Protein AF-0000000074697822 (afdb_homodimer)

Secondary structure (DSSP, 8-state):
--------------THHHHTTTTSGGGSS--SS--SSTTSHHHHS----HHHHHHHHHHHHHTEEEEE---HHHHHHHHHHHHHHHHHHHTT-S-GGGEEEETTEEEEEES--EESSTT-SS-STT--EEPPTTSSBPPPHHHIIIIIHHHHHTTSS-TT---EEEEEEE-TT--EEEE---TTTB-S-EEEEEESS-EEEEES--EEETTEEEPPPSEEEEE-TTEEEEE-HHHHHTS-EEE-GGG--S-EEEEEEE-B-TT--BPPP----------------------------------------------------/--------------THHHHTTTTSSTT-S---S--SSTTSHHHHS----HHHHHHHHHHHHHTEEEEE---HHHHHHHHHHHHHHHHHHHTT-S-GGGEEEETTEEEEEES--EESSTT-SS-STT--EEPPTTSSBPPPHHHIIIIIHHHHHTTSS-TT---EEEEEEE-TT--EEEE---TTTB-S-EEEEEESS-EEEEES--EEETTEEEPPPSEEEEE-TTEEEEE-HHHHHTS-EEE-GGG--S-EEEEEEE-B-TT--BPPP----------------------------------------------------

Solvent-accessible surface area (backbone atoms only — not comparable to full-atom values): 37729 Å² total; per-residue (Å²): 138,85,77,79,79,78,78,76,76,80,78,79,77,61,68,70,67,60,68,71,62,66,77,67,71,82,70,73,78,96,75,84,79,96,65,74,77,86,44,57,74,74,39,67,65,54,71,68,30,74,58,53,51,50,52,50,40,50,46,35,54,73,13,51,47,75,44,77,74,43,52,72,66,56,40,50,54,52,49,52,52,50,51,49,51,53,52,41,49,65,68,61,71,56,46,75,61,14,55,48,82,40,63,37,31,38,36,39,28,13,45,47,36,69,49,58,38,89,90,41,94,58,69,48,93,86,52,54,29,28,50,38,87,73,49,24,40,66,61,55,66,63,50,48,62,69,45,50,46,50,37,34,77,70,64,74,42,63,84,83,51,65,58,25,36,34,37,43,42,30,34,38,24,17,59,43,67,61,42,56,73,55,71,77,38,37,49,79,53,42,35,37,36,28,31,88,31,54,35,39,45,29,28,54,40,50,79,43,69,94,63,53,36,69,50,79,49,70,42,77,41,78,38,46,57,23,24,35,40,35,30,28,64,44,41,34,73,73,36,34,34,27,32,50,38,72,39,22,76,43,53,27,35,33,43,34,41,28,24,61,45,93,81,34,58,57,45,75,68,76,77,72,86,73,82,82,74,72,80,78,75,78,80,73,78,80,80,83,77,87,77,72,87,75,77,80,82,77,76,71,74,74,72,73,71,73,76,72,76,70,75,75,77,78,72,82,76,72,82,76,124,137,83,78,78,76,77,78,76,77,80,76,77,80,61,69,71,68,58,69,72,63,61,77,67,72,82,69,77,77,95,76,82,78,96,64,72,76,84,43,61,74,70,36,70,74,42,69,71,29,76,60,52,52,49,52,50,39,50,47,35,54,72,14,50,47,77,42,78,74,44,52,71,68,55,39,51,55,52,51,51,51,50,52,50,52,53,53,40,50,72,69,62,71,56,45,74,60,14,55,48,82,41,63,38,28,37,35,39,28,13,44,47,36,69,50,57,37,91,91,41,94,58,70,47,93,86,50,54,28,28,50,39,87,73,51,24,39,67,62,55,64,63,51,49,62,68,46,50,46,51,37,34,76,69,64,74,42,62,84,82,50,66,58,25,38,33,38,41,41,29,34,39,24,16,58,43,66,60,40,58,74,54,69,76,40,36,49,78,55,41,35,37,37,28,33,88,30,54,35,39,44,30,28,54,40,48,79,44,69,93,64,52,34,71,50,78,48,69,41,77,40,79,38,46,58,23,24,35,40,37,32,29,62,44,40,34,73,72,37,34,35,26,30,49,37,74,39,22,76,44,53,28,36,34,44,35,40,28,24,62,46,91,81,32,58,56,44,75,68,74,76,70,83,69,80,75,70,67,78,74,72,76,76,74,79,80,80,86,77,85,87,78,84,75,77,84,82,80,78,80,78,79,79,76,78,77,80,77,80,76,78,80,78,82,78,82,79,80,77,80,126

pLDDT: mean 72.09, std 32.96, range [16.67, 98.93]

Radius of gyration: 32.2 Å; Cα contacts (8 Å, |Δi|>4): 993; chains: 2; bounding box: 103×103×114 Å

Structure (mmCIF, N/CA/C/O backbone):
data_AF-0000000074697822-model_v1
#
loop_
_entity.id
_entity.type
_entity.pdbx_description
1 polymer 'RNA demethylase ALKBH5'
#
loop_
_atom_site.group_PDB
_atom_site.id
_atom_site.type_symbol
_atom_site.label_atom_id
_atom_site.label_alt_id
_atom_site.label_comp_id
_atom_site.label_asym_id
_atom_site.label_entity_id
_atom_site.label_seq_id
_atom_site.pdbx_PDB_ins_code
_atom_site.Cartn_x
_atom_site.Cartn_y
_atom_site.Cartn_z
_atom_site.occupancy
_atom_site.B_iso_or_equiv
_atom_site.auth_seq_id
_atom_site.auth_comp_id
_atom_site.auth_asym_id
_atom_site.auth_atom_id
_atom_site.pdbx_PDB_model_num
ATOM 1 N N . MET A 1 1 ? 6.431 -22.628 49.762 1 21.51 1 MET A N 1
ATOM 2 C CA . MET A 1 1 ? 5.041 -22.569 49.321 1 21.51 1 MET A CA 1
ATOM 3 C C . MET A 1 1 ? 4.935 -21.931 47.939 1 21.51 1 MET A C 1
ATOM 5 O O . MET A 1 1 ? 4.938 -20.705 47.815 1 21.51 1 MET A O 1
ATOM 9 N N . ALA A 1 2 ? 5.524 -22.579 46.82 1 27.05 2 ALA A N 1
ATOM 10 C CA . ALA A 1 2 ? 6.018 -22.273 45.48 1 27.05 2 ALA A CA 1
ATOM 11 C C . ALA A 1 2 ? 4.865 -22.126 44.491 1 27.05 2 ALA A C 1
ATOM 13 O O . ALA A 1 2 ? 4.142 -23.089 44.222 1 27.05 2 ALA A O 1
ATOM 14 N N . GLY A 1 3 ? 4.159 -20.878 44.55 1 23 3 GLY A N 1
ATOM 15 C CA . GLY A 1 3 ? 2.876 -20.566 43.941 1 23 3 GLY A CA 1
ATOM 16 C C . GLY A 1 3 ? 2.857 -20.792 42.44 1 23 3 GLY A C 1
ATOM 17 O O . GLY A 1 3 ? 3.837 -20.501 41.752 1 23 3 GLY A O 1
ATOM 18 N N . HIS A 1 4 ? 2.05 -21.799 41.927 1 25.35 4 HIS A N 1
ATOM 19 C CA . HIS A 1 4 ? 1.805 -22.36 40.604 1 25.35 4 HIS A CA 1
ATOM 20 C C . HIS A 1 4 ? 1.204 -21.319 39.666 1 25.35 4 HIS A C 1
ATOM 22 O O . HIS A 1 4 ? 0.028 -20.969 39.791 1 25.35 4 HIS A O 1
ATOM 28 N N . VAL A 1 5 ? 1.953 -20.169 39.392 1 26.36 5 VAL A N 1
ATOM 29 C CA . VAL A 1 5 ? 1.322 -19.115 38.604 1 26.36 5 VAL A CA 1
ATOM 30 C C . VAL A 1 5 ? 0.932 -19.66 37.232 1 26.36 5 VAL A C 1
ATOM 32 O O . VAL A 1 5 ? 1.774 -20.193 36.506 1 26.36 5 VAL A O 1
ATOM 35 N N . GLY A 1 6 ? -0.356 -20.077 37.003 1 22.64 6 GLY A N 1
ATOM 36 C CA . GLY A 1 6 ? -1.083 -20.674 35.894 1 22.64 6 GLY A CA 1
ATOM 37 C C . GLY A 1 6 ? -1.01 -19.85 34.622 1 22.64 6 GLY A C 1
ATOM 38 O O . GLY A 1 6 ? -1.26 -18.643 34.642 1 22.64 6 GLY A O 1
ATOM 39 N N . ASN A 1 7 ? -0.088 -20.169 33.726 1 24.95 7 ASN A N 1
ATOM 40 C CA . ASN A 1 7 ? 0.254 -19.561 32.445 1 24.95 7 ASN A CA 1
ATOM 41 C C . ASN A 1 7 ? -0.927 -19.588 31.479 1 24.95 7 ASN A C 1
ATOM 43 O O . ASN A 1 7 ? -1.3 -20.65 30.978 1 24.95 7 ASN A O 1
ATOM 47 N N . GLU A 1 8 ? -2.023 -18.8 31.786 1 22.4 8 GLU A N 1
ATOM 48 C CA . GLU A 1 8 ? -3.221 -18.823 30.952 1 22.4 8 GLU A CA 1
ATOM 49 C C . GLU A 1 8 ? -2.889 -18.495 29.499 1 22.4 8 GLU A C 1
ATOM 51 O O . GLU A 1 8 ? -2.268 -17.469 29.215 1 22.4 8 GLU A O 1
ATOM 56 N N . LYS A 1 9 ? -2.807 -19.507 28.655 1 24.69 9 LYS A N 1
ATOM 57 C CA . LYS A 1 9 ? -2.553 -19.574 27.219 1 24.69 9 LYS A CA 1
ATOM 58 C C . LYS A 1 9 ? -3.575 -18.75 26.441 1 24.69 9 LYS A C 1
ATOM 60 O O . LYS A 1 9 ? -4.77 -19.054 26.459 1 24.69 9 LYS A O 1
ATOM 65 N N . LYS A 1 10 ? -3.405 -17.396 26.366 1 24.47 10 LYS A N 1
ATOM 66 C CA . LYS A 1 10 ? -4.289 -16.508 25.617 1 24.47 10 LYS A CA 1
ATOM 67 C C . LYS A 1 10 ? -4.379 -16.929 24.153 1 24.47 10 LYS A C 1
ATOM 69 O O . LYS A 1 10 ? -3.365 -16.987 23.455 1 24.47 10 LYS A O 1
ATOM 74 N N . SER A 1 11 ? -5.41 -17.764 23.697 1 23.9 11 SER A N 1
ATOM 75 C CA . SER A 1 11 ? -5.827 -18.387 22.445 1 23.9 11 SER A CA 1
ATOM 76 C C . SER A 1 11 ? -6.085 -17.341 21.366 1 23.9 11 SER A C 1
ATOM 78 O O . SER A 1 11 ? -6.895 -16.432 21.557 1 23.9 11 SER A O 1
ATOM 80 N N . TYR A 1 12 ? -5.064 -16.915 20.695 1 24.23 12 TYR A N 1
ATOM 81 C CA . TYR A 1 12 ? -5.108 -15.911 19.638 1 24.23 12 TYR A CA 1
ATOM 82 C C . TYR A 1 12 ? -5.993 -16.37 18.486 1 24.23 12 TYR A C 1
ATOM 84 O O . TYR A 1 12 ? -5.714 -17.387 17.848 1 24.23 12 TYR A O 1
ATOM 92 N N . SER A 1 13 ? -7.358 -16.223 18.535 1 25.88 13 SER A N 1
ATOM 93 C CA . SER A 1 13 ? -8.339 -16.65 17.542 1 25.88 13 SER A CA 1
ATOM 94 C C . SER A 1 13 ? -8.107 -15.957 16.203 1 25.88 13 SER A C 1
ATOM 96 O O . SER A 1 13 ? -7.888 -14.745 16.156 1 25.88 13 SER A O 1
ATOM 98 N N . ASP A 1 14 ? -7.508 -16.655 15.337 1 27.07 14 ASP A N 1
ATOM 99 C CA . ASP A 1 14 ? -7.09 -16.358 13.971 1 27.07 14 ASP A CA 1
ATOM 100 C C . ASP A 1 14 ? -8.225 -15.714 13.177 1 27.07 14 ASP A C 1
ATOM 102 O O . ASP A 1 14 ? -9.37 -16.167 13.242 1 27.07 14 ASP A O 1
ATOM 106 N N . LEU A 1 15 ? -8.05 -14.552 12.781 1 24.78 15 LEU A N 1
ATOM 107 C CA . LEU A 1 15 ? -9.023 -13.652 12.172 1 24.78 15 LEU A CA 1
ATOM 108 C C . LEU A 1 15 ? -9.618 -14.267 10.91 1 24.78 15 LEU A C 1
ATOM 110 O O . LEU A 1 15 ? -10.766 -13.987 10.56 1 24.78 15 LEU A O 1
ATOM 114 N N . ARG A 1 16 ? -8.974 -15.28 10.221 1 29.9 16 ARG A N 1
ATOM 115 C CA . ARG A 1 16 ? -9.502 -15.961 9.043 1 29.9 16 ARG A CA 1
ATOM 116 C C . ARG A 1 16 ? -10.825 -16.653 9.358 1 29.9 16 ARG A C 1
ATOM 118 O O . ARG A 1 16 ? -11.685 -16.784 8.485 1 29.9 16 ARG A O 1
ATOM 125 N N . GLU A 1 17 ? -11.039 -17.021 10.626 1 29.75 17 GLU A N 1
ATOM 126 C CA . GLU A 1 17 ? -12.271 -17.718 10.981 1 29.75 17 GLU A CA 1
ATOM 127 C C . GLU A 1 17 ? -13.491 -16.828 10.76 1 29.75 17 GLU A C 1
ATOM 129 O O . GLU A 1 17 ? -14.566 -17.316 10.403 1 29.75 17 GLU A O 1
ATOM 134 N N . LYS A 1 18 ? -13.184 -15.532 10.892 1 27.08 18 LYS A N 1
ATOM 135 C CA . LYS A 1 18 ? -14.36 -14.668 10.847 1 27.08 18 LYS A CA 1
ATOM 136 C C . LYS A 1 18 ? -14.778 -14.383 9.408 1 27.08 18 LYS A C 1
ATOM 138 O O . LYS A 1 18 ? -15.965 -14.212 9.123 1 27.08 18 LYS A O 1
ATOM 143 N N . LEU A 1 19 ? -13.903 -14.292 8.477 1 25.94 19 LEU A N 1
ATOM 144 C CA . LEU A 1 19 ? -14.236 -13.787 7.15 1 25.94 19 LEU A CA 1
ATOM 145 C C . LEU A 1 19 ? -15.061 -14.807 6.372 1 25.94 19 LEU A C 1
ATOM 147 O O . LEU A 1 19 ? -15.908 -14.434 5.557 1 25.94 19 LEU A O 1
ATOM 151 N N . ASN A 1 20 ? -14.953 -16.118 6.572 1 29.72 20 ASN A N 1
ATOM 152 C CA . ASN A 1 20 ? -15.693 -17.138 5.836 1 29.72 20 ASN A CA 1
ATOM 153 C C . ASN A 1 20 ? -17.177 -17.121 6.192 1 29.72 20 ASN A C 1
ATOM 155 O O . ASN A 1 20 ? -17.977 -17.822 5.569 1 29.72 20 ASN A O 1
ATOM 159 N N . LYS A 1 21 ? -17.538 -16.562 7.374 1 28.58 21 LYS A N 1
ATOM 160 C CA . LYS A 1 21 ? -18.921 -16.806 7.773 1 28.58 21 LYS A CA 1
ATOM 161 C C . LYS A 1 21 ? -19.881 -15.897 7.011 1 28.58 21 LYS A C 1
ATOM 163 O O . LYS A 1 21 ? -21.098 -16.09 7.061 1 28.58 21 LYS A O 1
ATOM 168 N N . ASN A 1 22 ? -19.445 -14.639 6.58 1 23.94 22 ASN A N 1
ATOM 169 C CA . ASN A 1 22 ? -20.512 -13.712 6.218 1 23.94 22 ASN A CA 1
ATOM 170 C C . ASN A 1 22 ? -21.041 -13.989 4.813 1 23.94 22 ASN A C 1
ATOM 172 O O . ASN A 1 22 ? -21.911 -13.268 4.32 1 23.94 22 ASN A O 1
ATOM 176 N N . SER A 1 23 ? -20.364 -14.705 3.864 1 26.94 23 SER A N 1
ATOM 177 C CA . SER A 1 23 ? -20.853 -14.785 2.492 1 26.94 23 SER A CA 1
ATOM 178 C C . SER A 1 23 ? -22.152 -15.579 2.413 1 26.94 23 SER A C 1
ATOM 180 O O . SER A 1 23 ? -22.778 -15.653 1.354 1 26.94 23 SER A O 1
ATOM 182 N N . ALA A 1 24 ? -22.505 -16.322 3.519 1 24.69 24 ALA A N 1
ATOM 183 C CA . ALA A 1 24 ? -23.525 -17.322 3.215 1 24.69 24 ALA A CA 1
ATOM 184 C C . ALA A 1 24 ? -24.894 -16.672 3.036 1 24.69 24 ALA A C 1
ATOM 186 O O . ALA A 1 24 ? -25.78 -17.242 2.394 1 24.69 24 ALA A O 1
ATOM 187 N N . SER A 1 25 ? -25.257 -15.551 3.747 1 24.31 25 SER A N 1
ATOM 188 C CA . SER A 1 25 ? -26.676 -15.577 4.088 1 24.31 25 SER A CA 1
ATOM 189 C C . SER A 1 25 ? -27.523 -14.963 2.979 1 24.31 25 SER A C 1
ATOM 191 O O . SER A 1 25 ? -28.749 -14.894 3.092 1 24.31 25 SER A O 1
ATOM 193 N N . GLN A 1 26 ? -26.993 -14.117 2.06 1 21.63 26 GLN A N 1
ATOM 194 C CA . GLN A 1 26 ? -28.03 -13.252 1.506 1 21.63 26 GLN A CA 1
ATOM 195 C C . GLN A 1 26 ? -28.817 -13.969 0.413 1 21.63 26 GLN A C 1
ATOM 197 O O . GLN A 1 26 ? -29.471 -13.326 -0.411 1 21.63 26 GLN A O 1
ATOM 202 N N . LYS A 1 27 ? -28.783 -15.247 0.224 1 23.32 27 LYS A N 1
ATOM 203 C CA . LYS A 1 27 ? -29.291 -15.782 -1.036 1 23.32 27 LYS A CA 1
ATOM 204 C C . LYS A 1 27 ? -30.81 -15.661 -1.112 1 23.32 27 LYS A C 1
ATOM 206 O O . LYS A 1 27 ? -31.42 -16.052 -2.109 1 23.32 27 LYS A O 1
ATOM 211 N N . ASP A 1 28 ? -31.555 -15.408 -0.067 1 20.2 28 ASP A N 1
ATOM 212 C CA . ASP A 1 28 ? -32.797 -16.134 -0.307 1 20.2 28 ASP A CA 1
ATOM 213 C C . ASP A 1 28 ? -33.679 -15.397 -1.313 1 20.2 28 ASP A C 1
ATOM 215 O O . ASP A 1 28 ? -34.184 -15.999 -2.263 1 20.2 28 ASP A O 1
ATOM 219 N N . ASN A 1 29 ? -34.547 -14.286 -1.006 1 20.51 29 ASN A N 1
ATOM 220 C CA . ASN A 1 29 ? -35.974 -14.415 -1.284 1 20.51 29 ASN A CA 1
ATOM 221 C C . ASN A 1 29 ? -36.349 -13.757 -2.608 1 20.51 29 ASN A C 1
ATOM 223 O O . ASN A 1 29 ? -37.341 -14.133 -3.234 1 20.51 29 ASN A O 1
ATOM 227 N N . SER A 1 30 ? -36.041 -12.357 -2.886 1 22.39 30 SER A N 1
ATOM 228 C CA . SER A 1 30 ? -37.082 -11.571 -3.54 1 22.39 30 SER A CA 1
ATOM 229 C C . SER A 1 30 ? -37.005 -11.706 -5.058 1 22.39 30 SER A C 1
ATOM 231 O O . SER A 1 30 ? -36.084 -11.182 -5.687 1 22.39 30 SER A O 1
ATOM 233 N N . TRP A 1 31 ? -37.377 -12.818 -5.799 1 22.48 31 TRP A N 1
ATOM 234 C CA . TRP A 1 31 ? -37.268 -13.415 -7.126 1 22.48 31 TRP A CA 1
ATOM 235 C C . TRP A 1 31 ? -38.114 -12.651 -8.138 1 22.48 31 TRP A C 1
ATOM 237 O O . TRP A 1 31 ? -37.828 -12.673 -9.338 1 22.48 31 TRP A O 1
ATOM 247 N N . GLU A 1 32 ? -39.408 -12.113 -7.93 1 22.41 32 GLU A N 1
ATOM 248 C CA . GLU A 1 32 ? -40.426 -12.406 -8.934 1 22.41 32 GLU A CA 1
ATOM 249 C C . GLU A 1 32 ? -40.342 -11.431 -10.106 1 22.41 32 GLU A C 1
ATOM 251 O O . GLU A 1 32 ? -40.342 -11.846 -11.267 1 22.41 32 GLU A O 1
ATOM 256 N N . SER A 1 33 ? -41.102 -10.137 -10.232 1 22.74 33 SER A N 1
ATOM 257 C CA . SER A 1 33 ? -41.928 -9.64 -11.328 1 22.74 33 SER A CA 1
ATOM 258 C C . SER A 1 33 ? -41.121 -8.757 -12.273 1 22.74 33 SER A C 1
ATOM 260 O O . SER A 1 33 ? -41.472 -8.609 -13.445 1 22.74 33 SER A O 1
ATOM 262 N N . ARG A 1 34 ? -40.411 -7.644 -11.848 1 24.22 34 ARG A N 1
ATOM 263 C CA . ARG A 1 34 ? -40.003 -6.538 -12.709 1 24.22 34 ARG A CA 1
ATOM 264 C C . ARG A 1 34 ? -38.907 -6.973 -13.676 1 24.22 34 ARG A C 1
ATOM 266 O O . ARG A 1 34 ? -37.722 -6.93 -13.339 1 24.22 34 ARG A O 1
ATOM 273 N N . LYS A 1 35 ? -39.076 -8.019 -14.433 1 26.7 35 LYS A N 1
ATOM 274 C CA . LYS A 1 35 ? -38.197 -8.748 -15.342 1 26.7 35 LYS A CA 1
ATOM 275 C C . LYS A 1 35 ? -38.076 -8.031 -16.684 1 26.7 35 LYS A C 1
ATOM 277 O O . LYS A 1 35 ? -37.073 -8.181 -17.385 1 26.7 35 LYS A O 1
ATOM 282 N N . ARG A 1 36 ? -39.03 -7.167 -17.292 1 26.78 36 ARG A N 1
ATOM 283 C CA . ARG A 1 36 ? -39.116 -7.273 -18.745 1 26.78 36 ARG A CA 1
ATOM 284 C C . ARG A 1 36 ? -38.045 -6.422 -19.421 1 26.78 36 ARG A C 1
ATOM 286 O O . ARG A 1 36 ? -37.341 -6.896 -20.315 1 26.78 36 ARG A O 1
ATOM 293 N N . LYS A 1 37 ? -38.394 -5.033 -19.814 1 29.37 37 LYS A N 1
ATOM 294 C CA . LYS A 1 37 ? -37.818 -4.271 -20.918 1 29.37 37 LYS A CA 1
ATOM 295 C C . LYS A 1 37 ? -36.406 -3.798 -20.583 1 29.37 37 LYS A C 1
ATOM 297 O O . LYS A 1 37 ? -35.638 -3.436 -21.477 1 29.37 37 LYS A O 1
ATOM 302 N N . ARG A 1 38 ? -36.134 -3.188 -19.468 1 27.89 38 ARG A N 1
ATOM 303 C CA . ARG A 1 38 ? -34.819 -2.753 -19.008 1 27.89 38 ARG A CA 1
ATOM 304 C C . ARG A 1 38 ? -33.793 -3.873 -19.144 1 27.89 38 ARG A C 1
ATOM 306 O O . ARG A 1 38 ? -32.662 -3.747 -18.669 1 27.89 38 ARG A O 1
ATOM 313 N N . ASP A 1 39 ? -34.144 -4.839 -19.889 1 28.48 39 ASP A N 1
ATOM 314 C CA . ASP A 1 39 ? -33.483 -6.11 -20.167 1 28.48 39 ASP A CA 1
ATOM 315 C C . ASP A 1 39 ? -32.388 -5.941 -21.218 1 28.48 39 ASP A C 1
ATOM 317 O O . ASP A 1 39 ? -31.427 -6.713 -21.251 1 28.48 39 ASP A O 1
ATOM 321 N N . GLN A 1 40 ? -32.592 -4.953 -22.349 1 29.74 40 GLN A N 1
ATOM 322 C CA . GLN A 1 40 ? -31.719 -5.141 -23.503 1 29.74 40 GLN A CA 1
ATOM 323 C C . GLN A 1 40 ? -30.359 -4.487 -23.276 1 29.74 40 GLN A C 1
ATOM 325 O O . GLN A 1 40 ? -29.324 -5.056 -23.628 1 29.74 40 GLN A O 1
ATOM 330 N N . ILE A 1 41 ? -30.172 -3.069 -23.261 1 30.16 41 ILE A N 1
ATOM 331 C CA . ILE A 1 41 ? -28.868 -2.414 -23.247 1 30.16 41 ILE A CA 1
ATOM 332 C C . ILE A 1 41 ? -28.133 -2.756 -21.953 1 30.16 41 ILE A C 1
ATOM 334 O O . ILE A 1 41 ? -26.911 -2.921 -21.951 1 30.16 41 ILE A O 1
ATOM 338 N N . SER A 1 42 ? -28.64 -2.635 -20.76 1 31.9 42 SER A N 1
ATOM 339 C CA . SER A 1 42 ? -28.165 -3.228 -19.514 1 31.9 42 SER A CA 1
ATOM 340 C C . SER A 1 42 ? -27.806 -4.698 -19.704 1 31.9 42 SER A C 1
ATOM 342 O O . SER A 1 42 ? -27.195 -5.312 -18.826 1 31.9 42 SER A O 1
ATOM 344 N N . SER A 1 43 ? -28.252 -5.313 -20.749 1 32.33 43 SER A N 1
ATOM 345 C CA . SER A 1 43 ? -28.148 -6.692 -21.214 1 32.33 43 SER A CA 1
ATOM 346 C C . SER A 1 43 ? -26.791 -6.957 -21.859 1 32.33 43 SER A C 1
ATOM 348 O O . SER A 1 43 ? -26.262 -8.067 -21.77 1 32.33 43 SER A O 1
ATOM 350 N N . SER A 1 44 ? -26.29 -5.998 -22.739 1 30.99 44 SER A N 1
ATOM 351 C CA . SER A 1 44 ? -25.038 -6.311 -23.42 1 30.99 44 SER A CA 1
ATOM 352 C C . SER A 1 44 ? -23.846 -6.166 -22.48 1 30.99 44 SER A C 1
ATOM 354 O O . SER A 1 44 ? -22.704 -6.414 -22.874 1 30.99 44 SER A O 1
ATOM 356 N N . LEU A 1 45 ? -23.75 -5.088 -21.621 1 34.97 45 LEU A N 1
ATOM 357 C CA . LEU A 1 45 ? -22.771 -5.242 -20.55 1 34.97 45 LEU A CA 1
ATOM 358 C C . LEU A 1 45 ? -22.925 -6.595 -19.863 1 34.97 45 LEU A C 1
ATOM 360 O O . LEU A 1 45 ? -23.908 -6.829 -19.158 1 34.97 45 LEU A O 1
ATOM 364 N N . HIS A 1 46 ? -22.747 -7.641 -20.454 1 33.33 46 HIS A N 1
ATOM 365 C CA . HIS A 1 46 ? -23.098 -9.044 -20.269 1 33.33 46 HIS A CA 1
ATOM 366 C C . HIS A 1 46 ? -23.195 -9.397 -18.788 1 33.33 46 HIS A C 1
ATOM 368 O O . HIS A 1 46 ? -22.519 -8.789 -17.955 1 33.33 46 HIS A O 1
ATOM 374 N N . HIS A 1 47 ? -23.995 -10.146 -18.287 1 39.42 47 HIS A N 1
ATOM 375 C CA . HIS A 1 47 ? -24.092 -11.482 -17.71 1 39.42 47 HIS A CA 1
ATOM 376 C C . HIS A 1 47 ? -22.833 -12.296 -17.987 1 39.42 47 HIS A C 1
ATOM 378 O O . HIS A 1 47 ? -22.781 -13.058 -18.955 1 39.42 47 HIS A O 1
ATOM 384 N N . TYR A 1 48 ? -21.691 -11.568 -18.178 1 48.36 48 TYR A N 1
ATOM 385 C CA . TYR A 1 48 ? -20.709 -12.631 -17.994 1 48.36 48 TYR A CA 1
ATOM 386 C C . TYR A 1 48 ? -21.285 -13.765 -17.155 1 48.36 48 TYR A C 1
ATOM 388 O O . TYR A 1 48 ? -21.484 -13.614 -15.947 1 48.36 48 TYR A O 1
ATOM 396 N N . SER A 1 49 ? -22.183 -14.326 -17.802 1 64.2 49 SER A N 1
ATOM 397 C CA . SER A 1 49 ? -22.971 -15.419 -17.242 1 64.2 49 SER A CA 1
ATOM 398 C C . SER A 1 49 ? -22.12 -16.312 -16.346 1 64.2 49 SER A C 1
ATOM 400 O O . SER A 1 49 ? -20.896 -16.354 -16.487 1 64.2 49 SER A O 1
ATOM 402 N N . THR A 1 50 ? -22.681 -16.515 -15.309 1 68.88 50 THR A N 1
ATOM 403 C CA . THR A 1 50 ? -22.082 -17.591 -14.528 1 68.88 50 THR A CA 1
ATOM 404 C C . THR A 1 50 ? -21.378 -18.594 -15.438 1 68.88 50 THR A C 1
ATOM 406 O O . THR A 1 50 ? -20.312 -19.109 -15.096 1 68.88 50 THR A O 1
ATOM 409 N N . TYR A 1 51 ? -21.941 -18.582 -16.731 1 69.79 51 TYR A N 1
ATOM 410 C CA . TYR A 1 51 ? -21.361 -19.517 -17.689 1 69.79 51 TYR A CA 1
ATOM 411 C C . TYR A 1 51 ? -20.035 -18.995 -18.227 1 69.79 51 TYR A C 1
ATOM 413 O O . TYR A 1 51 ? -19.051 -19.735 -18.297 1 69.79 51 TYR A O 1
ATOM 421 N N . ASP A 1 52 ? -20.049 -17.69 -18.612 1 82.04 52 ASP A N 1
ATOM 422 C CA . ASP A 1 52 ? -18.82 -17.103 -19.136 1 82.04 52 ASP A CA 1
ATOM 423 C C . ASP A 1 52 ? -17.709 -17.126 -18.089 1 82.04 52 ASP A C 1
ATOM 425 O O . ASP A 1 52 ? -16.549 -17.387 -18.412 1 82.04 52 ASP A O 1
ATOM 429 N N . ARG A 1 53 ? -18.077 -16.919 -16.928 1 84.48 53 ARG A N 1
ATOM 430 C CA . ARG A 1 53 ? -17.106 -16.972 -15.841 1 84.48 53 ARG A CA 1
ATOM 431 C C . ARG A 1 53 ? -16.575 -18.388 -15.648 1 84.48 53 ARG A C 1
ATOM 433 O O . ARG A 1 53 ? -15.384 -18.582 -15.395 1 84.48 53 ARG A O 1
ATOM 440 N N . ASP A 1 54 ? -17.438 -19.33 -15.785 1 88.66 54 ASP A N 1
ATOM 441 C CA . ASP A 1 54 ? -17.035 -20.724 -15.624 1 88.66 54 ASP A CA 1
ATOM 442 C C . ASP A 1 54 ? -16.096 -21.157 -16.747 1 88.66 54 ASP A C 1
ATOM 444 O O . ASP A 1 54 ? -15.132 -21.887 -16.51 1 88.66 54 ASP A O 1
ATOM 448 N N . VAL A 1 55 ? -16.371 -20.709 -17.94 1 91.98 55 VAL A N 1
ATOM 449 C CA . VAL A 1 55 ? -15.524 -21.034 -19.084 1 91.98 55 VAL A CA 1
ATOM 450 C C . VAL A 1 55 ? -14.146 -20.402 -18.902 1 91.98 55 VAL A C 1
ATOM 452 O O . VAL A 1 55 ? -13.124 -21.047 -19.147 1 91.98 55 VAL A O 1
ATOM 455 N N . GLU A 1 56 ? -14.191 -19.211 -18.509 1 93.78 56 GLU A N 1
ATOM 456 C CA . GLU A 1 56 ? -12.925 -18.523 -18.278 1 93.78 56 GLU A CA 1
ATOM 457 C C . GLU A 1 56 ? -12.113 -19.213 -17.186 1 93.78 56 GLU A C 1
ATOM 459 O O . GLU A 1 56 ? -10.9 -19.384 -17.32 1 93.78 56 GLU A O 1
ATOM 464 N N . LEU A 1 57 ? -12.747 -19.607 -16.151 1 95.68 57 LEU A N 1
ATOM 465 C CA . LEU A 1 57 ? -12.1 -20.324 -15.058 1 95.68 57 LEU A CA 1
ATOM 466 C C . LEU A 1 57 ?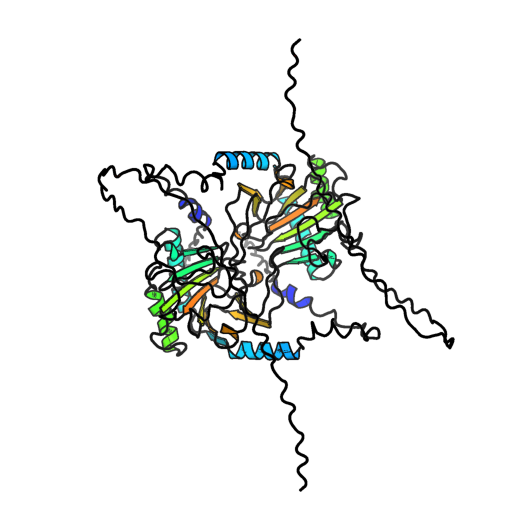 -11.436 -21.601 -15.563 1 95.68 57 LEU A C 1
ATOM 468 O O . LEU A 1 57 ? -10.303 -21.908 -15.185 1 95.68 57 LEU A O 1
ATOM 472 N N . GLN A 1 58 ? -12.085 -22.281 -16.4 1 96.37 58 GLN A N 1
ATOM 473 C CA . GLN A 1 58 ? -11.542 -23.52 -16.946 1 96.37 58 GLN A CA 1
ATOM 474 C C . GLN A 1 58 ? -10.307 -23.251 -17.8 1 96.37 58 GLN A C 1
ATOM 476 O O . GLN A 1 58 ? -9.317 -23.981 -17.717 1 96.37 58 GLN A O 1
ATOM 481 N N . LYS A 1 59 ? -10.445 -22.264 -18.619 1 97.03 59 LYS A N 1
ATOM 482 C CA . LYS A 1 59 ? -9.305 -21.901 -19.455 1 97.03 59 LYS A CA 1
ATOM 483 C C . LYS A 1 59 ? -8.086 -21.555 -18.604 1 97.03 59 LYS A C 1
ATOM 485 O O . LYS A 1 59 ? -6.964 -21.946 -18.931 1 97.03 59 LYS A O 1
ATOM 490 N N . VAL A 1 60 ? -8.292 -20.85 -17.497 1 97.71 60 VAL A N 1
ATOM 491 C CA . VAL A 1 60 ? -7.209 -20.468 -16.597 1 97.71 60 VAL A CA 1
ATOM 492 C C . VAL A 1 60 ? -6.589 -21.717 -15.974 1 97.71 60 VAL A C 1
ATOM 494 O O . VAL A 1 60 ? -5.367 -21.883 -15.984 1 97.71 60 VAL A O 1
ATOM 497 N N . GLN A 1 61 ? -7.383 -22.574 -15.507 1 97.66 61 GLN A N 1
ATOM 498 C CA . GLN A 1 61 ? -6.934 -23.77 -14.803 1 97.66 61 GLN A CA 1
ATOM 499 C C . GLN A 1 61 ? -6.133 -24.683 -15.726 1 97.66 61 GLN A C 1
ATOM 501 O O . GLN A 1 61 ? -5.184 -25.339 -15.29 1 97.66 61 GLN A O 1
ATOM 506 N N . GLN A 1 62 ? -6.501 -24.668 -17.021 1 97.59 62 GLN A N 1
ATOM 507 C CA . GLN A 1 62 ? -5.818 -25.526 -17.983 1 97.59 62 GLN A CA 1
ATOM 508 C C . GLN A 1 62 ? -4.376 -25.074 -18.197 1 97.59 62 GLN A C 1
ATOM 510 O O . GLN A 1 62 ? -3.524 -25.869 -18.598 1 97.59 62 GLN A O 1
ATOM 515 N N . GLY A 1 63 ? -4.137 -23.832 -17.904 1 98.12 63 GLY A N 1
ATOM 516 C CA . GLY A 1 63 ? -2.812 -23.282 -18.144 1 98.12 63 GLY A CA 1
ATOM 517 C C . GLY A 1 63 ? -1.931 -23.288 -16.909 1 98.12 63 GLY A C 1
ATOM 518 O O . GLY A 1 63 ? -0.843 -22.708 -16.914 1 98.12 63 GLY A O 1
ATOM 519 N N . ILE A 1 64 ? -2.396 -23.969 -15.8 1 98.57 64 ILE A N 1
ATOM 520 C CA . ILE A 1 64 ? -1.678 -23.938 -14.531 1 98.57 64 ILE A CA 1
ATOM 521 C C . ILE A 1 64 ? -1.307 -25.359 -14.113 1 98.57 64 ILE A C 1
ATOM 523 O O . ILE A 1 64 ? -2.132 -26.272 -14.194 1 98.57 64 ILE A O 1
ATOM 527 N N . ARG A 1 65 ? -0.066 -25.554 -13.748 1 98.22 65 ARG A N 1
ATOM 528 C CA . ARG A 1 65 ? 0.395 -26.772 -13.089 1 98.22 65 ARG A CA 1
ATOM 529 C C . ARG A 1 65 ? 1.128 -26.448 -11.792 1 98.22 65 ARG A C 1
ATOM 531 O O . ARG A 1 65 ? 1.929 -25.512 -11.742 1 98.22 65 ARG A O 1
ATOM 538 N N . GLN A 1 66 ? 0.773 -27.148 -10.712 1 97.91 66 GLN A N 1
ATOM 539 C CA . GLN A 1 66 ? 1.413 -26.942 -9.417 1 97.91 66 GLN A CA 1
ATOM 540 C C . GLN A 1 66 ? 1.925 -28.259 -8.841 1 97.91 66 GLN A C 1
ATOM 542 O O . GLN A 1 66 ? 1.291 -29.303 -9.006 1 97.91 66 GLN A O 1
ATOM 547 N N . ARG A 1 67 ? 3.062 -28.157 -8.183 1 97.45 67 ARG A N 1
ATOM 548 C CA . ARG A 1 67 ? 3.663 -29.301 -7.503 1 97.45 67 ARG A CA 1
ATOM 549 C C . ARG A 1 67 ? 4.521 -28.849 -6.326 1 97.45 67 ARG A C 1
ATOM 551 O O . ARG A 1 67 ? 5.323 -27.922 -6.456 1 97.45 67 ARG A O 1
ATOM 558 N N . VAL A 1 68 ? 4.283 -29.48 -5.191 1 97.69 68 VAL A N 1
ATOM 559 C CA . VAL A 1 68 ? 5.24 -29.269 -4.109 1 97.69 68 VAL A CA 1
ATOM 560 C C . VAL A 1 68 ? 6.533 -30.022 -4.409 1 97.69 68 VAL A C 1
ATOM 562 O O . VAL A 1 68 ? 6.585 -31.249 -4.296 1 97.69 68 VAL A O 1
ATOM 565 N N . LEU A 1 69 ? 7.445 -29.35 -4.791 1 98.29 69 LEU A N 1
ATOM 566 C CA . LEU A 1 69 ? 8.67 -29.96 -5.296 1 98.29 69 LEU A CA 1
ATOM 567 C C . LEU A 1 69 ? 9.762 -29.95 -4.232 1 98.29 69 LEU A C 1
ATOM 569 O O . LEU A 1 69 ? 10.621 -30.834 -4.209 1 98.29 69 LEU A O 1
ATOM 573 N N . PHE A 1 70 ? 9.806 -28.951 -3.33 1 98.7 70 PHE A N 1
ATOM 574 C CA . PHE A 1 70 ? 10.861 -28.78 -2.338 1 98.7 70 PHE A CA 1
ATOM 575 C C . PHE A 1 70 ? 10.373 -29.188 -0.953 1 98.7 70 PHE A C 1
ATOM 577 O O . PHE A 1 70 ? 9.303 -28.76 -0.515 1 98.7 70 PHE A O 1
ATOM 584 N N . ASP A 1 71 ? 11.101 -30.003 -0.297 1 97.87 71 ASP A N 1
ATOM 585 C CA . ASP A 1 71 ? 10.73 -30.388 1.06 1 97.87 71 ASP A CA 1
ATOM 586 C C . ASP A 1 71 ? 11.212 -29.355 2.076 1 97.87 71 ASP A C 1
ATOM 588 O O . ASP A 1 71 ? 11.793 -28.334 1.703 1 97.87 71 ASP A O 1
ATOM 592 N N . LYS A 1 72 ? 10.977 -29.604 3.283 1 97.93 72 LYS A N 1
ATOM 593 C CA . LYS A 1 72 ? 11.228 -28.635 4.346 1 97.93 72 LYS A CA 1
ATOM 594 C C . LYS A 1 72 ? 12.707 -28.264 4.414 1 97.93 72 LYS A C 1
ATOM 596 O O . LYS A 1 72 ? 13.052 -27.089 4.558 1 97.93 72 LYS A O 1
ATOM 601 N N . GLU A 1 73 ? 13.581 -29.204 4.337 1 98.45 73 GLU A N 1
ATOM 602 C CA . GLU A 1 73 ? 15.018 -28.964 4.425 1 98.45 73 GLU A CA 1
ATOM 603 C C . GLU A 1 73 ? 15.518 -28.162 3.226 1 98.45 73 GLU A C 1
ATOM 605 O O . GLU A 1 73 ? 16.333 -27.25 3.379 1 98.45 73 GLU A O 1
ATOM 610 N N . GLU A 1 74 ? 15.036 -28.564 2.044 1 98.51 74 GLU A N 1
ATOM 611 C CA . GLU A 1 74 ? 15.397 -27.837 0.83 1 98.51 74 GLU A CA 1
ATOM 612 C C . GLU A 1 74 ? 14.923 -26.388 0.892 1 98.51 74 GLU A C 1
ATOM 614 O O . GLU A 1 74 ? 15.657 -25.473 0.513 1 98.51 74 GLU A O 1
ATOM 619 N N . CYS A 1 75 ? 13.737 -26.198 1.421 1 98.75 75 CYS A N 1
ATOM 620 C CA . CYS A 1 75 ? 13.211 -24.847 1.575 1 98.75 75 CYS A CA 1
ATOM 621 C C . CYS A 1 75 ? 14.086 -24.025 2.514 1 98.75 75 CYS A C 1
ATOM 623 O O . CYS A 1 75 ? 14.4 -22.869 2.224 1 98.75 75 CYS A O 1
ATOM 625 N N . GLN A 1 76 ? 14.472 -24.596 3.588 1 98.79 76 GLN A N 1
ATOM 626 C CA . GLN A 1 76 ? 15.303 -23.888 4.556 1 98.79 76 GLN A CA 1
ATOM 627 C C . GLN A 1 76 ? 16.627 -23.456 3.932 1 98.79 76 GLN A C 1
ATOM 629 O O . GLN A 1 76 ? 17.084 -22.331 4.149 1 98.79 76 GLN A O 1
ATOM 634 N N . GLU A 1 77 ? 17.208 -24.363 3.216 1 98.82 77 GLU A N 1
ATOM 635 C CA . GLU A 1 77 ? 18.476 -24.056 2.561 1 98.82 77 GLU A CA 1
ATOM 636 C C . GLU A 1 77 ? 18.317 -22.919 1.555 1 98.82 77 GLU A C 1
ATOM 638 O O . GLU A 1 77 ? 19.108 -21.973 1.549 1 98.82 77 GLU A O 1
ATOM 643 N N . ILE A 1 78 ? 17.32 -22.988 0.705 1 98.89 78 ILE A N 1
ATOM 644 C CA . ILE A 1 78 ? 17.071 -21.983 -0.322 1 98.89 78 ILE A CA 1
ATOM 645 C C . ILE A 1 78 ? 16.739 -20.645 0.335 1 98.89 78 ILE A C 1
ATOM 647 O O . ILE A 1 78 ? 17.212 -19.595 -0.106 1 98.89 78 ILE A O 1
ATOM 651 N N . GLU A 1 79 ? 15.946 -20.661 1.397 1 98.93 79 GLU A N 1
ATOM 652 C CA . GLU A 1 79 ? 15.575 -19.454 2.13 1 98.93 79 GLU A CA 1
ATOM 653 C C . GLU A 1 79 ? 16.798 -18.788 2.752 1 98.93 79 GLU A C 1
ATOM 655 O O . GLU A 1 79 ? 16.902 -17.56 2.769 1 98.93 79 GLU A O 1
ATOM 660 N N . HIS A 1 80 ? 17.71 -19.605 3.242 1 98.88 80 HIS A N 1
ATOM 661 C CA . HIS A 1 80 ? 18.964 -19.06 3.749 1 98.88 80 HIS A CA 1
ATOM 662 C C . HIS A 1 80 ? 19.743 -18.353 2.645 1 98.88 80 HIS A C 1
ATOM 664 O O . HIS A 1 80 ? 20.301 -17.275 2.865 1 98.88 80 HIS A O 1
ATOM 670 N N . LYS A 1 81 ? 19.769 -18.944 1.489 1 98.91 81 LYS A N 1
ATOM 671 C CA . LYS A 1 81 ? 20.46 -18.35 0.348 1 98.91 81 LYS A CA 1
ATOM 672 C C . LYS A 1 81 ? 19.794 -17.046 -0.08 1 98.91 81 LYS A C 1
ATOM 674 O O . LYS A 1 81 ? 20.475 -16.09 -0.459 1 98.91 81 LYS A O 1
ATOM 679 N N . ILE A 1 82 ? 18.465 -16.989 -0.027 1 98.89 82 ILE A N 1
ATOM 680 C CA . ILE A 1 82 ? 17.734 -15.765 -0.34 1 98.89 82 ILE A CA 1
ATOM 681 C C . ILE A 1 82 ? 18.11 -14.671 0.657 1 98.89 82 ILE A C 1
ATOM 683 O O . ILE A 1 82 ? 18.342 -13.523 0.27 1 98.89 82 ILE A O 1
ATOM 687 N N . ASP A 1 83 ? 18.172 -15.032 1.932 1 98.86 83 ASP A N 1
ATOM 688 C CA . ASP A 1 83 ? 18.584 -14.078 2.957 1 98.86 83 ASP A CA 1
ATOM 689 C C . ASP A 1 83 ? 19.972 -13.515 2.658 1 98.86 83 ASP A C 1
ATOM 691 O O . ASP A 1 83 ? 20.23 -12.331 2.885 1 98.86 83 ASP A O 1
ATOM 695 N N . GLU A 1 84 ? 20.833 -14.327 2.182 1 98.75 84 GLU A N 1
ATOM 696 C CA . GLU A 1 84 ? 22.171 -13.877 1.809 1 98.75 84 GLU A CA 1
ATOM 697 C C . GLU A 1 84 ? 22.114 -12.863 0.67 1 98.75 84 GLU A C 1
ATOM 699 O O . GLU A 1 84 ? 22.854 -11.877 0.673 1 98.75 84 GLU A O 1
ATOM 704 N N . ILE A 1 85 ? 21.271 -13.129 -0.338 1 98.77 85 ILE A N 1
ATOM 705 C CA . ILE A 1 85 ? 21.089 -12.195 -1.445 1 98.77 85 ILE A CA 1
ATOM 706 C C . ILE A 1 85 ? 20.646 -10.837 -0.906 1 98.77 85 ILE A C 1
ATOM 708 O O . ILE A 1 85 ? 21.162 -9.798 -1.325 1 98.77 85 ILE A O 1
ATOM 712 N N . VAL A 1 86 ? 19.663 -10.837 -0.002 1 98.5 86 VAL A N 1
ATOM 713 C CA . VAL A 1 86 ? 19.133 -9.61 0.584 1 98.5 86 VAL A CA 1
ATOM 714 C C . VAL A 1 86 ? 20.248 -8.859 1.308 1 98.5 86 VAL A C 1
ATOM 716 O O . VAL A 1 86 ? 20.383 -7.642 1.161 1 98.5 86 VAL A O 1
ATOM 719 N N . GLN A 1 87 ? 21.043 -9.565 2.052 1 98.47 87 GLN A N 1
ATOM 720 C CA . GLN A 1 87 ? 22.139 -8.951 2.795 1 98.47 87 GLN A CA 1
ATOM 721 C C . GLN A 1 87 ? 23.166 -8.334 1.851 1 98.47 87 GLN A C 1
ATOM 723 O O . GLN A 1 87 ? 23.62 -7.208 2.069 1 98.47 87 GLN A O 1
ATOM 728 N N . LEU A 1 88 ? 23.552 -9.044 0.853 1 98.24 88 LEU A N 1
ATOM 729 C CA . LEU A 1 88 ? 24.532 -8.563 -0.115 1 98.24 88 LEU A CA 1
ATOM 730 C C . LEU A 1 88 ? 24.011 -7.334 -0.852 1 98.24 88 LEU A C 1
ATOM 732 O O . LEU A 1 88 ? 24.767 -6.397 -1.117 1 98.24 88 LEU A O 1
ATOM 736 N N . ALA A 1 89 ? 22.742 -7.398 -1.212 1 98.06 89 ALA A N 1
ATOM 737 C CA . ALA A 1 89 ? 22.123 -6.254 -1.877 1 98.06 89 ALA A CA 1
ATOM 738 C C . ALA A 1 89 ? 22.161 -5.015 -0.987 1 98.06 89 ALA A C 1
ATOM 740 O O . ALA A 1 89 ? 22.454 -3.914 -1.458 1 98.06 89 ALA A O 1
ATOM 741 N N . ASN A 1 90 ? 21.842 -5.179 0.301 1 96.63 90 ASN A N 1
ATOM 742 C CA . ASN A 1 90 ? 21.828 -4.076 1.256 1 96.63 90 ASN A CA 1
ATOM 743 C C . ASN A 1 90 ? 23.225 -3.5 1.467 1 96.63 90 ASN A C 1
ATOM 745 O O . ASN A 1 90 ? 23.371 -2.338 1.85 1 96.63 90 ASN A O 1
ATOM 749 N N . ARG A 1 91 ? 24.228 -4.276 1.153 1 97.3 91 ARG A N 1
ATOM 750 C CA . ARG A 1 91 ? 25.609 -3.82 1.279 1 97.3 91 ARG A CA 1
ATOM 751 C C . ARG A 1 91 ? 26.102 -3.201 -0.024 1 97.3 91 ARG A C 1
ATOM 753 O O . ARG A 1 91 ? 27.266 -2.808 -0.129 1 97.3 91 ARG A O 1
ATOM 760 N N . GLY A 1 92 ? 25.285 -3.192 -0.998 1 95.97 92 GLY A N 1
ATOM 761 C CA . GLY A 1 92 ? 25.646 -2.575 -2.264 1 95.97 92 GLY A CA 1
ATOM 762 C C . GLY A 1 92 ? 26.577 -3.431 -3.102 1 95.97 92 GLY A C 1
ATOM 763 O O . GLY A 1 92 ? 27.359 -2.909 -3.899 1 95.97 92 GLY A O 1
ATOM 764 N N . THR A 1 93 ? 26.512 -4.755 -2.972 1 97.2 93 THR A N 1
ATOM 765 C CA . THR A 1 93 ? 27.426 -5.676 -3.638 1 97.2 93 THR A CA 1
ATOM 766 C C . THR A 1 93 ? 26.987 -5.927 -5.078 1 97.2 93 THR A C 1
ATOM 768 O O . THR A 1 93 ? 27.791 -6.348 -5.913 1 97.2 93 THR A O 1
ATOM 771 N N . TYR A 1 94 ? 25.786 -5.712 -5.413 1 97.99 94 TYR A N 1
ATOM 772 C CA . TYR A 1 94 ? 25.246 -6.045 -6.726 1 97.99 94 TYR A CA 1
ATOM 773 C C . TYR A 1 94 ? 25.265 -4.831 -7.648 1 97.99 94 TYR A C 1
ATOM 775 O O . TYR A 1 94 ? 25.334 -3.691 -7.182 1 97.99 94 TYR A O 1
ATOM 783 N N . LYS A 1 95 ? 25.238 -5.157 -8.939 1 96.68 95 LYS A N 1
ATOM 784 C CA . LYS A 1 95 ? 25.08 -4.11 -9.944 1 96.68 95 LYS A CA 1
ATOM 785 C C . LYS A 1 95 ? 23.786 -3.331 -9.727 1 96.68 95 LYS A C 1
ATOM 787 O O . LYS A 1 95 ? 22.813 -3.869 -9.194 1 96.68 95 LYS A O 1
ATOM 792 N N . LYS A 1 96 ? 23.75 -2.129 -10.206 1 93.61 96 LYS A N 1
ATOM 793 C CA . LYS A 1 96 ? 22.637 -1.208 -9.99 1 93.61 96 LYS A CA 1
ATOM 794 C C . LYS A 1 96 ? 21.336 -1.781 -10.544 1 93.61 96 LYS A C 1
ATOM 796 O O . LYS A 1 96 ? 20.282 -1.663 -9.914 1 93.61 96 LYS A O 1
ATOM 801 N N . ARG A 1 97 ? 21.387 -2.479 -11.684 1 95.3 97 ARG A N 1
ATOM 802 C CA . ARG A 1 97 ? 20.165 -2.921 -12.348 1 95.3 97 ARG A CA 1
ATOM 803 C C . ARG A 1 97 ? 19.755 -4.311 -11.872 1 95.3 97 ARG A C 1
ATOM 805 O O . ARG A 1 97 ? 18.718 -4.834 -12.286 1 95.3 97 ARG A O 1
ATOM 812 N N . THR A 1 98 ? 20.528 -4.853 -10.97 1 97.84 98 THR A N 1
ATOM 813 C CA . THR A 1 98 ? 20.173 -6.14 -10.381 1 97.84 98 THR A CA 1
ATOM 814 C C . THR A 1 98 ? 19.079 -5.97 -9.331 1 97.84 98 THR A C 1
ATOM 816 O O . THR A 1 98 ? 18.247 -6.861 -9.144 1 97.84 98 THR A O 1
ATOM 819 N N . VAL A 1 99 ? 19.111 -4.827 -8.717 1 97.52 99 VAL A N 1
ATOM 820 C CA . VAL A 1 99 ? 18.206 -4.608 -7.593 1 97.52 99 VAL A CA 1
ATOM 821 C C . VAL A 1 99 ? 17.173 -3.545 -7.96 1 97.52 99 VAL A C 1
ATOM 823 O O . VAL A 1 99 ? 17.53 -2.441 -8.377 1 97.52 99 VAL A O 1
ATOM 826 N N . ASP A 1 100 ? 15.915 -3.911 -7.904 1 94.57 100 ASP A N 1
ATOM 827 C CA . ASP A 1 100 ? 14.797 -2.994 -8.102 1 94.57 100 ASP A CA 1
ATOM 828 C C . ASP A 1 100 ? 13.93 -2.906 -6.848 1 94.57 100 ASP A C 1
ATOM 830 O O . ASP A 1 100 ? 13.167 -3.826 -6.548 1 94.57 100 ASP A O 1
ATOM 834 N N . ARG A 1 101 ? 13.97 -1.813 -6.189 1 92.96 101 ARG A N 1
ATOM 835 C CA . ARG A 1 101 ? 13.304 -1.666 -4.9 1 92.96 101 ARG A CA 1
ATOM 836 C C . ARG A 1 101 ? 11.993 -0.9 -5.045 1 92.96 101 ARG A C 1
ATOM 838 O O . ARG A 1 101 ? 11.971 0.206 -5.589 1 92.96 101 ARG A O 1
ATOM 845 N N . ALA A 1 102 ? 10.938 -1.478 -4.673 1 90.65 102 ALA A N 1
ATOM 846 C CA . ALA A 1 102 ? 9.627 -0.869 -4.466 1 90.65 102 ALA A CA 1
ATOM 847 C C . ALA A 1 102 ? 9.197 -0.978 -3.006 1 90.65 102 ALA A C 1
ATOM 849 O O . ALA A 1 102 ? 9.796 -1.726 -2.229 1 90.65 102 ALA A O 1
ATOM 850 N N . PRO A 1 103 ? 8.143 -0.113 -2.665 1 89.33 103 PRO A N 1
ATOM 851 C CA . PRO A 1 103 ? 7.649 -0.28 -1.296 1 89.33 103 PRO A CA 1
ATOM 852 C C . PRO A 1 103 ? 7.158 -1.698 -1.015 1 89.33 103 PRO A C 1
ATOM 854 O O . PRO A 1 103 ? 6.261 -2.193 -1.703 1 89.33 103 PRO A O 1
ATOM 857 N N . LEU A 1 104 ? 7.718 -2.419 -0.083 1 95.41 104 LEU A N 1
ATOM 858 C CA . LEU A 1 104 ? 7.309 -3.699 0.483 1 95.41 104 LEU A CA 1
ATOM 859 C C . LEU A 1 104 ? 7.603 -4.841 -0.484 1 95.41 104 LEU A C 1
ATOM 861 O O . LEU A 1 104 ? 7.125 -5.961 -0.293 1 95.41 104 LEU A O 1
ATOM 865 N N . ARG A 1 105 ? 8.257 -4.513 -1.624 1 96.75 105 ARG A N 1
ATOM 866 C CA . ARG A 1 105 ? 8.671 -5.556 -2.557 1 96.75 105 ARG A CA 1
ATOM 867 C C . ARG A 1 105 ? 10.003 -5.208 -3.212 1 96.75 105 ARG A C 1
ATOM 869 O O . ARG A 1 105 ? 10.14 -4.148 -3.827 1 96.75 105 ARG A O 1
ATOM 876 N N . VAL A 1 106 ? 10.955 -6.12 -3.114 1 97.12 106 VAL A N 1
ATOM 877 C CA . VAL A 1 106 ? 12.233 -5.946 -3.797 1 97.12 106 VAL A CA 1
ATOM 878 C C . VAL A 1 106 ? 12.438 -7.075 -4.805 1 97.12 106 VAL A C 1
ATOM 880 O O . VAL A 1 106 ? 12.193 -8.244 -4.495 1 97.12 106 VAL A O 1
ATOM 883 N N . LYS A 1 107 ? 12.903 -6.692 -5.973 1 96.99 107 LYS A N 1
ATOM 884 C CA . LYS A 1 107 ? 13.217 -7.653 -7.026 1 96.99 107 LYS A CA 1
ATOM 885 C C . LYS A 1 107 ? 14.724 -7.758 -7.243 1 96.99 107 LYS A C 1
ATOM 887 O O . LYS A 1 107 ? 15.427 -6.746 -7.248 1 96.99 107 LYS A O 1
ATOM 892 N N . TYR A 1 108 ? 15.23 -8.919 -7.368 1 98.52 108 TYR A N 1
ATOM 893 C CA . TYR A 1 108 ? 16.623 -9.196 -7.7 1 98.52 108 TYR A CA 1
ATOM 894 C C . TYR A 1 108 ? 16.73 -9.937 -9.028 1 98.52 108 TYR A C 1
ATOM 896 O O . TYR A 1 108 ? 16.413 -11.126 -9.11 1 98.52 108 TYR A O 1
ATOM 904 N N . PHE A 1 109 ? 17.262 -9.236 -10.058 1 98.14 109 PHE A N 1
ATOM 905 C CA . PHE A 1 109 ? 17.413 -9.794 -11.396 1 98.14 109 PHE A CA 1
ATOM 906 C C . PHE A 1 109 ? 18.764 -10.482 -11.547 1 98.14 109 PHE A C 1
ATOM 908 O O . PHE A 1 109 ? 19.798 -9.916 -11.186 1 98.14 109 PHE A O 1
ATOM 915 N N . PHE A 1 110 ? 18.778 -11.645 -12.118 1 98.61 110 PHE A N 1
ATOM 916 C CA . PHE A 1 110 ? 20.012 -12.35 -12.447 1 98.61 110 PHE A CA 1
ATOM 917 C C . PHE A 1 110 ? 19.959 -12.902 -13.866 1 98.61 110 PHE A C 1
ATOM 919 O O . PHE A 1 110 ? 18.947 -13.472 -14.279 1 98.61 110 PHE A O 1
ATOM 926 N N . GLY A 1 111 ? 21.041 -12.815 -14.603 1 97.74 111 GLY A N 1
ATOM 927 C CA . GLY A 1 111 ? 21.086 -13.243 -15.992 1 97.74 111 GLY A CA 1
ATOM 928 C C . GLY A 1 111 ? 20.548 -12.202 -16.955 1 97.74 111 GLY A C 1
ATOM 929 O O . GLY A 1 111 ? 21.303 -11.629 -17.743 1 97.74 111 GLY A O 1
ATOM 930 N N . GLU A 1 112 ? 19.291 -11.926 -16.798 1 96.42 112 GLU A N 1
ATOM 931 C CA . GLU A 1 112 ? 18.588 -10.91 -17.576 1 96.42 112 GLU A CA 1
ATOM 932 C C . GLU A 1 112 ? 17.702 -10.046 -16.682 1 96.42 112 GLU A C 1
ATOM 934 O O . GLU A 1 112 ? 17.141 -10.533 -15.698 1 96.42 112 GLU A O 1
ATOM 939 N N . GLY A 1 113 ? 17.677 -8.79 -16.993 1 94.38 113 GLY A N 1
ATOM 940 C CA . GLY A 1 113 ? 16.77 -7.854 -16.347 1 94.38 113 GLY A CA 1
ATOM 941 C C . GLY A 1 113 ? 15.992 -7.002 -17.332 1 94.38 113 GLY A C 1
ATOM 942 O O . GLY A 1 113 ? 16.35 -6.92 -18.508 1 94.38 113 GLY A O 1
ATOM 943 N N . TYR A 1 114 ? 14.859 -6.52 -16.883 1 90.52 114 TYR A N 1
ATOM 944 C CA . TYR A 1 114 ? 14.031 -5.733 -17.79 1 90.52 114 TYR A CA 1
ATOM 945 C C . TYR A 1 114 ? 13.347 -4.589 -17.051 1 90.52 114 TYR A C 1
ATOM 947 O O . TYR A 1 114 ? 13.344 -4.552 -15.818 1 90.52 114 TYR A O 1
ATOM 955 N N . THR A 1 115 ? 12.773 -3.669 -17.804 1 84.37 115 THR A N 1
ATOM 956 C CA . THR A 1 115 ? 12.069 -2.509 -17.269 1 84.37 115 THR A CA 1
ATOM 957 C C . THR A 1 115 ? 10.774 -2.261 -18.036 1 84.37 115 THR A C 1
ATOM 959 O O . THR A 1 115 ? 10.64 -2.677 -19.189 1 84.37 115 THR A O 1
ATOM 962 N N . TYR A 1 116 ? 9.622 -1.774 -17.405 1 71.42 116 TYR A N 1
ATOM 963 C CA . TYR A 1 116 ? 8.364 -1.395 -18.038 1 71.42 116 TYR A CA 1
ATOM 964 C C . TYR A 1 116 ? 8.335 0.097 -18.344 1 71.42 116 TYR A C 1
ATOM 966 O O . TYR A 1 116 ? 7.502 0.56 -19.127 1 71.42 116 TYR A O 1
ATOM 974 N N . GLY A 1 117 ? 8.996 1.089 -17.813 1 56.38 117 GLY A N 1
ATOM 975 C CA . GLY A 1 117 ? 8.563 2.477 -17.847 1 56.38 117 GLY A CA 1
ATOM 976 C C . GLY A 1 117 ? 9.698 3.45 -18.106 1 56.38 117 GLY A C 1
ATOM 977 O O . GLY A 1 117 ? 9.651 4.226 -19.063 1 56.38 117 GLY A O 1
ATOM 978 N N . LYS A 1 118 ? 10.321 3.738 -16.936 1 51.79 118 LYS A N 1
ATOM 979 C CA . LYS A 1 118 ? 10.875 5.08 -16.789 1 51.79 118 LYS A CA 1
ATOM 980 C C . LYS A 1 118 ? 11.832 5.409 -17.93 1 51.79 118 LYS A C 1
ATOM 982 O O . LYS A 1 118 ? 11.942 6.565 -18.342 1 51.79 118 LYS A O 1
ATOM 987 N N . GLN A 1 119 ? 12.389 4.42 -18.357 1 44.73 119 GLN A N 1
ATOM 988 C CA . GLN A 1 119 ? 13.42 4.728 -19.342 1 44.73 119 GLN A CA 1
ATOM 989 C C . GLN A 1 119 ? 12.843 4.749 -20.754 1 44.73 119 GLN A C 1
ATOM 991 O O . GLN A 1 119 ? 13.563 5.006 -21.722 1 44.73 119 GLN A O 1
ATOM 996 N N . LEU A 1 120 ? 11.448 4.428 -20.679 1 45.34 120 LEU A N 1
ATOM 997 C CA . LEU A 1 120 ? 10.867 4.377 -22.016 1 45.34 120 LEU A CA 1
ATOM 998 C C . LEU A 1 120 ? 10.054 5.636 -22.303 1 45.34 120 LEU A C 1
ATOM 1000 O O . LEU A 1 120 ? 9.434 6.199 -21.398 1 45.34 120 LEU A O 1
ATOM 1004 N N . ALA A 1 121 ? 10.265 6.247 -23.378 1 48.52 121 ALA A N 1
ATOM 1005 C CA . ALA A 1 121 ? 9.482 7.366 -23.896 1 48.52 121 ALA A CA 1
ATOM 1006 C C . ALA A 1 121 ? 7.989 7.055 -23.856 1 48.52 121 ALA A C 1
ATOM 1008 O O . ALA A 1 121 ? 7.172 7.935 -23.573 1 48.52 121 ALA A O 1
ATOM 1009 N N . GLU A 1 122 ? 7.618 5.811 -24.264 1 47.89 122 GLU A N 1
ATOM 1010 C CA . GLU A 1 122 ? 6.238 5.336 -24.274 1 47.89 122 GLU A CA 1
ATOM 1011 C C . GLU A 1 122 ? 6.017 4.258 -23.217 1 47.89 122 GLU A C 1
ATOM 1013 O O . GLU A 1 122 ? 6.837 3.349 -23.07 1 47.89 122 GLU A O 1
ATOM 1018 N N . ARG A 1 123 ? 5.085 4.552 -22.334 1 56.03 123 ARG A N 1
ATOM 1019 C CA . ARG A 1 123 ? 4.784 3.623 -21.249 1 56.03 123 ARG A CA 1
ATOM 1020 C C . ARG A 1 123 ? 3.567 2.767 -21.582 1 56.03 123 ARG A C 1
ATOM 1022 O O . ARG A 1 123 ? 2.74 3.152 -22.412 1 56.03 123 ARG A O 1
ATOM 1029 N N . GLY A 1 124 ? 3.647 1.395 -21.3 1 59.93 124 GLY A N 1
ATOM 1030 C CA . GLY A 1 124 ? 2.506 0.508 -21.465 1 59.93 124 GLY A CA 1
ATOM 1031 C C . GLY A 1 124 ? 2.9 -0.903 -21.859 1 59.93 124 GLY A C 1
ATOM 1032 O O . GLY A 1 124 ? 4.081 -1.188 -22.07 1 59.93 124 GLY A O 1
ATOM 1033 N N . PRO A 1 125 ? 1.933 -1.713 -21.863 1 61.49 125 PRO A N 1
ATOM 1034 C CA . PRO A 1 125 ? 2.167 -3.103 -22.259 1 61.49 125 PRO A CA 1
ATOM 1035 C C . PRO A 1 125 ? 2.773 -3.226 -23.656 1 61.49 125 PRO A C 1
ATOM 1037 O O . PRO A 1 125 ? 2.348 -2.528 -24.58 1 61.49 125 PRO A O 1
ATOM 1040 N N . GLY A 1 126 ? 3.873 -3.955 -23.77 1 69.22 126 GLY A N 1
ATOM 1041 C CA . GLY A 1 126 ? 4.553 -4.161 -25.039 1 69.22 126 GLY A CA 1
ATOM 1042 C C . GLY A 1 126 ? 5.804 -3.317 -25.19 1 69.22 126 GLY A C 1
ATOM 1043 O O . GLY A 1 126 ? 6.592 -3.526 -26.115 1 69.22 126 GLY A O 1
ATOM 1044 N N . GLN A 1 127 ? 5.941 -2.447 -24.226 1 78.21 127 GLN A N 1
ATOM 1045 C CA . GLN A 1 127 ? 7.073 -1.533 -24.328 1 78.21 127 GLN A CA 1
ATOM 1046 C C . GLN A 1 127 ? 8.229 -1.987 -23.441 1 78.21 127 GLN A C 1
ATOM 1048 O O . GLN A 1 127 ? 9.28 -1.345 -23.405 1 78.21 127 GLN A O 1
ATOM 1053 N N . GLU A 1 128 ? 8.054 -3.117 -22.82 1 86.11 128 GLU A N 1
ATOM 1054 C CA . GLU A 1 128 ? 9.096 -3.645 -21.944 1 86.11 128 GLU A CA 1
ATOM 1055 C C . GLU A 1 128 ? 10.351 -4.006 -22.734 1 86.11 128 GLU A C 1
ATOM 1057 O O . GLU A 1 128 ? 10.261 -4.527 -23.848 1 86.11 128 GLU A O 1
ATOM 1062 N N . ARG A 1 129 ? 11.523 -3.721 -22.219 1 91.47 129 ARG A N 1
ATOM 1063 C CA . ARG A 1 129 ? 12.81 -4.024 -22.837 1 91.47 129 ARG A CA 1
ATOM 1064 C C . ARG A 1 129 ? 13.772 -4.637 -21.825 1 91.47 129 ARG A C 1
ATOM 1066 O O . ARG A 1 129 ? 13.727 -4.306 -20.638 1 91.47 129 ARG A O 1
ATOM 1073 N N . LEU A 1 130 ? 14.56 -5.439 -22.363 1 94.58 130 LEU A N 1
ATOM 1074 C CA . LEU A 1 130 ? 15.649 -5.966 -21.547 1 94.58 130 LEU A CA 1
ATOM 1075 C C . LEU A 1 130 ? 16.74 -4.918 -21.354 1 94.58 130 LEU A C 1
ATOM 1077 O O . LEU A 1 130 ? 16.989 -4.103 -22.246 1 94.58 130 LEU A O 1
ATOM 1081 N N . PHE A 1 131 ? 17.337 -4.99 -20.197 1 93.88 131 PHE A N 1
ATOM 1082 C CA . PHE A 1 131 ? 18.58 -4.243 -20.043 1 93.88 131 PHE A CA 1
ATOM 1083 C C . PHE A 1 131 ? 19.661 -4.793 -20.965 1 93.88 131 PHE A C 1
ATOM 1085 O O . PHE A 1 131 ? 19.591 -5.948 -21.392 1 93.88 131 PHE A O 1
ATOM 1092 N N . PRO A 1 132 ? 20.637 -3.891 -21.315 1 92.57 132 PRO A N 1
ATOM 1093 C CA . PRO A 1 132 ? 21.76 -4.439 -22.079 1 92.57 132 PRO A CA 1
ATOM 1094 C C . PRO A 1 132 ? 22.403 -5.645 -21.399 1 92.57 132 PRO A C 1
ATOM 1096 O O . PRO A 1 132 ? 22.384 -5.749 -20.17 1 92.57 132 PRO A O 1
ATOM 1099 N N . GLN A 1 133 ? 22.933 -6.484 -22.244 1 91.27 133 GLN A N 1
ATOM 1100 C CA . GLN A 1 133 ? 23.555 -7.696 -21.721 1 91.27 133 GLN A CA 1
ATOM 1101 C C . GLN A 1 133 ? 24.65 -7.361 -20.713 1 91.27 133 GLN A C 1
ATOM 1103 O O . GLN A 1 133 ? 25.448 -6.449 -20.935 1 91.27 133 GLN A O 1
ATOM 1108 N N . GLY A 1 134 ? 24.605 -7.99 -19.632 1 92.21 134 GLY A N 1
ATOM 1109 C CA . GLY A 1 134 ? 25.669 -7.821 -18.655 1 92.21 134 GLY A CA 1
ATOM 1110 C C . GLY A 1 134 ? 25.372 -6.741 -17.632 1 92.21 134 GLY A C 1
ATOM 1111 O O . GLY A 1 134 ? 26.15 -6.532 -16.699 1 92.21 134 GLY A O 1
ATOM 1112 N N . GLU A 1 135 ? 24.28 -6.096 -17.732 1 94.59 135 GLU A N 1
ATOM 1113 C CA . GLU A 1 135 ? 23.974 -4.982 -16.839 1 94.59 135 GLU A CA 1
ATOM 1114 C C . GLU A 1 135 ? 23.354 -5.474 -15.534 1 94.59 135 GLU A C 1
ATOM 1116 O O . GLU A 1 135 ? 23.202 -4.704 -14.584 1 94.59 135 GLU A O 1
ATOM 1121 N N . VAL A 1 136 ? 23.039 -6.723 -15.482 1 97.11 136 VAL 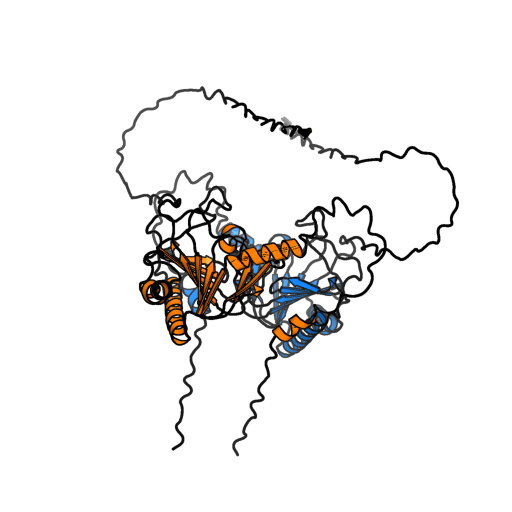A N 1
ATOM 1122 C CA . VAL A 1 136 ? 22.634 -7.345 -14.226 1 97.11 136 VAL A CA 1
ATOM 1123 C C . VAL A 1 136 ? 23.573 -8.503 -13.896 1 97.11 136 VAL A C 1
ATOM 1125 O O . VAL A 1 136 ? 24.302 -8.987 -14.766 1 97.11 136 VAL A O 1
ATOM 1128 N N . ASP A 1 137 ? 23.636 -8.875 -12.631 1 98.44 137 ASP A N 1
ATOM 1129 C CA . ASP A 1 137 ? 24.529 -9.938 -12.179 1 98.44 137 ASP A CA 1
ATOM 1130 C C . ASP A 1 137 ? 24.131 -11.283 -12.782 1 98.44 137 ASP A C 1
ATOM 1132 O O . ASP A 1 137 ? 22.98 -11.474 -13.181 1 98.44 137 ASP A O 1
ATOM 1136 N N . GLU A 1 138 ? 25.11 -12.17 -12.92 1 98.21 138 GLU A N 1
ATOM 1137 C CA . GLU A 1 138 ? 24.87 -13.527 -13.404 1 98.21 138 GLU A CA 1
ATOM 1138 C C . GLU A 1 138 ? 24.009 -14.319 -12.424 1 98.21 138 GLU A C 1
ATOM 1140 O O . GLU A 1 138 ? 23.955 -13.996 -11.236 1 98.21 138 GLU A O 1
ATOM 1145 N N . ILE A 1 139 ? 23.357 -15.292 -12.909 1 98.48 139 ILE A N 1
ATOM 1146 C CA . ILE A 1 139 ? 22.585 -16.183 -12.05 1 98.48 139 ILE A CA 1
ATOM 1147 C C . ILE A 1 139 ? 23.513 -16.864 -11.046 1 98.48 139 ILE A C 1
ATOM 1149 O O . ILE A 1 139 ? 24.465 -17.545 -11.434 1 98.48 139 ILE A O 1
ATOM 1153 N N . PRO A 1 140 ? 23.222 -16.681 -9.791 1 98.49 140 PRO A N 1
ATOM 1154 C CA . PRO A 1 140 ? 24.048 -17.365 -8.793 1 98.49 140 PRO A CA 1
ATOM 1155 C C . PRO A 1 140 ? 24.055 -18.882 -8.973 1 98.49 140 PRO A C 1
ATOM 1157 O O . PRO A 1 140 ? 23.026 -19.473 -9.308 1 98.49 140 PRO A O 1
ATOM 1160 N N . GLU A 1 141 ? 25.164 -19.463 -8.661 1 98.54 141 GLU A N 1
ATOM 1161 C CA . GLU A 1 141 ? 25.349 -20.899 -8.852 1 98.54 141 GLU A CA 1
ATOM 1162 C C . GLU A 1 141 ? 24.329 -21.699 -8.047 1 98.54 141 GLU A C 1
ATOM 1164 O O . GLU A 1 141 ? 23.836 -22.729 -8.51 1 98.54 141 GLU A O 1
ATOM 1169 N N . TRP A 1 142 ? 24.04 -21.205 -6.881 1 98.79 142 TRP A N 1
ATOM 1170 C CA . TRP A 1 142 ? 23.148 -21.972 -6.019 1 98.79 142 TRP A CA 1
ATOM 1171 C C . TRP A 1 142 ? 21.746 -22.048 -6.616 1 98.79 142 TRP A C 1
ATOM 1173 O O . TRP A 1 142 ? 21.013 -23.01 -6.373 1 98.79 142 TRP A O 1
ATOM 1183 N N . ILE A 1 143 ? 21.293 -21.049 -7.381 1 98.81 143 ILE A N 1
ATOM 1184 C CA . ILE A 1 143 ? 19.993 -21.108 -8.04 1 98.81 143 ILE A CA 1
ATOM 1185 C C . ILE A 1 143 ? 19.99 -22.229 -9.076 1 98.81 143 ILE A C 1
ATOM 1187 O O . ILE A 1 143 ? 19.022 -22.988 -9.176 1 98.81 143 ILE A O 1
ATOM 1191 N N . SER A 1 144 ? 21.05 -22.351 -9.87 1 98.29 144 SER A N 1
ATOM 1192 C CA . SER A 1 144 ? 21.18 -23.421 -10.854 1 98.29 144 SER A CA 1
ATOM 1193 C C . SER A 1 144 ? 21.185 -24.79 -10.183 1 98.29 144 SER A C 1
ATOM 1195 O O . SER A 1 144 ? 20.518 -25.717 -10.648 1 98.29 144 SER A O 1
ATOM 1197 N N . GLU A 1 145 ? 21.843 -24.896 -9.08 1 98.48 145 GLU A N 1
ATOM 1198 C CA . GLU A 1 145 ? 22.051 -26.178 -8.413 1 98.48 145 GLU A CA 1
ATOM 1199 C C . GLU A 1 145 ? 20.803 -26.612 -7.649 1 98.48 145 GLU A C 1
ATOM 1201 O O . GLU A 1 145 ? 20.384 -27.768 -7.74 1 98.48 145 GLU A O 1
ATOM 1206 N N . LEU A 1 146 ? 20.22 -25.672 -6.931 1 98.78 146 LEU A N 1
ATOM 1207 C CA . LEU A 1 146 ? 19.181 -26.054 -5.981 1 98.78 146 LEU A CA 1
ATOM 1208 C C . LEU A 1 146 ? 17.795 -25.891 -6.596 1 98.78 146 LEU A C 1
ATOM 1210 O O . LEU A 1 146 ? 16.837 -26.53 -6.156 1 98.78 146 LEU A O 1
ATOM 1214 N N . VAL A 1 147 ? 17.67 -25.004 -7.625 1 98.82 147 VAL A N 1
ATOM 1215 C CA . VAL A 1 147 ? 16.341 -24.688 -8.138 1 98.82 147 VAL A CA 1
ATOM 1216 C C . VAL A 1 147 ? 16.207 -25.195 -9.573 1 98.82 147 VAL A C 1
ATOM 1218 O O . VAL A 1 147 ? 15.421 -26.105 -9.846 1 98.82 147 VAL A O 1
ATOM 1221 N N . VAL A 1 148 ? 17.069 -24.755 -10.457 1 98.74 148 VAL A N 1
ATOM 1222 C CA . VAL A 1 148 ? 16.939 -25.065 -11.877 1 98.74 148 VAL A CA 1
ATOM 1223 C C . VAL A 1 148 ? 17.125 -26.564 -12.099 1 98.74 148 VAL A C 1
ATOM 1225 O O . VAL A 1 148 ? 16.347 -27.192 -12.822 1 98.74 148 VAL A O 1
ATOM 1228 N N . SER A 1 149 ? 18.16 -27.124 -11.476 1 98.41 149 SER A N 1
ATOM 1229 C CA . SER A 1 149 ? 18.427 -28.55 -11.625 1 98.41 149 SER A CA 1
ATOM 1230 C C . SER A 1 149 ? 17.245 -29.387 -11.148 1 98.41 149 SER A C 1
ATOM 1232 O O . SER A 1 149 ? 16.903 -30.397 -11.766 1 98.41 149 SER A O 1
ATOM 1234 N N . ARG A 1 150 ? 16.618 -28.975 -10.063 1 98.2 150 ARG A N 1
ATOM 1235 C CA . ARG A 1 150 ? 15.463 -29.682 -9.518 1 98.2 150 ARG A CA 1
ATOM 1236 C C . ARG A 1 150 ? 14.283 -29.628 -10.482 1 98.2 150 ARG A C 1
ATOM 1238 O O . ARG A 1 150 ? 13.564 -30.616 -10.647 1 98.2 150 ARG A O 1
ATOM 1245 N N . LEU A 1 151 ? 14.096 -28.506 -11.09 1 98.66 151 LEU A N 1
ATOM 1246 C CA . LEU A 1 151 ? 13.023 -28.33 -12.062 1 98.66 151 LEU A CA 1
ATOM 1247 C C . LEU A 1 151 ? 13.255 -29.204 -13.291 1 98.66 151 LEU A C 1
ATOM 1249 O O . LEU A 1 151 ? 12.323 -29.836 -13.793 1 98.66 151 LEU A O 1
ATOM 1253 N N . GLU A 1 152 ? 14.501 -29.262 -13.768 1 98.54 152 GLU A N 1
ATOM 1254 C CA . GLU A 1 152 ? 14.853 -30.079 -14.925 1 98.54 152 GLU A CA 1
ATOM 1255 C C . GLU A 1 152 ? 14.674 -31.565 -14.627 1 98.54 152 GLU A C 1
ATOM 1257 O O . GLU A 1 152 ? 14.093 -32.299 -15.429 1 98.54 152 GLU A O 1
ATOM 1262 N N . LYS A 1 153 ? 15.127 -32.006 -13.453 1 98.17 153 LYS A N 1
ATOM 1263 C CA . LYS A 1 153 ? 15.017 -33.406 -13.054 1 98.17 153 LYS A CA 1
ATOM 1264 C C . LYS A 1 153 ? 13.557 -33.829 -12.927 1 98.17 153 LYS A C 1
ATOM 1266 O O . LYS A 1 153 ? 13.209 -34.975 -13.219 1 98.17 153 LYS A O 1
ATOM 1271 N N . ALA A 1 154 ? 12.726 -32.872 -12.554 1 97.98 154 ALA A N 1
ATOM 1272 C CA . ALA A 1 154 ? 11.308 -33.163 -12.362 1 97.98 154 ALA A CA 1
ATOM 1273 C C . ALA A 1 154 ? 10.545 -33.068 -13.68 1 97.98 154 ALA A C 1
ATOM 1275 O O . ALA A 1 154 ? 9.336 -33.308 -13.723 1 97.98 154 ALA A O 1
ATOM 1276 N N . GLY A 1 155 ? 11.196 -32.682 -14.748 1 97.65 155 GLY A N 1
ATOM 1277 C CA . GLY A 1 155 ? 10.574 -32.597 -16.06 1 97.65 155 GLY A CA 1
ATOM 1278 C C . GLY A 1 155 ? 9.683 -31.38 -16.221 1 97.65 155 GLY A C 1
ATOM 1279 O O . GLY A 1 155 ? 8.778 -31.374 -17.058 1 97.65 155 GLY A O 1
ATOM 1280 N N . ILE A 1 156 ? 9.901 -30.417 -15.392 1 97.89 156 ILE A N 1
ATOM 1281 C CA . ILE A 1 156 ? 9.073 -29.217 -15.44 1 97.89 156 ILE A CA 1
ATOM 1282 C C . ILE A 1 156 ? 9.548 -28.308 -16.571 1 97.89 156 ILE A C 1
ATOM 1284 O O . ILE A 1 156 ? 8.735 -27.679 -17.254 1 97.89 156 ILE A O 1
ATOM 1288 N N . VAL A 1 157 ? 10.84 -28.228 -16.751 1 97.78 157 VAL A N 1
ATOM 1289 C CA . VAL A 1 157 ? 11.43 -27.536 -17.892 1 97.78 157 VAL A CA 1
ATOM 1290 C C . VAL A 1 157 ? 12.525 -28.401 -18.511 1 97.78 157 VAL A C 1
ATOM 1292 O O . VAL A 1 157 ? 13.119 -29.242 -17.832 1 97.78 157 VAL A O 1
ATOM 1295 N N . PRO A 1 158 ? 12.786 -28.175 -19.768 1 97.59 158 PRO A N 1
ATOM 1296 C CA . PRO A 1 158 ? 13.89 -28.918 -20.381 1 97.59 158 PRO A CA 1
ATOM 1297 C C . PRO A 1 158 ? 15.26 -28.406 -19.942 1 97.59 158 PRO A C 1
ATOM 1299 O O . PRO A 1 158 ? 15.376 -27.277 -19.459 1 97.59 158 PRO A O 1
ATOM 1302 N N . LYS A 1 159 ? 16.208 -29.252 -20.09 1 97.6 159 LYS A N 1
ATOM 1303 C CA . LYS A 1 159 ? 17.581 -28.862 -19.784 1 97.6 159 LYS A CA 1
ATOM 1304 C C . LYS A 1 159 ? 18.002 -27.645 -20.603 1 97.6 159 LYS A C 1
ATOM 1306 O O . LYS A 1 159 ? 17.767 -27.592 -21.812 1 97.6 159 LYS A O 1
ATOM 1311 N N . GLY A 1 160 ? 18.554 -26.636 -19.94 1 96.61 160 GLY A N 1
ATOM 1312 C CA . GLY A 1 160 ? 19.08 -25.467 -20.626 1 96.61 160 GLY A CA 1
ATOM 1313 C C . GLY A 1 160 ? 18.018 -24.431 -20.94 1 96.61 160 GLY A C 1
ATOM 1314 O O . GLY A 1 160 ? 18.3 -23.422 -21.59 1 96.61 160 GLY A O 1
ATOM 1315 N N . PHE A 1 161 ? 16.828 -24.636 -20.534 1 97.81 161 PHE A N 1
ATOM 1316 C CA . PHE A 1 161 ? 15.706 -23.749 -20.816 1 97.81 161 PHE A CA 1
ATOM 1317 C C . PHE A 1 161 ? 15.904 -22.396 -20.143 1 97.81 161 PHE A C 1
ATOM 1319 O O . PHE A 1 161 ? 15.68 -21.351 -20.758 1 97.81 161 PHE A O 1
ATOM 1326 N N . VAL A 1 162 ? 16.376 -22.372 -18.859 1 98.4 162 VAL A N 1
ATOM 1327 C CA . VAL A 1 162 ? 16.367 -21.196 -17.995 1 98.4 162 VAL A CA 1
ATOM 1328 C C . VAL A 1 162 ? 17.592 -20.332 -18.286 1 98.4 162 VAL A C 1
ATOM 1330 O O . VAL A 1 162 ? 18.726 -20.816 -18.241 1 98.4 162 VAL A O 1
ATOM 1333 N N . ASN A 1 163 ? 17.39 -19.083 -18.635 1 97.83 163 ASN A N 1
ATOM 1334 C CA . ASN A 1 163 ? 18.495 -18.144 -18.794 1 97.83 163 ASN A CA 1
ATOM 1335 C C . ASN A 1 163 ? 18.23 -16.836 -18.053 1 97.83 163 ASN A C 1
ATOM 1337 O O . ASN A 1 163 ? 18.971 -15.865 -18.215 1 97.83 163 ASN A O 1
ATOM 1341 N N . SER A 1 164 ? 17.224 -16.792 -17.285 1 98.02 164 SER A N 1
ATOM 1342 C CA . SER A 1 164 ? 16.877 -15.65 -16.445 1 98.02 164 SER A CA 1
ATOM 1343 C C . SER A 1 164 ? 16.248 -16.101 -15.131 1 98.02 164 SER A C 1
ATOM 1345 O O . SER A 1 164 ? 15.437 -17.029 -15.111 1 98.02 164 SER A O 1
ATOM 1347 N N . ALA A 1 165 ? 16.653 -15.492 -14.062 1 98.69 165 ALA A N 1
ATOM 1348 C CA . ALA A 1 165 ? 16.085 -15.738 -12.739 1 98.69 165 ALA A CA 1
ATOM 1349 C C . ALA A 1 165 ? 15.794 -14.428 -12.013 1 98.69 165 ALA A C 1
ATOM 1351 O O . ALA A 1 165 ? 16.613 -13.505 -12.034 1 98.69 165 ALA A O 1
ATOM 1352 N N . VAL A 1 166 ? 14.662 -14.336 -11.388 1 98.45 166 VAL A N 1
ATOM 1353 C CA . VAL A 1 166 ? 14.319 -13.17 -10.58 1 98.45 166 VAL A CA 1
ATOM 1354 C C . VAL A 1 166 ? 13.802 -13.62 -9.216 1 98.45 166 VAL A C 1
ATOM 1356 O O . VAL A 1 166 ? 13.026 -14.574 -9.123 1 98.45 166 VAL A O 1
ATOM 1359 N N . ILE A 1 167 ? 14.277 -13.013 -8.194 1 98.83 167 ILE A N 1
ATOM 1360 C CA . ILE A 1 167 ? 13.741 -13.21 -6.852 1 98.83 167 ILE A CA 1
ATOM 1361 C C . ILE A 1 167 ? 12.867 -12.018 -6.465 1 98.83 167 ILE A C 1
ATOM 1363 O O . ILE A 1 167 ? 13.325 -10.873 -6.484 1 98.83 167 ILE A O 1
ATOM 1367 N N . ASN A 1 168 ? 11.632 -12.249 -6.229 1 98.09 168 ASN A N 1
ATOM 1368 C CA . ASN A 1 168 ? 10.749 -11.255 -5.629 1 98.09 168 ASN A CA 1
ATOM 1369 C C . ASN A 1 168 ? 10.604 -11.47 -4.125 1 98.09 168 ASN A C 1
ATOM 1371 O O . ASN A 1 168 ? 10.153 -12.53 -3.686 1 98.09 168 ASN A O 1
ATOM 1375 N N . ASP A 1 169 ? 10.975 -10.548 -3.398 1 98.55 169 ASP A N 1
ATOM 1376 C CA . ASP A 1 169 ? 10.91 -10.577 -1.94 1 98.55 169 ASP A CA 1
ATOM 1377 C C . ASP A 1 169 ? 9.836 -9.624 -1.419 1 98.55 169 ASP A C 1
ATOM 1379 O O . ASP A 1 169 ? 9.981 -8.404 -1.519 1 98.55 169 ASP A O 1
ATOM 1383 N N . TYR A 1 170 ? 8.751 -10.198 -0.804 1 97.94 170 TYR A N 1
ATOM 1384 C CA . TYR A 1 170 ? 7.584 -9.437 -0.371 1 97.94 170 TYR A CA 1
ATOM 1385 C C . TYR A 1 170 ? 7.551 -9.306 1.147 1 97.94 170 TYR A C 1
ATOM 1387 O O . TYR A 1 170 ? 7.688 -10.299 1.865 1 97.94 170 TYR A O 1
ATOM 1395 N N . GLN A 1 171 ? 7.324 -8.104 1.569 1 97.74 171 GLN A N 1
ATOM 1396 C CA . GLN A 1 171 ? 6.918 -7.861 2.95 1 97.74 171 GLN A CA 1
ATOM 1397 C C . GLN A 1 171 ? 5.398 -7.852 3.083 1 97.74 171 GLN A C 1
ATOM 1399 O O . GLN A 1 171 ? 4.682 -7.776 2.082 1 97.74 171 GLN A O 1
ATOM 1404 N N . PRO A 1 172 ? 4.876 -8.066 4.312 1 96.9 172 PRO A N 1
ATOM 1405 C CA . PRO A 1 172 ? 3.42 -8.054 4.472 1 96.9 172 PRO A CA 1
ATOM 1406 C C . PRO A 1 172 ? 2.76 -6.86 3.787 1 96.9 172 PRO A C 1
ATOM 1408 O O . PRO A 1 172 ? 3.208 -5.723 3.954 1 96.9 172 PRO A O 1
ATOM 1411 N N . GLY A 1 173 ? 1.803 -7.17 2.989 1 95.4 173 GLY A N 1
ATOM 1412 C CA . GLY A 1 173 ? 1.099 -6.133 2.252 1 95.4 173 GLY A CA 1
ATOM 1413 C C . GLY A 1 173 ? 1.707 -5.852 0.891 1 95.4 173 GLY A C 1
ATOM 1414 O O . GLY A 1 173 ? 1.144 -5.093 0.099 1 95.4 173 GLY A O 1
ATOM 1415 N N . GLY A 1 174 ? 2.902 -6.451 0.686 1 95.9 174 GLY A N 1
ATOM 1416 C CA . GLY A 1 174 ? 3.487 -6.321 -0.639 1 95.9 174 GLY A CA 1
ATOM 1417 C C . GLY A 1 174 ? 2.604 -6.88 -1.738 1 95.9 174 GLY A C 1
ATOM 1418 O O . GLY A 1 174 ? 1.813 -7.796 -1.502 1 95.9 174 GLY A O 1
ATOM 1419 N N . CYS A 1 175 ? 2.721 -6.266 -2.929 1 93.46 175 CYS A N 1
ATOM 1420 C CA . CYS A 1 175 ? 1.817 -6.691 -3.992 1 93.46 175 CYS A CA 1
ATOM 1421 C C . CYS A 1 175 ? 2.448 -6.476 -5.362 1 93.46 175 CYS A C 1
ATOM 1423 O O . CYS A 1 175 ? 3.494 -5.834 -5.475 1 93.46 175 CYS A O 1
ATOM 1425 N N . ILE A 1 176 ? 1.97 -7.053 -6.346 1 93.71 176 ILE A N 1
ATOM 1426 C CA . ILE A 1 176 ? 2.171 -6.761 -7.761 1 93.71 176 ILE A CA 1
ATOM 1427 C C . ILE A 1 176 ? 0.818 -6.663 -8.464 1 93.71 176 ILE A C 1
ATOM 1429 O O . ILE A 1 176 ? -0.019 -7.559 -8.339 1 93.71 176 ILE A O 1
ATOM 1433 N N . VAL A 1 177 ? 0.633 -5.553 -9.117 1 91.66 177 VAL A N 1
ATOM 1434 C CA . VAL A 1 177 ? -0.64 -5.269 -9.771 1 91.66 177 VAL A CA 1
ATOM 1435 C C . VAL A 1 177 ? -0.848 -6.232 -10.939 1 91.66 177 VAL A C 1
ATOM 1437 O O . VAL A 1 177 ? 0.093 -6.899 -11.375 1 91.66 177 VAL A O 1
ATOM 1440 N N . SER A 1 178 ? -2.039 -6.235 -11.46 1 93.92 178 SER A N 1
ATOM 1441 C CA . SER A 1 178 ? -2.421 -7.129 -12.548 1 93.92 178 SER A CA 1
ATOM 1442 C C . SER A 1 178 ? -1.533 -6.922 -13.771 1 93.92 178 SER A C 1
ATOM 1444 O O . SER A 1 178 ? -1.357 -5.793 -14.232 1 93.92 178 SER A O 1
ATOM 1446 N N . HIS A 1 179 ? -0.971 -8.079 -14.262 1 92.88 179 HIS A N 1
ATOM 1447 C CA . HIS A 1 179 ? -0.073 -8.001 -15.408 1 92.88 179 HIS A CA 1
ATOM 1448 C C . HIS A 1 179 ? 0.03 -9.345 -16.12 1 92.88 179 HIS A C 1
ATOM 1450 O O . HIS A 1 179 ? -0.446 -10.361 -15.609 1 92.88 179 HIS A O 1
ATOM 1456 N N . ILE A 1 180 ? 0.577 -9.266 -17.323 1 94.32 180 ILE A N 1
ATOM 1457 C CA . ILE A 1 180 ? 1.039 -10.425 -18.078 1 94.32 180 ILE A CA 1
ATOM 1458 C C . ILE A 1 180 ? 2.55 -10.342 -18.279 1 94.32 180 ILE A C 1
ATOM 1460 O O . ILE A 1 180 ? 3.085 -9.273 -18.583 1 94.32 180 ILE A O 1
ATOM 1464 N N . ASP A 1 181 ? 3.234 -11.44 -17.921 1 94.13 181 ASP A N 1
ATOM 1465 C CA . ASP A 1 181 ? 4.639 -11.437 -18.318 1 94.13 181 ASP A CA 1
ATOM 1466 C C . ASP A 1 181 ? 4.784 -11.258 -19.827 1 94.13 181 ASP A C 1
ATOM 1468 O O . ASP A 1 181 ? 4.163 -11.985 -20.606 1 94.13 181 ASP A O 1
ATOM 1472 N N . PRO A 1 182 ? 5.574 -10.34 -20.263 1 92.83 182 PRO A N 1
ATOM 1473 C CA . PRO A 1 182 ? 5.592 -9.965 -21.679 1 92.83 182 PRO A CA 1
ATOM 1474 C C . PRO A 1 182 ? 5.907 -11.144 -22.598 1 92.83 182 PRO A C 1
ATOM 1476 O O . PRO A 1 182 ? 7.017 -11.682 -22.559 1 92.83 182 PRO A O 1
ATOM 1479 N N . PRO A 1 183 ? 4.985 -11.438 -23.436 1 93.33 183 PRO A N 1
ATOM 1480 C CA . PRO A 1 183 ? 5.187 -12.606 -24.295 1 93.33 183 PRO A CA 1
ATOM 1481 C C . PRO A 1 183 ? 6.28 -12.389 -25.339 1 93.33 183 PRO A C 1
ATOM 1483 O O . PRO A 1 183 ? 6.824 -13.356 -25.88 1 93.33 183 PRO A O 1
ATOM 1486 N N . HIS A 1 184 ? 6.603 -11.138 -25.642 1 93.05 184 HIS A N 1
ATOM 1487 C CA . HIS A 1 184 ? 7.623 -10.862 -26.647 1 93.05 184 HIS A CA 1
ATOM 1488 C C . HIS A 1 184 ? 9.023 -10.943 -26.048 1 93.05 184 HIS A C 1
ATOM 1490 O O . HIS A 1 184 ? 10.018 -10.908 -26.776 1 93.05 184 HIS A O 1
ATOM 1496 N N . ILE A 1 185 ? 9.081 -11.08 -24.745 1 95.82 185 ILE A N 1
ATOM 1497 C CA . ILE A 1 185 ? 10.372 -11.17 -24.071 1 95.82 185 ILE A CA 1
ATOM 1498 C C . ILE A 1 185 ? 10.591 -12.593 -23.564 1 95.82 185 ILE A C 1
ATOM 1500 O O . ILE A 1 185 ? 11.67 -13.163 -23.74 1 95.82 185 ILE A O 1
ATOM 1504 N N . PHE A 1 186 ? 9.561 -13.123 -23.028 1 96.63 186 PHE A N 1
ATOM 1505 C CA . PHE A 1 186 ? 9.739 -14.374 -22.301 1 96.63 186 PHE A CA 1
ATOM 1506 C C . PHE A 1 186 ? 9.035 -15.521 -23.016 1 96.63 186 PHE A C 1
ATOM 1508 O O . PHE A 1 186 ? 7.884 -15.384 -23.437 1 96.63 186 PHE A O 1
ATOM 1515 N N . ASP A 1 187 ? 9.726 -16.621 -23.092 1 97.36 187 ASP A N 1
ATOM 1516 C CA . ASP A 1 187 ? 9.141 -17.883 -23.535 1 97.36 187 ASP A CA 1
ATOM 1517 C C . ASP A 1 187 ? 8.302 -18.518 -22.428 1 97.36 187 ASP A C 1
ATOM 1519 O O . ASP A 1 187 ? 8.308 -18.047 -21.289 1 97.36 187 ASP A O 1
ATOM 1523 N N . ARG A 1 188 ? 7.538 -19.447 -22.761 1 97.36 188 ARG A N 1
ATOM 1524 C CA . ARG A 1 188 ? 6.74 -20.23 -21.823 1 97.36 188 ARG A CA 1
ATOM 1525 C C . ARG A 1 188 ? 7.298 -21.641 -21.674 1 97.36 188 ARG A C 1
ATOM 1527 O O . ARG A 1 188 ? 7.916 -22.171 -22.6 1 97.36 188 ARG A O 1
ATOM 1534 N N . PRO A 1 189 ? 7.105 -22.243 -20.553 1 97.84 189 PRO A N 1
ATOM 1535 C CA . PRO A 1 189 ? 6.322 -21.743 -19.42 1 97.84 189 PRO A CA 1
ATOM 1536 C C . PRO A 1 189 ? 7.1 -20.754 -18.556 1 97.84 189 PRO A C 1
ATOM 1538 O O . PRO A 1 189 ? 8.332 -20.721 -18.605 1 97.84 189 PRO A O 1
ATOM 1541 N N . ILE A 1 190 ? 6.346 -19.895 -17.771 1 98.17 190 ILE A N 1
ATOM 1542 C CA . ILE A 1 190 ? 6.896 -19.16 -16.637 1 98.17 190 ILE A CA 1
ATOM 1543 C C . ILE A 1 190 ? 6.847 -20.033 -15.385 1 98.17 190 ILE A C 1
ATOM 1545 O O . ILE A 1 190 ? 5.805 -20.607 -15.06 1 98.17 190 ILE A O 1
ATOM 1549 N N . VAL A 1 191 ? 7.942 -20.143 -14.719 1 98.82 191 VAL A N 1
ATOM 1550 C CA . VAL A 1 191 ? 7.992 -21.053 -13.579 1 98.82 191 VAL A CA 1
ATOM 1551 C C . VAL A 1 191 ? 8.311 -20.272 -12.307 1 98.82 191 VAL A C 1
ATOM 1553 O O . VAL A 1 191 ? 9.27 -19.498 -12.27 1 98.82 191 VAL A O 1
ATOM 1556 N N . SER A 1 192 ? 7.537 -20.424 -11.28 1 98.73 192 SER A N 1
ATOM 1557 C CA . SER A 1 192 ? 7.758 -19.76 -9.999 1 98.73 192 SER A CA 1
ATOM 1558 C C . SER A 1 192 ? 7.894 -20.774 -8.868 1 98.73 192 SER A C 1
ATOM 1560 O O . SER A 1 192 ? 7.202 -21.793 -8.854 1 98.73 192 SER A O 1
ATOM 1562 N N . CYS A 1 193 ? 8.783 -20.577 -7.967 1 98.88 193 CYS A N 1
ATOM 1563 C CA . CYS A 1 193 ? 9.011 -21.37 -6.764 1 98.88 193 CYS A CA 1
ATOM 1564 C C . CYS A 1 193 ? 8.786 -20.535 -5.509 1 98.88 193 CYS A C 1
ATOM 1566 O O . CYS A 1 193 ? 9.477 -19.538 -5.29 1 98.88 193 CYS A O 1
ATOM 1568 N N . SER A 1 194 ? 7.901 -20.961 -4.663 1 98.76 194 SER A N 1
ATOM 1569 C CA . SER A 1 194 ? 7.468 -20.155 -3.527 1 98.76 194 SER A CA 1
ATOM 1570 C C . SER A 1 194 ? 8.183 -20.574 -2.247 1 98.76 194 SER A C 1
ATOM 1572 O O . SER A 1 194 ? 8.284 -21.766 -1.948 1 98.76 194 SER A O 1
ATOM 1574 N N . PHE A 1 195 ? 8.598 -19.58 -1.443 1 98.88 195 PHE A N 1
ATOM 1575 C CA . PHE A 1 195 ? 9.357 -19.849 -0.227 1 98.88 195 PHE A CA 1
ATOM 1576 C C . PHE A 1 195 ? 8.91 -18.931 0.905 1 98.88 195 PHE A C 1
ATOM 1578 O O . PHE A 1 195 ? 8.262 -17.91 0.664 1 98.88 195 PHE A O 1
ATOM 1585 N N . PHE A 1 196 ? 9.262 -19.238 2.204 1 98.57 196 PHE A N 1
ATOM 1586 C CA . PHE A 1 196 ? 8.982 -18.558 3.463 1 98.57 196 PHE A CA 1
ATOM 1587 C C . PHE A 1 196 ? 7.527 -18.751 3.871 1 98.57 196 PHE A C 1
ATOM 1589 O O . PHE A 1 196 ? 7.213 -19.628 4.679 1 98.57 196 PHE A O 1
ATOM 1596 N N . SER A 1 197 ? 6.577 -18.003 3.212 1 97.64 197 SER A N 1
ATOM 1597 C CA . SER A 1 197 ? 5.186 -18.112 3.639 1 97.64 197 SER A CA 1
ATOM 1598 C C . SER A 1 197 ? 4.258 -18.332 2.449 1 97.64 197 SER A C 1
ATOM 1600 O O . SER A 1 197 ? 4.668 -18.171 1.297 1 97.64 197 SER A O 1
ATOM 1602 N N . GLU A 1 198 ? 3.09 -18.748 2.802 1 96.47 198 GLU A N 1
ATOM 1603 C CA . GLU A 1 198 ? 2.055 -18.941 1.791 1 96.47 198 GLU A CA 1
ATOM 1604 C C . GLU A 1 198 ? 1.463 -17.607 1.346 1 96.47 198 GLU A C 1
ATOM 1606 O O . GLU A 1 198 ? 1.458 -16.638 2.109 1 96.47 198 GLU A O 1
ATOM 1611 N N . SER A 1 199 ? 1.102 -17.583 0.168 1 97.01 199 SER A N 1
ATOM 1612 C CA . SER A 1 199 ? 0.357 -16.483 -0.435 1 97.01 199 SER A CA 1
ATOM 1613 C C . SER A 1 199 ? -0.588 -16.984 -1.521 1 97.01 199 SER A C 1
ATOM 1615 O O . SER A 1 199 ? -0.952 -18.162 -1.54 1 97.01 199 SER A O 1
ATOM 1617 N N . SER A 1 200 ? -1.13 -16.039 -2.334 1 97.52 200 SER A N 1
ATOM 1618 C CA . SER A 1 200 ? -2.014 -16.433 -3.426 1 97.52 200 SER A CA 1
ATOM 1619 C C . SER A 1 200 ? -1.697 -15.659 -4.701 1 97.52 200 SER A C 1
ATOM 1621 O O . SER A 1 200 ? -1.308 -14.49 -4.643 1 97.52 200 SER A O 1
ATOM 1623 N N . LEU A 1 201 ? -1.79 -16.361 -5.734 1 98.22 201 LEU A N 1
ATOM 1624 C CA . LEU A 1 201 ? -1.768 -15.778 -7.071 1 98.22 201 LEU A CA 1
ATOM 1625 C C . LEU A 1 201 ? -3.182 -15.62 -7.619 1 98.22 201 LEU A C 1
ATOM 1627 O O . LEU A 1 201 ? -3.933 -16.594 -7.702 1 98.22 201 LEU A O 1
ATOM 1631 N N . SER A 1 202 ? -3.558 -14.362 -7.965 1 98.06 202 SER A N 1
ATOM 1632 C CA . SER A 1 202 ? -4.921 -14.097 -8.412 1 98.06 202 SER A CA 1
ATOM 1633 C C . SER A 1 202 ? -4.963 -13.793 -9.906 1 98.06 202 SER A C 1
ATOM 1635 O O . SER A 1 202 ? -4.115 -13.061 -10.42 1 98.06 202 SER A O 1
ATOM 1637 N N . PHE A 1 203 ? -5.983 -14.419 -10.61 1 98.41 203 PHE A N 1
ATOM 1638 C CA . PHE A 1 203 ? -6.156 -14.224 -12.044 1 98.41 203 PHE A CA 1
ATOM 1639 C C . PHE A 1 203 ? -7.421 -13.424 -12.333 1 98.41 203 PHE A C 1
ATOM 1641 O O . PHE A 1 203 ? -8.464 -13.66 -11.72 1 98.41 203 PHE A O 1
ATOM 1648 N N . GLY A 1 204 ? -7.335 -12.43 -13.231 1 96.84 204 GLY A N 1
ATOM 1649 C CA . GLY A 1 204 ? -8.501 -11.682 -13.672 1 96.84 204 GLY A CA 1
ATOM 1650 C C . GLY A 1 204 ? -8.995 -10.684 -12.641 1 96.84 204 GLY A C 1
ATOM 1651 O O . GLY A 1 204 ? -10.202 -10.485 -12.49 1 96.84 204 GLY A O 1
ATOM 1652 N N . CYS A 1 205 ? -8.051 -10.157 -11.942 1 93.32 205 CYS A N 1
ATOM 1653 C CA . CYS A 1 205 ? -8.31 -9.167 -10.903 1 93.32 205 CYS A CA 1
ATOM 1654 C C . CYS A 1 205 ? -7.952 -7.766 -11.384 1 93.32 205 CYS A C 1
ATOM 1656 O O . CYS A 1 205 ? -6.932 -7.575 -12.049 1 93.32 205 CYS A O 1
ATOM 1658 N N . LYS A 1 206 ? -8.851 -6.841 -11.108 1 90.44 206 LYS A N 1
ATOM 1659 C CA . LYS A 1 206 ? -8.578 -5.448 -11.451 1 90.44 206 LYS A CA 1
ATOM 1660 C C . LYS A 1 206 ? -8.244 -4.631 -10.206 1 90.44 206 LYS A C 1
ATOM 1662 O O . LYS A 1 206 ? -8.824 -4.849 -9.14 1 90.44 206 LYS A O 1
ATOM 1667 N N . PHE A 1 207 ? -7.285 -3.652 -10.377 1 87.35 207 PHE A N 1
ATOM 1668 C CA . PHE A 1 207 ? -6.909 -2.736 -9.307 1 87.35 207 PHE A CA 1
ATOM 1669 C C . PHE A 1 207 ? -7.481 -1.346 -9.557 1 87.35 207 PHE A C 1
ATOM 1671 O O . PHE A 1 207 ? -7.471 -0.86 -10.69 1 87.35 207 PHE A O 1
ATOM 1678 N N . THR A 1 208 ? -7.981 -0.817 -8.46 1 83.32 208 THR A N 1
ATOM 1679 C CA . THR A 1 208 ? -8.265 0.614 -8.439 1 83.32 208 THR A CA 1
ATOM 1680 C C . THR A 1 208 ? -7.459 1.309 -7.345 1 83.32 208 THR A C 1
ATOM 1682 O O . THR A 1 208 ? -7.149 0.705 -6.316 1 83.32 208 THR A O 1
ATOM 1685 N N . PHE A 1 209 ? -7.003 2.588 -7.386 1 74.68 209 PHE A N 1
ATOM 1686 C CA . PHE A 1 209 ? -5.944 3.13 -6.542 1 74.68 209 PHE A CA 1
ATOM 1687 C C . PHE A 1 209 ? -6.444 4.334 -5.752 1 74.68 209 PHE A C 1
ATOM 1689 O O . PHE A 1 209 ? -5.743 4.84 -4.874 1 74.68 209 PHE A O 1
ATOM 1696 N N . LYS A 1 210 ? -7.582 4.978 -5.74 1 74.32 210 LYS A N 1
ATOM 1697 C CA . LYS A 1 210 ? -8.046 6.099 -4.927 1 74.32 210 LYS A CA 1
ATOM 1698 C C . LYS A 1 210 ? -9.377 5.775 -4.253 1 74.32 210 LYS A C 1
ATOM 1700 O O . LYS A 1 210 ? -10.439 6.155 -4.75 1 74.32 210 LYS A O 1
ATOM 1705 N N . PRO A 1 211 ? -9.287 4.837 -3.224 1 75.78 211 PRO A N 1
ATOM 1706 C CA . PRO A 1 211 ? -8.189 4.078 -2.621 1 75.78 211 PRO A CA 1
ATOM 1707 C C . PRO A 1 211 ? -7.888 2.782 -3.368 1 75.78 211 PRO A C 1
ATOM 1709 O O . PRO A 1 211 ? -8.63 2.402 -4.277 1 75.78 211 PRO A O 1
ATOM 1712 N N . ILE A 1 212 ? -6.776 2.111 -3.023 1 81.34 212 ILE A N 1
ATOM 1713 C CA . ILE A 1 212 ? -6.43 0.843 -3.655 1 81.34 212 ILE A CA 1
ATOM 1714 C C . ILE A 1 212 ? -7.495 -0.203 -3.33 1 81.34 212 ILE A C 1
ATOM 1716 O O . ILE A 1 212 ? -7.784 -0.459 -2.159 1 81.34 212 ILE A O 1
ATOM 1720 N N . ARG A 1 213 ? -8.113 -0.686 -4.292 1 86.31 213 ARG A N 1
ATOM 1721 C CA . ARG A 1 213 ? -9.101 -1.756 -4.198 1 86.31 213 ARG A CA 1
ATOM 1722 C C . ARG A 1 213 ? -8.866 -2.815 -5.269 1 86.31 213 ARG A C 1
ATOM 1724 O O . ARG A 1 213 ? -8.243 -2.539 -6.296 1 86.31 213 ARG A O 1
ATOM 1731 N N . THR A 1 214 ? -9.261 -3.943 -5.009 1 90.91 214 THR A N 1
ATOM 1732 C CA . THR A 1 214 ? -9.154 -5.038 -5.965 1 90.91 214 THR A CA 1
ATOM 1733 C C . THR A 1 214 ? -10.522 -5.661 -6.231 1 90.91 214 THR A C 1
ATOM 1735 O O . THR A 1 214 ? -11.325 -5.823 -5.31 1 90.91 214 THR A O 1
ATOM 1738 N N . SER A 1 215 ? -10.852 -5.956 -7.501 1 92.68 215 SER A N 1
ATOM 1739 C CA . SER A 1 215 ? -12.081 -6.659 -7.855 1 92.68 215 SER A CA 1
ATOM 1740 C C . SER A 1 215 ? -11.98 -8.146 -7.531 1 92.68 215 SER A C 1
ATOM 1742 O O . SER A 1 215 ? -10.883 -8.668 -7.32 1 92.68 215 SER A O 1
ATOM 1744 N N . PRO A 1 216 ? -13.102 -8.766 -7.467 1 93.69 216 PRO A N 1
ATOM 1745 C CA . PRO A 1 216 ? -13.048 -10.22 -7.305 1 93.69 216 PRO A CA 1
ATOM 1746 C C . PRO A 1 216 ? -12.327 -10.917 -8.457 1 93.69 216 PRO A C 1
ATOM 1748 O O . PRO A 1 216 ? -12.6 -10.628 -9.625 1 93.69 216 PRO A O 1
ATOM 1751 N N . PRO A 1 217 ? -11.426 -11.804 -8.175 1 96.81 217 PRO A N 1
ATOM 1752 C CA . PRO A 1 217 ? -10.701 -12.509 -9.235 1 96.81 217 PRO A CA 1
ATOM 1753 C C . PRO A 1 217 ? -11.514 -13.647 -9.849 1 96.81 217 PRO A C 1
ATOM 1755 O O . PRO A 1 217 ? -12.483 -14.114 -9.245 1 96.81 217 PRO A O 1
ATOM 1758 N N . VAL A 1 218 ? -11.147 -14.042 -11.051 1 97.43 218 VAL A N 1
ATOM 1759 C CA . VAL A 1 218 ? -11.678 -15.242 -11.688 1 97.43 218 VAL A CA 1
ATOM 1760 C C . VAL A 1 218 ? -11.205 -16.481 -10.931 1 97.43 218 VAL A C 1
ATOM 1762 O O . VAL A 1 218 ? -11.961 -17.442 -10.766 1 97.43 218 VAL A O 1
ATOM 1765 N N . LEU A 1 219 ? -9.963 -16.454 -10.455 1 97.87 219 LEU A N 1
ATOM 1766 C CA . LEU A 1 219 ? -9.346 -17.555 -9.723 1 97.87 219 LEU A CA 1
ATOM 1767 C C . LEU A 1 219 ? -8.312 -17.035 -8.729 1 97.87 219 LEU A C 1
ATOM 1769 O O . LEU A 1 219 ? -7.525 -16.143 -9.055 1 97.87 219 LEU A O 1
ATOM 1773 N N . THR A 1 220 ? -8.379 -17.482 -7.556 1 97.92 220 THR A N 1
ATOM 1774 C CA . THR A 1 220 ? -7.319 -17.307 -6.569 1 97.92 220 THR A CA 1
ATOM 1775 C C . THR A 1 220 ? -6.587 -18.623 -6.323 1 97.92 220 THR A C 1
ATOM 1777 O O . THR A 1 220 ? -7.181 -19.59 -5.843 1 97.92 220 THR A O 1
ATOM 1780 N N . LEU A 1 221 ? -5.315 -18.698 -6.641 1 98.2 221 LEU A N 1
ATOM 1781 C CA . LEU A 1 221 ? -4.507 -19.909 -6.556 1 98.2 221 LEU A CA 1
ATOM 1782 C C . LEU A 1 221 ? -3.594 -19.87 -5.335 1 98.2 221 LEU A C 1
ATOM 1784 O O . LEU A 1 221 ? -2.677 -19.049 -5.266 1 98.2 221 LEU A O 1
ATOM 1788 N N . PRO A 1 222 ? -3.758 -20.758 -4.367 1 97.84 222 PRO A N 1
ATOM 1789 C CA . PRO A 1 222 ? -2.829 -20.803 -3.236 1 97.84 222 PRO A CA 1
ATOM 1790 C C . PRO A 1 222 ? -1.407 -21.17 -3.655 1 97.84 222 PRO A C 1
ATOM 1792 O O . PRO A 1 222 ? -1.217 -22.01 -4.538 1 97.84 222 PRO A O 1
ATOM 1795 N N . LEU A 1 223 ? -0.454 -20.508 -3.07 1 97.96 223 LEU A N 1
ATOM 1796 C CA . LEU A 1 223 ? 0.969 -20.742 -3.288 1 97.96 223 LEU A CA 1
ATOM 1797 C C . LEU A 1 223 ? 1.652 -21.181 -1.997 1 97.96 223 LEU A C 1
ATOM 1799 O O . LEU A 1 223 ? 2.296 -20.373 -1.325 1 97.96 223 LEU A O 1
ATOM 1803 N N . PRO A 1 224 ? 1.603 -22.449 -1.662 1 97.41 224 PRO A N 1
ATOM 1804 C CA . PRO A 1 224 ? 2.245 -22.897 -0.424 1 97.41 224 PRO A CA 1
ATOM 1805 C C . PRO A 1 224 ? 3.769 -22.889 -0.513 1 97.41 224 PRO A C 1
ATOM 1807 O O . PRO A 1 224 ? 4.327 -22.915 -1.614 1 97.41 224 PRO A O 1
ATOM 1810 N N . ARG A 1 225 ? 4.381 -22.852 0.634 1 98.21 225 ARG A N 1
ATOM 1811 C CA . ARG A 1 225 ? 5.833 -22.949 0.739 1 98.21 225 ARG A CA 1
ATOM 1812 C C . ARG A 1 225 ? 6.346 -24.229 0.089 1 98.21 225 ARG A C 1
ATOM 1814 O O . ARG A 1 225 ? 5.813 -25.313 0.335 1 98.21 225 ARG A O 1
ATOM 1821 N N . GLY A 1 226 ? 7.337 -24.032 -0.843 1 98.55 226 GLY A N 1
ATOM 1822 C CA . GLY A 1 226 ? 7.962 -25.171 -1.497 1 98.55 226 GLY A CA 1
ATOM 1823 C C . GLY A 1 226 ? 7.257 -25.588 -2.773 1 98.55 226 GLY A C 1
ATOM 1824 O O . GLY A 1 226 ? 7.681 -26.531 -3.444 1 98.55 226 GLY A O 1
ATOM 1825 N N . CYS A 1 227 ? 6.246 -24.86 -3.135 1 98.34 227 CYS A N 1
ATOM 1826 C CA . CYS A 1 227 ? 5.43 -25.203 -4.294 1 98.34 227 CYS A CA 1
ATOM 1827 C C . CYS A 1 227 ? 5.984 -24.562 -5.561 1 98.34 227 CYS A C 1
ATOM 1829 O O . CYS A 1 227 ? 6.429 -23.413 -5.537 1 98.34 227 CYS A O 1
ATOM 1831 N N . VAL A 1 228 ? 5.978 -25.321 -6.671 1 98.81 228 VAL A N 1
ATOM 1832 C CA . VAL A 1 228 ? 6.325 -24.849 -8.007 1 98.81 228 VAL A CA 1
ATOM 1833 C C . VAL A 1 228 ? 5.057 -24.679 -8.84 1 98.81 228 VAL A C 1
ATOM 1835 O O . VAL A 1 228 ? 4.212 -25.577 -8.887 1 98.81 228 VAL A O 1
ATOM 1838 N N . THR A 1 229 ? 4.87 -23.538 -9.406 1 98.78 229 THR A N 1
ATOM 1839 C CA . THR A 1 229 ? 3.74 -23.223 -10.273 1 98.78 229 THR A CA 1
ATOM 1840 C C . THR A 1 229 ? 4.217 -22.885 -11.683 1 98.78 229 THR A C 1
ATOM 1842 O O . THR A 1 229 ? 5.124 -22.069 -11.858 1 98.78 229 THR A O 1
ATOM 1845 N N . THR A 1 230 ? 3.659 -23.511 -12.714 1 98.71 230 THR A N 1
ATOM 1846 C CA . THR A 1 230 ? 3.953 -23.221 -14.113 1 98.71 230 THR A CA 1
ATOM 1847 C C . THR A 1 230 ? 2.745 -22.594 -14.802 1 98.71 230 THR A C 1
ATOM 1849 O O . THR A 1 230 ? 1.616 -23.063 -14.636 1 98.71 230 THR A O 1
ATOM 1852 N N . LEU A 1 231 ? 2.969 -21.533 -15.406 1 98.53 231 LEU A N 1
ATOM 1853 C CA . LEU A 1 231 ? 1.928 -20.857 -16.173 1 98.53 231 LEU A CA 1
ATOM 1854 C C . LEU A 1 231 ? 2.185 -20.986 -17.671 1 98.53 231 LEU A C 1
ATOM 1856 O O . LEU A 1 231 ? 3.296 -20.724 -18.139 1 98.53 231 LEU A O 1
ATOM 1860 N N . SER A 1 232 ? 1.231 -21.383 -18.428 1 97.97 232 SER A N 1
ATOM 1861 C CA . SER A 1 232 ? 1.24 -21.469 -19.885 1 97.97 232 SER A CA 1
ATOM 1862 C C . SER A 1 232 ? -0.141 -21.18 -20.464 1 97.97 232 SER A C 1
ATOM 1864 O O . SER A 1 232 ? -1.112 -21.026 -19.72 1 97.97 232 SER A O 1
ATOM 1866 N N . GLY A 1 233 ? -0.195 -20.987 -21.737 1 97.41 233 GLY A N 1
ATOM 1867 C CA . GLY A 1 233 ? -1.472 -20.814 -22.41 1 97.41 233 GLY A CA 1
ATOM 1868 C C . GLY A 1 233 ? -2.257 -19.618 -21.905 1 97.41 233 GLY A C 1
ATOM 1869 O O . GLY A 1 233 ? -1.7 -18.531 -21.735 1 97.41 233 GLY A O 1
ATOM 1870 N N . TYR A 1 234 ? -3.55 -19.853 -21.698 1 97.64 234 TYR A N 1
ATOM 1871 C CA . TYR A 1 234 ? -4.463 -18.781 -21.319 1 97.64 234 TYR A CA 1
ATOM 1872 C C . TYR A 1 234 ? -4.015 -18.117 -20.022 1 97.64 234 TYR A C 1
ATOM 1874 O O . TYR A 1 234 ? -4.057 -16.89 -19.899 1 97.64 234 TYR A O 1
ATOM 1882 N N . ALA A 1 235 ? -3.502 -18.881 -19.05 1 98.2 235 ALA A N 1
ATOM 1883 C CA . ALA A 1 235 ? -3.104 -18.37 -17.74 1 98.2 235 ALA A CA 1
ATOM 1884 C C . ALA A 1 235 ? -1.885 -17.459 -17.854 1 98.2 235 ALA A C 1
ATOM 1886 O O . ALA A 1 235 ? -1.694 -16.561 -17.031 1 98.2 235 ALA A O 1
ATOM 1887 N N . ALA A 1 236 ? -1.105 -17.665 -18.886 1 97.71 236 ALA A N 1
ATOM 1888 C CA . ALA A 1 236 ? 0.133 -16.905 -19.039 1 97.71 236 ALA A CA 1
ATOM 1889 C C . ALA A 1 236 ? -0.057 -15.734 -19.998 1 97.71 236 ALA A C 1
ATOM 1891 O O . ALA A 1 236 ? 0.603 -14.7 -19.864 1 97.71 236 ALA A O 1
ATOM 1892 N N . ASP A 1 237 ? -1.061 -15.869 -20.936 1 96.7 237 ASP A N 1
ATOM 1893 C CA . ASP A 1 237 ? -0.994 -14.958 -22.075 1 96.7 237 ASP A CA 1
ATOM 1894 C C . ASP A 1 237 ? -2.303 -14.189 -22.242 1 96.7 237 ASP A C 1
ATOM 1896 O O . ASP A 1 237 ? -2.348 -13.175 -22.94 1 96.7 237 ASP A O 1
ATOM 1900 N N . ASP A 1 238 ? -3.396 -14.642 -21.687 1 96.94 238 ASP A N 1
ATOM 1901 C CA . ASP A 1 238 ? -4.678 -14.074 -22.091 1 96.94 238 ASP A CA 1
ATOM 1902 C C . ASP A 1 238 ? -5.429 -13.502 -20.891 1 96.94 238 ASP A C 1
ATOM 1904 O O . ASP A 1 238 ? -6.458 -12.843 -21.052 1 96.94 238 ASP A O 1
ATOM 1908 N N . ILE A 1 239 ? -4.924 -13.778 -19.743 1 97.31 239 ILE A N 1
ATOM 1909 C CA . ILE A 1 239 ? -5.508 -13.224 -18.526 1 97.31 239 ILE A CA 1
ATOM 1910 C C . ILE A 1 239 ? -4.402 -12.683 -17.623 1 97.31 239 ILE A C 1
ATOM 1912 O O . ILE A 1 239 ? -3.335 -13.29 -17.506 1 97.31 239 ILE A O 1
ATOM 1916 N N . THR A 1 240 ? -4.668 -11.597 -16.994 1 96.68 240 THR A N 1
ATOM 1917 C CA . THR A 1 240 ? -3.672 -11.016 -16.1 1 96.68 240 THR A CA 1
ATOM 1918 C C . THR A 1 240 ? -3.62 -11.779 -14.78 1 96.68 240 THR A C 1
ATOM 1920 O O . THR A 1 240 ? -4.575 -12.468 -14.416 1 96.68 240 THR A O 1
ATOM 1923 N N . HIS A 1 241 ? -2.493 -11.712 -14.13 1 97.41 241 HIS A N 1
ATOM 1924 C CA . HIS A 1 241 ? -2.348 -12.23 -12.775 1 97.41 241 HIS A CA 1
ATOM 1925 C C . HIS A 1 241 ? -1.709 -11.196 -11.855 1 97.41 241 HIS A C 1
ATOM 1927 O O . HIS A 1 241 ? -1.095 -10.236 -12.325 1 97.41 241 HIS A O 1
ATOM 1933 N N . CYS A 1 242 ? -1.908 -11.374 -10.561 1 96.18 242 CYS A N 1
ATOM 1934 C CA . CYS A 1 242 ? -1.417 -10.41 -9.583 1 96.18 242 CYS A CA 1
ATOM 1935 C C . CYS A 1 242 ? -1.208 -11.068 -8.225 1 96.18 242 CYS A C 1
ATOM 1937 O O . CYS A 1 242 ? -1.584 -12.225 -8.026 1 96.18 242 CYS A O 1
ATOM 1939 N N . ILE A 1 243 ? -0.455 -10.441 -7.414 1 96.64 243 ILE A N 1
ATOM 1940 C CA . ILE A 1 243 ? -0.389 -10.667 -5.975 1 96.64 243 ILE A CA 1
ATOM 1941 C C . ILE A 1 243 ? -1.035 -9.495 -5.238 1 96.64 243 ILE A C 1
ATOM 1943 O O . ILE A 1 243 ? -0.533 -8.37 -5.289 1 96.64 243 ILE A O 1
ATOM 1947 N N . ARG A 1 244 ? -2.159 -9.758 -4.602 1 94.98 244 ARG A N 1
ATOM 1948 C CA . ARG A 1 244 ? -2.892 -8.684 -3.941 1 94.98 244 ARG A CA 1
ATOM 1949 C C . ARG A 1 244 ? -2.285 -8.362 -2.58 1 94.98 244 ARG A C 1
ATOM 1951 O O . ARG A 1 244 ? -1.735 -9.243 -1.916 1 94.98 244 ARG A O 1
ATOM 1958 N N . PRO A 1 245 ? -2.446 -7.148 -2.144 1 93.93 245 PRO A N 1
ATOM 1959 C CA . PRO A 1 245 ? -1.88 -6.782 -0.843 1 93.93 245 PRO A CA 1
ATOM 1960 C C . PRO A 1 245 ? -2.412 -7.648 0.296 1 93.93 245 PRO A C 1
ATOM 1962 O O . PRO A 1 245 ? -1.66 -8.012 1.203 1 93.93 245 PRO A O 1
ATOM 1965 N N . GLN A 1 246 ? -3.667 -8.031 0.273 1 94.43 246 GLN A N 1
ATOM 1966 C CA . GLN A 1 246 ? -4.295 -8.773 1.361 1 94.43 246 GLN A CA 1
ATOM 1967 C C . GLN A 1 246 ? -3.838 -10.229 1.369 1 94.43 246 GLN A C 1
ATOM 1969 O O . GLN A 1 246 ? -4.053 -10.947 2.348 1 94.43 246 GLN A O 1
ATOM 1974 N N . ASP A 1 247 ? -3.172 -10.626 0.305 1 96.15 247 ASP A N 1
ATOM 1975 C CA . ASP A 1 247 ? -2.795 -12.031 0.182 1 96.15 247 ASP A CA 1
ATOM 1976 C C . ASP A 1 247 ? -1.381 -12.267 0.708 1 96.15 247 ASP A C 1
ATOM 1978 O O . ASP A 1 247 ? -0.916 -13.408 0.764 1 96.15 247 ASP A O 1
ATOM 1982 N N . VAL A 1 248 ? -0.666 -11.264 1.062 1 96.78 248 VAL A N 1
ATOM 1983 C CA . VAL A 1 248 ? 0.675 -11.373 1.626 1 96.78 248 VAL A CA 1
ATOM 1984 C C . VAL A 1 248 ? 0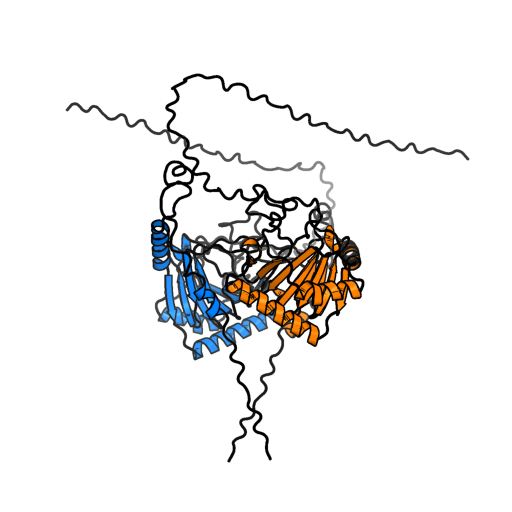.646 -10.994 3.105 1 96.78 248 VAL A C 1
ATOM 1986 O O . VAL A 1 248 ? 0.811 -9.824 3.456 1 96.78 248 VAL A O 1
ATOM 1989 N N . LYS A 1 249 ? 0.576 -11.981 3.938 1 94.84 249 LYS A N 1
ATOM 1990 C CA . LYS A 1 249 ? 0.35 -11.752 5.362 1 94.84 249 LYS A CA 1
ATOM 1991 C C . LYS A 1 249 ? 1.661 -11.802 6.142 1 94.84 249 LYS A C 1
ATOM 1993 O O . LYS A 1 249 ? 1.736 -11.316 7.272 1 94.84 249 LYS A O 1
ATOM 1998 N N . ALA A 1 250 ? 2.616 -12.426 5.601 1 96.81 250 ALA A N 1
ATOM 1999 C CA . ALA A 1 250 ? 3.975 -12.557 6.121 1 96.81 250 ALA A CA 1
ATOM 2000 C C . ALA A 1 250 ? 5.001 -12.499 4.993 1 96.81 250 ALA A C 1
ATOM 2002 O O . ALA A 1 250 ? 4.641 -12.544 3.815 1 96.81 250 ALA A O 1
ATOM 2003 N N . ARG A 1 251 ? 6.219 -12.323 5.425 1 98.03 251 ARG A N 1
ATOM 2004 C CA . ARG A 1 251 ? 7.266 -12.276 4.409 1 98.03 251 ARG A CA 1
ATOM 2005 C C . ARG A 1 251 ? 7.2 -13.498 3.498 1 98.03 251 ARG A C 1
ATOM 2007 O O . ARG A 1 251 ? 7.101 -14.63 3.975 1 98.03 251 ARG A O 1
ATOM 2014 N N . ARG A 1 252 ? 7.222 -13.209 2.258 1 97.71 252 ARG A N 1
ATOM 2015 C CA . ARG A 1 252 ? 7.219 -14.239 1.224 1 97.71 252 ARG A CA 1
ATOM 2016 C C . ARG A 1 252 ? 8.239 -13.926 0.135 1 97.71 252 ARG A C 1
ATOM 2018 O O . ARG A 1 252 ? 8.45 -12.76 -0.208 1 97.71 252 ARG A O 1
ATOM 2025 N N . ALA A 1 253 ? 8.889 -15.004 -0.381 1 98.8 253 ALA A N 1
ATOM 2026 C CA . ALA A 1 253 ? 9.748 -14.832 -1.549 1 98.8 253 ALA A CA 1
ATOM 2027 C C . ALA A 1 253 ? 9.404 -15.846 -2.637 1 98.8 253 ALA A C 1
ATOM 2029 O O . ALA A 1 253 ? 8.918 -16.94 -2.343 1 98.8 253 ALA A O 1
ATOM 2030 N N . VAL A 1 254 ? 9.621 -15.459 -3.853 1 98.8 254 VAL A N 1
ATOM 2031 C CA . VAL A 1 254 ? 9.414 -16.337 -5 1 98.8 254 VAL A CA 1
ATOM 2032 C C . VAL A 1 254 ? 10.608 -16.242 -5.947 1 98.8 254 VAL A C 1
ATOM 2034 O O . VAL A 1 254 ? 11.125 -15.15 -6.196 1 98.8 254 VAL A O 1
ATOM 2037 N N . ILE A 1 255 ? 11.126 -17.318 -6.362 1 98.91 255 ILE A N 1
ATOM 2038 C CA . ILE A 1 255 ? 12.105 -17.371 -7.442 1 98.91 255 ILE A CA 1
ATOM 2039 C C . ILE A 1 255 ? 11.405 -17.71 -8.756 1 98.91 255 ILE A C 1
ATOM 2041 O O . ILE A 1 255 ? 10.781 -18.767 -8.88 1 98.91 255 ILE A O 1
ATOM 2045 N N . ILE A 1 256 ? 11.457 -16.816 -9.644 1 98.79 256 ILE A N 1
ATOM 2046 C CA . ILE A 1 256 ? 10.878 -17.021 -10.967 1 98.79 256 ILE A CA 1
ATOM 2047 C C . ILE A 1 256 ? 11.989 -17.291 -11.98 1 98.79 256 ILE A C 1
ATOM 2049 O O . ILE A 1 256 ? 12.924 -16.497 -12.112 1 98.79 256 ILE A O 1
ATOM 2053 N N . VAL A 1 257 ? 11.913 -18.37 -12.614 1 98.59 257 VAL A N 1
ATOM 2054 C CA . VAL A 1 257 ? 12.884 -18.701 -13.652 1 98.59 257 VAL A CA 1
ATOM 2055 C C . VAL A 1 257 ? 12.192 -18.743 -15.012 1 98.59 257 VAL A C 1
ATOM 2057 O O . VAL A 1 257 ? 11.054 -19.206 -15.123 1 98.59 257 VAL A O 1
ATOM 2060 N N . ARG A 1 258 ? 12.83 -18.191 -15.924 1 97.44 258 ARG A N 1
ATOM 2061 C CA . ARG A 1 258 ? 12.247 -18.003 -17.248 1 97.44 258 ARG A CA 1
ATOM 2062 C C . ARG A 1 258 ? 13.304 -18.15 -18.337 1 97.44 258 ARG A C 1
ATOM 2064 O O . ARG A 1 258 ? 14.499 -18.222 -18.044 1 97.44 258 ARG A O 1
ATOM 2071 N N . ARG A 1 259 ? 12.826 -18.284 -19.552 1 98.16 259 ARG A N 1
ATOM 2072 C CA . ARG A 1 259 ? 13.663 -18.178 -20.743 1 98.16 259 ARG A CA 1
ATOM 2073 C C . ARG A 1 259 ? 13.364 -16.893 -21.508 1 98.16 259 ARG A C 1
ATOM 2075 O O . ARG A 1 259 ? 12.226 -16.66 -21.919 1 98.16 259 ARG A O 1
ATOM 2082 N N . VAL A 1 260 ? 14.356 -16.095 -21.601 1 97.19 260 VAL A N 1
ATOM 2083 C CA . VAL A 1 260 ? 14.265 -14.9 -22.433 1 97.19 260 VAL A CA 1
ATOM 2084 C C . VAL A 1 260 ? 14.604 -15.252 -23.88 1 97.19 260 VAL A C 1
ATOM 2086 O O . VAL A 1 260 ? 15.567 -15.977 -24.141 1 97.19 260 VAL A O 1
ATOM 2089 N N . TYR A 1 261 ? 13.852 -14.712 -24.781 1 96.35 261 TYR A N 1
ATOM 2090 C CA . TYR A 1 261 ? 14.125 -14.948 -26.194 1 96.35 261 TYR A CA 1
ATOM 2091 C C . TYR A 1 261 ? 15.428 -14.279 -26.617 1 96.35 261 TYR A C 1
ATOM 2093 O O . TYR A 1 261 ? 15.735 -13.169 -26.176 1 96.35 261 TYR A O 1
ATOM 2101 N N . PRO A 1 262 ? 16.148 -14.93 -27.488 1 92.94 262 PRO A N 1
ATOM 2102 C CA . PRO A 1 262 ? 17.405 -14.339 -27.952 1 92.94 262 PRO A CA 1
ATOM 2103 C C . PRO A 1 262 ? 17.2 -13.01 -28.675 1 92.94 262 PRO A C 1
ATOM 2105 O O . PRO A 1 262 ? 18.085 -12.151 -28.658 1 92.94 262 PRO A O 1
ATOM 2108 N N . ASP A 1 263 ? 16.053 -12.836 -29.304 1 93.02 263 ASP A N 1
ATOM 2109 C CA . ASP A 1 263 ? 15.807 -11.635 -30.097 1 93.02 263 ASP A CA 1
ATOM 2110 C C . ASP A 1 263 ? 14.933 -10.642 -29.334 1 93.02 263 ASP A C 1
ATOM 2112 O O . ASP A 1 263 ? 14.371 -9.719 -29.927 1 93.02 263 ASP A O 1
ATOM 2116 N N . ALA A 1 264 ? 14.771 -10.912 -28.018 1 94.1 264 ALA A N 1
ATOM 2117 C CA . ALA A 1 264 ? 13.986 -9.967 -27.228 1 94.1 264 ALA A CA 1
ATOM 2118 C C . ALA A 1 264 ? 14.576 -8.562 -27.308 1 94.1 264 ALA A C 1
ATOM 2120 O O . ALA A 1 264 ? 15.797 -8.392 -27.282 1 94.1 264 ALA A O 1
ATOM 2121 N N . PRO A 1 265 ? 13.734 -7.521 -27.449 1 92.34 265 PRO A N 1
ATOM 2122 C CA . PRO A 1 265 ? 14.246 -6.153 -27.56 1 92.34 265 PRO A CA 1
ATOM 2123 C C . PRO A 1 265 ? 15 -5.701 -26.312 1 92.34 265 PRO A C 1
ATOM 2125 O O . PRO A 1 265 ? 14.6 -6.03 -25.192 1 92.34 265 PRO A O 1
ATOM 2128 N N . ARG A 1 266 ? 16.063 -4.968 -26.529 1 92.26 266 ARG A N 1
ATOM 2129 C CA . ARG A 1 266 ? 16.915 -4.495 -25.443 1 92.26 266 ARG A CA 1
ATOM 2130 C C . ARG A 1 266 ? 17.111 -2.985 -25.519 1 92.26 266 ARG A C 1
ATOM 2132 O O . ARG A 1 266 ? 17.058 -2.4 -26.603 1 92.26 266 ARG A O 1
ATOM 2139 N N . LEU A 1 267 ? 17.264 -2.44 -24.329 1 89.06 267 LEU A N 1
ATOM 2140 C CA . LEU A 1 267 ? 17.678 -1.042 -24.277 1 89.06 267 LEU A CA 1
ATOM 2141 C C . LEU A 1 267 ? 19.071 -0.866 -24.872 1 89.06 267 LEU A C 1
ATOM 2143 O O . LEU A 1 267 ? 19.898 -1.778 -24.808 1 89.06 267 LEU A O 1
ATOM 2147 N N . GLU A 1 268 ? 19.232 0.308 -25.504 1 82.46 268 GLU A N 1
ATOM 2148 C CA . GLU A 1 268 ? 20.574 0.631 -25.98 1 82.46 268 GLU A CA 1
ATOM 2149 C C . GLU A 1 268 ? 21.519 0.913 -24.815 1 82.46 268 GLU A C 1
ATOM 2151 O O . GLU A 1 268 ? 21.113 1.491 -23.805 1 82.46 268 GLU A O 1
ATOM 2156 N N . PRO A 1 269 ? 22.722 0.333 -24.989 1 73.78 269 PRO A N 1
ATOM 2157 C CA . PRO A 1 269 ? 23.675 0.561 -23.9 1 73.78 269 PRO A CA 1
ATOM 2158 C C . PRO A 1 269 ? 23.871 2.043 -23.589 1 73.78 269 PRO A C 1
ATOM 2160 O O . PRO A 1 269 ? 23.794 2.883 -24.49 1 73.78 269 PRO A O 1
ATOM 2163 N N . SER A 1 270 ? 23.687 2.353 -22.42 1 56.74 270 SER A N 1
ATOM 2164 C CA . SER A 1 270 ? 24.024 3.726 -22.062 1 56.74 270 SER A CA 1
ATOM 2165 C C . SER A 1 270 ? 25.447 4.074 -22.486 1 56.74 270 SER A C 1
ATOM 2167 O O . SER A 1 270 ? 26.382 3.315 -22.224 1 56.74 270 SER A O 1
ATOM 2169 N N . ILE A 1 271 ? 25.815 4.586 -23.661 1 47.57 271 ILE A N 1
ATOM 2170 C CA . ILE A 1 271 ? 27.159 5.059 -23.973 1 47.57 271 ILE A CA 1
ATOM 2171 C C . ILE A 1 271 ? 27.755 5.759 -22.754 1 47.57 271 ILE A C 1
ATOM 2173 O O . ILE A 1 271 ? 27.229 6.776 -22.296 1 47.57 271 ILE A O 1
ATOM 2177 N N . THR A 1 272 ? 28.237 5.037 -21.842 1 42.65 272 THR A N 1
ATOM 2178 C CA . THR A 1 272 ? 29.145 5.758 -20.957 1 42.65 272 THR A CA 1
ATOM 2179 C C . THR A 1 272 ? 30.083 6.655 -21.76 1 42.65 272 THR A C 1
ATOM 2181 O O . THR A 1 272 ? 30.621 6.238 -22.787 1 42.65 272 THR A O 1
ATOM 2184 N N . GLU A 1 273 ? 30.102 7.998 -21.769 1 40.21 273 GLU A N 1
ATOM 2185 C CA . GLU A 1 273 ? 31.09 8.981 -22.203 1 40.21 273 GLU A CA 1
ATOM 2186 C C . GLU A 1 273 ? 32.506 8.532 -21.853 1 40.21 273 GLU A C 1
ATOM 2188 O O . GLU A 1 273 ? 32.875 8.482 -20.678 1 40.21 273 GLU A O 1
ATOM 2193 N N . ASN A 1 274 ? 33.179 7.541 -22.408 1 33.8 274 ASN A N 1
ATOM 2194 C CA . ASN A 1 274 ? 34.631 7.41 -22.354 1 33.8 274 ASN A CA 1
ATOM 2195 C C . ASN A 1 274 ? 35.324 8.756 -22.546 1 33.8 274 ASN A C 1
ATOM 2197 O O . ASN A 1 274 ? 34.788 9.645 -23.211 1 33.8 274 ASN A O 1
ATOM 2201 N N . GLY A 1 275 ? 36.544 9.114 -21.844 1 33.51 275 GLY A N 1
ATOM 2202 C CA . GLY A 1 275 ? 37.554 10.156 -21.749 1 33.51 275 GLY A CA 1
ATOM 2203 C C . GLY A 1 275 ? 38.184 10.501 -23.085 1 33.51 275 GLY A C 1
ATOM 2204 O O . GLY A 1 275 ? 39.393 10.342 -23.267 1 33.51 275 GLY A O 1
ATOM 2205 N N . ALA A 1 276 ? 37.772 10.283 -24.31 1 28.95 276 ALA A N 1
ATOM 2206 C CA . ALA A 1 276 ? 38.627 10.725 -25.408 1 28.95 276 ALA A CA 1
ATOM 2207 C C . ALA A 1 276 ? 38.978 12.204 -25.269 1 28.95 276 ALA A C 1
ATOM 2209 O O . ALA A 1 276 ? 38.126 13.072 -25.472 1 28.95 276 ALA A O 1
ATOM 2210 N N . GLN A 1 277 ? 39.917 12.473 -24.244 1 28.11 277 GLN A N 1
ATOM 2211 C CA . GLN A 1 277 ? 40.702 13.703 -24.212 1 28.11 277 GLN A CA 1
ATOM 2212 C C . GLN A 1 277 ? 41.465 13.902 -25.518 1 28.11 277 GLN A C 1
ATOM 2214 O O . GLN A 1 277 ? 42.658 13.601 -25.598 1 28.11 277 GLN A O 1
ATOM 2219 N N . LYS A 1 278 ? 41.036 13.509 -26.66 1 25.94 278 LYS A N 1
ATOM 2220 C CA . LYS A 1 278 ? 41.927 13.878 -27.757 1 25.94 278 LYS A CA 1
ATOM 2221 C C . LYS A 1 278 ? 42.221 15.376 -27.745 1 25.94 278 LYS A C 1
ATOM 2223 O O . LYS A 1 278 ? 41.318 16.19 -27.544 1 25.94 278 LYS A O 1
ATOM 2228 N N . GLN A 1 279 ? 43.591 15.742 -27.534 1 23.94 279 GLN A N 1
ATOM 2229 C CA . GLN A 1 279 ? 44.378 16.967 -27.629 1 23.94 279 GLN A CA 1
ATOM 2230 C C . GLN A 1 279 ? 44.121 17.684 -28.952 1 23.94 279 GLN A C 1
ATOM 2232 O O . GLN A 1 279 ? 44.638 17.278 -29.995 1 23.94 279 GLN A O 1
ATOM 2237 N N . GLU A 1 280 ? 42.873 17.877 -29.402 1 24.21 280 GLU A N 1
ATOM 2238 C CA . GLU A 1 280 ? 42.744 18.584 -30.673 1 24.21 280 GLU A CA 1
ATOM 2239 C C . GLU A 1 280 ? 43.496 19.911 -30.645 1 24.21 280 GLU A C 1
ATOM 2241 O O . GLU A 1 280 ? 43.351 20.693 -29.703 1 24.21 280 GLU A O 1
ATOM 2246 N N . GLY A 1 281 ? 44.747 19.879 -31.271 1 21.77 281 GLY A N 1
ATOM 2247 C CA . GLY A 1 281 ? 45.619 20.961 -31.702 1 21.77 281 GLY A CA 1
ATOM 2248 C C . GLY A 1 281 ? 44.86 22.183 -32.183 1 21.77 281 GLY A C 1
ATOM 2249 O O . GLY A 1 281 ? 43.664 22.104 -32.471 1 21.77 281 GLY A O 1
ATOM 2250 N N . ASN A 1 282 ? 45.567 23.41 -32.11 1 23.75 282 ASN A N 1
ATOM 2251 C CA . ASN A 1 282 ? 45.353 24.853 -32.081 1 23.75 282 ASN A CA 1
ATOM 2252 C C . ASN A 1 282 ? 44.842 25.37 -33.423 1 23.75 282 ASN A C 1
ATOM 2254 O O . ASN A 1 282 ? 44.812 26.58 -33.656 1 23.75 282 ASN A O 1
ATOM 2258 N N . SER A 1 283 ? 44.901 24.522 -34.473 1 21.89 283 SER A N 1
ATOM 2259 C CA . SER A 1 283 ? 45.011 25.355 -35.667 1 21.89 283 SER A CA 1
ATOM 2260 C C . SER A 1 283 ? 43.812 26.287 -35.803 1 21.89 283 SER A C 1
ATOM 2262 O O . SER A 1 283 ? 42.703 25.945 -35.387 1 21.89 283 SER A O 1
ATOM 2264 N N . ASP A 1 284 ? 44.089 27.592 -36.087 1 23.5 284 ASP A N 1
ATOM 2265 C CA . ASP A 1 284 ? 43.447 28.903 -36.11 1 23.5 284 ASP A CA 1
ATOM 2266 C C . ASP A 1 284 ? 42.337 28.953 -37.157 1 23.5 284 ASP A C 1
ATOM 2268 O O . ASP A 1 284 ? 41.717 29.998 -37.363 1 23.5 284 ASP A O 1
ATOM 2272 N N . PRO A 1 285 ? 42.152 27.892 -37.942 1 20.4 285 PRO A N 1
ATOM 2273 C CA . PRO A 1 285 ? 41.656 28.394 -39.225 1 20.4 285 PRO A CA 1
ATOM 2274 C C . PRO A 1 285 ? 40.377 29.217 -39.083 1 20.4 285 PRO A C 1
ATOM 2276 O O . PRO A 1 285 ? 39.67 29.097 -38.079 1 20.4 285 PRO A O 1
ATOM 2279 N N . GLU A 1 286 ? 40.123 30.264 -39.964 1 21.75 286 GLU A N 1
ATOM 2280 C CA . GLU A 1 286 ? 39.306 31.417 -40.329 1 21.75 286 GLU A CA 1
ATOM 2281 C C . GLU A 1 286 ? 37.869 31.002 -40.631 1 21.75 286 GLU A C 1
ATOM 2283 O O . GLU A 1 286 ? 37.029 31.845 -40.954 1 21.75 286 GLU A O 1
ATOM 2288 N N . SER A 1 287 ? 37.665 29.617 -40.717 1 18.93 287 SER A N 1
ATOM 2289 C CA . SER A 1 287 ? 36.591 29.325 -41.661 1 18.93 287 SER A CA 1
ATOM 2290 C C . SER A 1 287 ? 35.314 30.074 -41.294 1 18.93 287 SER A C 1
ATOM 2292 O O . SER A 1 287 ? 35.133 30.478 -40.144 1 18.93 287 SER A O 1
ATOM 2294 N N . ASP A 1 288 ? 34.497 30.355 -42.344 1 20.7 288 ASP A N 1
ATOM 2295 C CA . ASP A 1 288 ? 33.314 30.94 -42.968 1 20.7 288 ASP A CA 1
ATOM 2296 C C . ASP A 1 288 ? 32.043 30.528 -42.228 1 20.7 288 ASP A C 1
ATOM 2298 O O . ASP A 1 288 ? 32.006 29.477 -41.585 1 20.7 288 ASP A O 1
ATOM 2302 N N . GLU A 1 289 ? 31.196 31.529 -42.187 1 18.25 289 GLU A N 1
ATOM 2303 C CA . GLU A 1 289 ? 30.032 31.863 -41.371 1 18.25 289 GLU A CA 1
ATOM 2304 C C . GLU A 1 289 ? 29.015 30.726 -41.368 1 18.25 289 GLU A C 1
ATOM 2306 O O . GLU A 1 289 ? 28.58 30.278 -40.305 1 18.25 289 GLU A O 1
ATOM 2311 N N . GLN A 1 290 ? 28.163 30.866 -42.271 1 18.44 290 GLN A N 1
ATOM 2312 C CA . GLN A 1 290 ? 26.752 30.974 -41.916 1 18.44 290 GLN A CA 1
ATOM 2313 C C . GLN A 1 290 ? 26.106 29.596 -41.802 1 18.44 290 GLN A C 1
ATOM 2315 O O . GLN A 1 290 ? 26.167 28.797 -42.74 1 18.44 290 GLN A O 1
ATOM 2320 N N . ASP A 1 291 ? 25.926 29.155 -40.649 1 17.9 291 ASP A N 1
ATOM 2321 C CA . ASP A 1 291 ? 25.442 27.866 -40.167 1 17.9 291 ASP A CA 1
ATOM 2322 C C . ASP A 1 291 ? 24.086 27.523 -40.781 1 17.9 291 ASP A C 1
ATOM 2324 O O . ASP A 1 291 ? 23.36 28.412 -41.229 1 17.9 291 ASP A O 1
ATOM 2328 N N . GLU A 1 292 ? 23.789 26.242 -40.64 1 18.03 292 GLU A N 1
ATOM 2329 C CA . GLU A 1 292 ? 23.149 24.993 -41.042 1 18.03 292 GLU A CA 1
ATOM 2330 C C . GLU A 1 292 ? 21.686 24.958 -40.61 1 18.03 292 GLU A C 1
ATOM 2332 O O . GLU A 1 292 ? 21.353 24.382 -39.572 1 18.03 292 GLU A O 1
ATOM 2337 N N . ASN A 1 293 ? 20.901 26.134 -40.745 1 18.91 293 ASN A N 1
ATOM 2338 C CA . ASN A 1 293 ? 19.638 25.824 -40.084 1 18.91 293 ASN A CA 1
ATOM 2339 C C . ASN A 1 293 ? 19.116 24.449 -40.491 1 18.91 293 ASN A C 1
ATOM 2341 O O . ASN A 1 293 ? 19.087 24.117 -41.677 1 18.91 293 ASN A O 1
ATOM 2345 N N . GLY A 1 294 ? 19.199 23.521 -39.541 1 16.88 294 GLY A N 1
ATOM 2346 C CA . GLY A 1 294 ? 18.984 22.085 -39.459 1 16.88 294 GLY A CA 1
ATOM 2347 C C . GLY A 1 294 ? 17.667 21.643 -40.069 1 16.88 294 GLY A C 1
ATOM 2348 O O . GLY A 1 294 ? 16.797 22.471 -40.348 1 16.88 294 GLY A O 1
ATOM 2349 N N . PRO A 1 295 ? 17.522 20.402 -40.013 1 19.82 295 PRO A N 1
ATOM 2350 C CA . PRO A 1 295 ? 16.975 19.258 -40.746 1 19.82 295 PRO A CA 1
ATOM 2351 C C . PRO A 1 295 ? 15.488 19.041 -40.478 1 19.82 295 PRO A C 1
ATOM 2353 O O . PRO A 1 295 ? 14.84 18.254 -41.172 1 19.82 295 PRO A O 1
ATOM 2356 N N . SER A 1 296 ? 14.841 19.839 -39.525 1 16.95 296 SER A N 1
ATOM 2357 C CA . SER A 1 296 ? 14.085 18.868 -38.741 1 16.95 296 SER A CA 1
ATOM 2358 C C . SER A 1 296 ? 13.204 18 -39.634 1 16.95 296 SER A C 1
ATOM 2360 O O . SER A 1 296 ? 12.94 18.354 -40.785 1 16.95 296 SER A O 1
ATOM 2362 N N . LEU A 1 297 ? 12.168 17.3 -38.865 1 16.67 297 LEU A N 1
ATOM 2363 C CA . LEU A 1 297 ? 11.548 15.992 -38.684 1 16.67 297 LEU A CA 1
ATOM 2364 C C . LEU A 1 297 ? 10.459 15.758 -39.726 1 16.67 297 LEU A C 1
ATOM 2366 O O . LEU A 1 297 ? 9.644 16.645 -39.987 1 16.67 297 LEU A O 1
ATOM 2370 N N . ALA A 1 298 ? 10.622 14.789 -40.438 1 18.12 298 ALA A N 1
ATOM 2371 C CA . ALA A 1 298 ? 9.934 13.987 -41.446 1 18.12 298 ALA A CA 1
ATOM 2372 C C . ALA A 1 298 ? 8.551 13.562 -40.959 1 18.12 298 ALA A C 1
ATOM 2374 O O . ALA A 1 298 ? 8.43 12.663 -40.125 1 18.12 298 ALA A O 1
ATOM 2375 N N . LYS A 1 299 ? 7.713 14.426 -40.432 1 17.77 299 LYS A N 1
ATOM 2376 C CA . LYS A 1 299 ? 6.492 13.771 -39.973 1 17.77 299 LYS A CA 1
ATOM 2377 C C . LYS A 1 299 ? 5.956 12.807 -41.028 1 17.77 299 LYS A C 1
ATOM 2379 O O . LYS A 1 299 ? 5.601 13.223 -42.133 1 17.77 299 LYS A O 1
ATOM 2384 N N . ARG A 1 300 ? 6.501 11.606 -40.962 1 18.55 300 ARG A N 1
ATOM 2385 C CA . ARG A 1 300 ? 6.02 10.506 -41.791 1 18.55 300 ARG A CA 1
ATOM 2386 C C . ARG A 1 300 ? 4.506 10.362 -41.685 1 18.55 300 ARG A C 1
ATOM 2388 O O . ARG A 1 300 ? 3.972 10.148 -40.595 1 18.55 300 ARG A O 1
ATOM 2395 N N . LYS A 1 301 ? 3.862 11.248 -42.364 1 19 301 LYS A N 1
ATOM 2396 C CA . LYS A 1 301 ? 2.423 11.011 -42.434 1 19 301 LYS A CA 1
ATOM 2397 C C . LYS A 1 301 ? 2.12 9.537 -42.687 1 19 301 LYS A C 1
ATOM 2399 O O . LYS A 1 301 ? 2.622 8.951 -43.649 1 19 301 LYS A O 1
ATOM 2404 N N . ARG A 1 302 ? 1.891 8.772 -41.527 1 18.29 302 ARG A N 1
ATOM 2405 C CA . ARG A 1 302 ? 1.434 7.386 -41.518 1 18.29 302 ARG A CA 1
ATOM 2406 C C . ARG A 1 302 ? 0.303 7.176 -42.518 1 18.29 302 ARG A C 1
ATOM 2408 O O . ARG A 1 302 ? -0.662 7.943 -42.543 1 18.29 302 ARG A O 1
ATOM 2415 N N . VAL A 1 303 ? 0.612 6.663 -43.555 1 19.35 303 VAL A N 1
ATOM 2416 C CA . VAL A 1 303 ? -0.247 6.234 -44.654 1 19.35 303 VAL A CA 1
ATOM 2417 C C . VAL A 1 303 ? -1.348 5.318 -44.122 1 19.35 303 VAL A C 1
ATOM 2419 O O . VAL A 1 303 ? -1.068 4.22 -43.635 1 19.35 303 VAL A O 1
ATOM 2422 N N . VAL A 1 304 ? -2.129 5.85 -43.194 1 19.34 304 VAL A N 1
ATOM 2423 C CA . VAL A 1 304 ? -3.189 4.94 -42.775 1 19.34 304 VAL A CA 1
ATOM 2424 C C . VAL A 1 304 ? -3.888 4.361 -44.002 1 19.34 304 VAL A C 1
ATOM 2426 O O . VAL A 1 304 ? -4.494 5.097 -44.784 1 19.34 304 VAL A O 1
ATOM 2429 N N . LEU A 1 305 ? -3.248 3.424 -44.557 1 18.07 305 LEU A N 1
ATOM 2430 C CA . LEU A 1 305 ? -3.882 2.724 -45.669 1 18.07 305 LEU A CA 1
ATOM 2431 C C . LEU A 1 305 ? -5.271 2.229 -45.279 1 18.07 305 LEU A C 1
ATOM 2433 O O . LEU A 1 305 ? -5.412 1.434 -44.346 1 18.07 305 LEU A O 1
ATOM 2437 N N . LYS A 1 306 ? -6.179 3.106 -45.198 1 20.16 306 LYS A N 1
ATOM 2438 C CA . LYS A 1 306 ? -7.568 2.684 -45.046 1 20.16 306 LYS A CA 1
ATOM 2439 C C . LYS A 1 306 ? -7.905 1.546 -46.007 1 20.16 306 LYS A C 1
ATOM 2441 O O . LYS A 1 306 ? -7.842 1.717 -47.226 1 20.16 306 LYS A O 1
ATOM 2446 N N . ARG A 1 307 ? -7.395 0.292 -45.575 1 18.98 307 ARG A N 1
ATOM 2447 C CA . ARG A 1 307 ? -7.774 -0.877 -46.363 1 18.98 307 ARG A CA 1
ATOM 2448 C C . ARG A 1 307 ? -9.277 -0.897 -46.624 1 18.98 307 ARG A C 1
ATOM 2450 O O . ARG A 1 307 ? -10.076 -0.796 -45.691 1 18.98 307 ARG A O 1
ATOM 2457 N N . SER A 1 308 ? -9.699 -0.283 -47.679 1 21.12 308 SER A N 1
ATOM 2458 C CA . SER A 1 308 ? -11.042 -0.277 -48.251 1 21.12 308 SER A CA 1
ATOM 2459 C C . SER A 1 308 ? -11.594 -1.693 -48.378 1 21.12 308 SER A C 1
ATOM 2461 O O . SER A 1 308 ? -11.131 -2.473 -49.214 1 21.12 308 SER A O 1
ATOM 2463 N N . PHE A 1 309 ? -11.59 -2.434 -47.201 1 20.12 309 PHE A N 1
ATOM 2464 C CA . PHE A 1 309 ? -12.122 -3.776 -47.411 1 20.12 309 PHE A CA 1
ATOM 2465 C C . PHE A 1 309 ? -13.481 -3.718 -48.098 1 20.12 309 PHE A C 1
ATOM 2467 O O . PHE A 1 309 ? -14.456 -3.237 -47.517 1 20.12 309 PHE A O 1
ATOM 2474 N N . ARG A 1 310 ? -13.481 -3.439 -49.349 1 21.56 310 ARG A N 1
ATOM 2475 C CA . ARG A 1 310 ? -14.679 -3.492 -50.18 1 21.56 310 ARG A CA 1
ATOM 2476 C C . ARG A 1 310 ? -15.408 -4.82 -50.004 1 21.56 310 ARG A C 1
ATOM 2478 O O . ARG A 1 310 ? -14.798 -5.887 -50.098 1 21.56 310 ARG A O 1
ATOM 2485 N N . ARG A 1 311 ? -16.391 -4.815 -49.168 1 22.81 311 ARG A N 1
ATOM 2486 C CA . ARG A 1 311 ? -17.319 -5.925 -48.976 1 22.81 311 ARG A CA 1
ATOM 2487 C C . ARG A 1 311 ? -17.825 -6.454 -50.314 1 22.81 311 ARG A C 1
ATOM 2489 O O . ARG A 1 311 ? -18.43 -5.713 -51.092 1 22.81 311 ARG A O 1
ATOM 2496 N N . PRO A 1 312 ? -16.989 -7.261 -51.019 1 22.41 312 PRO A N 1
ATOM 2497 C CA . PRO A 1 312 ? -17.553 -7.686 -52.302 1 22.41 312 PRO A CA 1
ATOM 2498 C C . PRO A 1 312 ? -18.974 -8.229 -52.17 1 22.41 312 PRO A C 1
ATOM 2500 O O . PRO A 1 312 ? -19.328 -8.8 -51.135 1 22.41 312 PRO A O 1
ATOM 2503 N N . ILE A 1 313 ? -19.925 -7.629 -52.772 1 24.78 313 ILE A N 1
ATOM 2504 C CA . ILE A 1 313 ? -21.336 -7.9 -53.026 1 24.78 313 ILE A CA 1
ATOM 2505 C C . ILE A 1 313 ? -21.495 -9.304 -53.605 1 24.78 313 ILE A C 1
ATOM 2507 O O . ILE A 1 313 ? -20.97 -9.602 -54.681 1 24.78 313 ILE 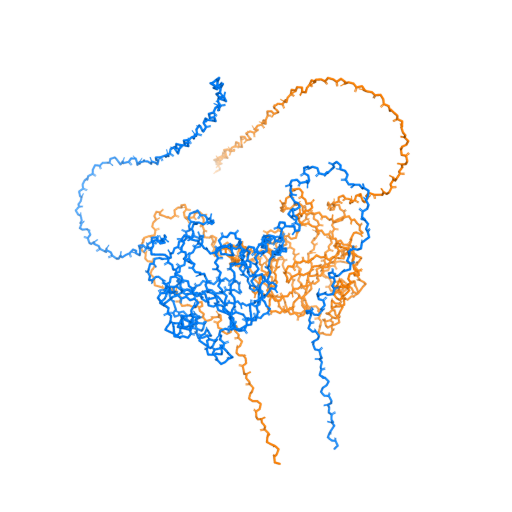A O 1
ATOM 2511 N N . LEU A 1 314 ? -21.321 -10.39 -52.771 1 21.49 314 LEU A N 1
ATOM 2512 C CA . LEU A 1 314 ? -21.471 -11.748 -53.281 1 21.49 314 LEU A CA 1
ATOM 2513 C C . LEU A 1 314 ? -22.757 -11.888 -54.088 1 21.49 314 LEU A C 1
ATOM 2515 O O . LEU A 1 314 ? -23.852 -11.681 -53.56 1 21.49 314 LEU A O 1
ATOM 2519 N N . GLU A 1 315 ? -22.735 -11.524 -55.316 1 23.59 315 GLU A N 1
ATOM 2520 C CA . GLU A 1 315 ? -23.756 -11.811 -56.318 1 23.59 315 GLU A CA 1
ATOM 2521 C C . GLU A 1 315 ? -24.136 -13.289 -56.312 1 23.59 315 GLU A C 1
ATOM 2523 O O . GLU A 1 315 ? -23.269 -14.159 -56.419 1 23.59 315 GLU A O 1
ATOM 2528 N N . SER A 1 316 ? -25.086 -13.683 -55.417 1 23.44 316 SER A N 1
ATOM 2529 C CA . SER A 1 316 ? -25.661 -15.022 -55.486 1 23.44 316 SER A CA 1
ATOM 2530 C C . SER A 1 316 ? -25.995 -15.406 -56.924 1 23.44 316 SER A C 1
ATOM 2532 O O . SER A 1 316 ? -26.751 -14.705 -57.6 1 23.44 316 SER A O 1
ATOM 2534 N N . LYS A 1 317 ? -25.126 -16.069 -57.692 1 25.15 317 LYS A N 1
ATOM 2535 C CA . LYS A 1 317 ? -25.194 -16.676 -59.019 1 25.15 317 LYS A CA 1
ATOM 2536 C C . LYS A 1 317 ? -26.442 -17.542 -59.165 1 25.15 317 LYS A C 1
ATOM 2538 O O . LYS A 1 317 ? -26.736 -18.367 -58.297 1 25.15 317 LYS A O 1
ATOM 2543 N N . GLU A 1 318 ? -27.307 -17.175 -60.121 1 26.45 318 GLU A N 1
ATOM 2544 C CA . GLU A 1 318 ? -28.447 -17.756 -60.825 1 26.45 318 GLU A CA 1
ATOM 2545 C C . GLU A 1 318 ? -28.09 -19.11 -61.43 1 26.45 318 GLU A C 1
ATOM 2547 O O . GLU A 1 318 ? -28.935 -19.763 -62.046 1 26.45 318 GLU A O 1
ATOM 2552 N N . HIS A 1 319 ? -26.992 -19.818 -61.145 1 23 319 HIS A N 1
ATOM 2553 C CA . HIS A 1 319 ? -26.813 -20.808 -62.202 1 23 319 HIS A CA 1
ATOM 2554 C C . HIS A 1 319 ? -28.039 -21.707 -62.328 1 23 319 HIS A C 1
ATOM 2556 O O . HIS A 1 319 ? -28.48 -22.303 -61.343 1 23 319 HIS A O 1
ATOM 2562 N N . SER A 1 320 ? -28.873 -21.475 -63.392 1 26.15 320 SER A N 1
ATOM 2563 C CA . SER A 1 320 ? -29.89 -22.184 -64.164 1 26.15 320 SER A CA 1
ATOM 2564 C C . SER A 1 320 ? -29.413 -23.578 -64.556 1 26.15 320 SER A C 1
ATOM 2566 O O . SER A 1 320 ? -30.214 -24.42 -64.969 1 26.15 320 SER A O 1
ATOM 2568 N N . GLU A 1 321 ? -28.166 -24.113 -64.515 1 22.99 321 GLU A N 1
ATOM 2569 C CA . GLU A 1 321 ? -28.248 -25.414 -65.173 1 22.99 321 GLU A CA 1
ATOM 2570 C C . GLU A 1 321 ? -29.092 -26.391 -64.359 1 22.99 321 GLU A C 1
ATOM 2572 O O . GLU A 1 321 ? -29.002 -26.423 -63.13 1 22.99 321 GLU A O 1
ATOM 2577 N N . MET B 1 1 ? 17.144 -35.264 37.832 1 22.21 1 MET B N 1
ATOM 2578 C CA . MET B 1 1 ? 18.247 -34.855 36.968 1 22.21 1 MET B CA 1
ATOM 2579 C C . MET B 1 1 ? 17.755 -33.933 35.857 1 22.21 1 MET B C 1
ATOM 2581 O O . MET B 1 1 ? 17.32 -34.401 34.804 1 22.21 1 MET B O 1
ATOM 2585 N N . ALA B 1 2 ? 17.148 -32.679 36.188 1 24.16 2 ALA B N 1
ATOM 2586 C CA . ALA B 1 2 ? 16.207 -31.725 35.606 1 24.16 2 ALA B CA 1
ATOM 2587 C C . ALA B 1 2 ? 16.907 -30.796 34.619 1 24.16 2 ALA B C 1
ATOM 2589 O O . ALA B 1 2 ? 17.774 -30.009 35.006 1 24.16 2 ALA B O 1
ATOM 2590 N N . GLY B 1 3 ? 17.177 -31.355 33.385 1 23.99 3 GLY B N 1
ATOM 2591 C CA . GLY B 1 3 ? 18.043 -30.857 32.328 1 23.99 3 GLY B CA 1
ATOM 2592 C C . GLY B 1 3 ? 17.652 -29.476 31.837 1 23.99 3 GLY B C 1
ATOM 2593 O O . GLY B 1 3 ? 16.529 -29.272 31.372 1 23.99 3 GLY B O 1
ATOM 2594 N N . HIS B 1 4 ? 18.096 -28.416 32.533 1 27.36 4 HIS B N 1
ATOM 2595 C CA . HIS B 1 4 ? 17.711 -27.029 32.303 1 27.36 4 HIS B CA 1
ATOM 2596 C C . HIS B 1 4 ? 18.09 -26.578 30.896 1 27.36 4 HIS B C 1
ATOM 2598 O O . HIS B 1 4 ? 19.269 -26.58 30.535 1 27.36 4 HIS B O 1
ATOM 2604 N N . VAL B 1 5 ? 17.219 -26.939 29.859 1 26.77 5 VAL B N 1
ATOM 2605 C CA . VAL B 1 5 ? 17.375 -26.621 28.443 1 26.77 5 VAL B CA 1
ATOM 2606 C C . VAL B 1 5 ? 17.497 -25.11 28.264 1 26.77 5 VAL B C 1
ATOM 2608 O O . VAL B 1 5 ? 16.661 -24.35 28.759 1 26.77 5 VAL B O 1
ATOM 2611 N N . GLY B 1 6 ? 18.685 -24.581 28.125 1 23.05 6 GLY B N 1
ATOM 2612 C CA . GLY B 1 6 ? 19.175 -23.218 27.991 1 23.05 6 GLY B CA 1
ATOM 2613 C C . GLY B 1 6 ? 18.533 -22.464 26.842 1 23.05 6 GLY B C 1
ATOM 2614 O O . GLY B 1 6 ? 18.465 -22.97 25.72 1 23.05 6 GLY B O 1
ATOM 2615 N N . ASN B 1 7 ? 17.513 -21.695 27.113 1 25.19 7 ASN B N 1
ATOM 2616 C CA . ASN B 1 7 ? 16.627 -20.899 26.269 1 25.19 7 ASN B CA 1
ATOM 2617 C C . ASN B 1 7 ? 17.4 -19.842 25.485 1 25.19 7 ASN B C 1
ATOM 2619 O O . ASN B 1 7 ? 17.866 -18.856 26.058 1 25.19 7 ASN B O 1
ATOM 2623 N N . GLU B 1 8 ? 18.297 -20.304 24.561 1 22.52 8 GLU B N 1
ATOM 2624 C CA . GLU B 1 8 ? 19.127 -19.332 23.856 1 22.52 8 GLU B CA 1
ATOM 2625 C C . GLU B 1 8 ? 18.272 -18.278 23.159 1 22.52 8 GLU B C 1
ATOM 2627 O O . GLU B 1 8 ? 17.341 -18.613 22.424 1 22.52 8 GLU B O 1
ATOM 2632 N N . LYS B 1 9 ? 18.219 -17.09 23.702 1 24.66 9 LYS B N 1
ATOM 2633 C CA . LYS B 1 9 ? 17.526 -15.848 23.372 1 24.66 9 LYS B CA 1
ATOM 2634 C C . LYS B 1 9 ? 17.893 -15.37 21.97 1 24.66 9 LYS B C 1
ATOM 2636 O O . LYS B 1 9 ? 19.051 -15.044 21.703 1 24.66 9 LYS B O 1
ATOM 2641 N N . LYS B 1 10 ? 17.276 -15.953 20.912 1 26.19 10 LYS B N 1
ATOM 2642 C CA . LYS B 1 10 ? 17.503 -15.586 19.517 1 26.19 10 LYS B CA 1
ATOM 2643 C C . LYS B 1 10 ? 17.236 -14.101 19.289 1 26.19 10 LYS B C 1
ATOM 2645 O O . LYS B 1 10 ? 16.123 -13.622 19.519 1 26.19 10 LYS B O 1
ATOM 2650 N N . SER B 1 11 ? 18.234 -13.186 19.387 1 23.91 11 SER B N 1
ATOM 2651 C CA . SER B 1 11 ? 18.358 -11.736 19.285 1 23.91 11 SER B CA 1
ATOM 2652 C C . SER B 1 11 ? 17.89 -11.235 17.922 1 23.91 11 SER B C 1
ATOM 2654 O O . SER B 1 11 ? 18.385 -11.686 16.887 1 23.91 11 SER B O 1
ATOM 2656 N N . TYR B 1 12 ? 16.634 -11.014 17.8 1 25 12 TYR B N 1
ATOM 2657 C CA . TYR B 1 12 ? 15.954 -10.598 16.578 1 25 12 TYR B CA 1
ATOM 2658 C C . TYR B 1 12 ? 16.477 -9.251 16.094 1 25 12 TYR B C 1
ATOM 2660 O O . TYR B 1 12 ? 16.338 -8.24 16.786 1 25 12 TYR B O 1
ATOM 2668 N N . SER B 1 13 ? 17.632 -9.17 15.404 1 25.32 13 SER B N 1
ATOM 2669 C CA . SER B 1 13 ? 18.287 -7.944 14.96 1 25.32 13 SER B CA 1
ATOM 2670 C C . SER B 1 13 ? 17.409 -7.173 13.979 1 25.32 13 SER B C 1
ATOM 2672 O O . SER B 1 13 ? 16.836 -7.759 13.058 1 25.32 13 SER B O 1
ATOM 2674 N N . ASP B 1 14 ? 16.82 -6.175 14.458 1 27.93 14 ASP B N 1
ATOM 2675 C CA . ASP B 1 14 ? 15.834 -5.229 13.944 1 27.93 14 ASP B CA 1
ATOM 2676 C C . ASP B 1 14 ? 16.283 -4.639 12.609 1 27.93 14 ASP B C 1
ATOM 2678 O O . ASP B 1 14 ? 17.457 -4.307 12.435 1 27.93 14 ASP B O 1
ATOM 2682 N N . LEU B 1 15 ? 15.536 -4.814 11.675 1 24.5 15 LEU B N 1
ATOM 2683 C CA . LEU B 1 15 ? 15.809 -4.549 10.267 1 24.5 15 LEU B CA 1
ATOM 2684 C C . LEU B 1 15 ? 16.146 -3.078 10.046 1 24.5 15 LEU B C 1
ATOM 2686 O O . LEU B 1 15 ? 16.866 -2.736 9.105 1 24.5 15 LEU B O 1
ATOM 2690 N N . ARG B 1 16 ? 15.806 -2.118 11.005 1 29.98 16 ARG B N 1
ATOM 2691 C CA . ARG B 1 16 ? 16.117 -0.694 10.943 1 29.98 16 ARG B CA 1
ATOM 2692 C C . ARG B 1 16 ? 17.625 -0.464 10.91 1 29.98 16 ARG B C 1
ATOM 2694 O O . ARG B 1 16 ? 18.095 0.524 10.341 1 29.98 16 ARG B O 1
ATOM 2701 N N . GLU B 1 17 ? 18.378 -1.425 11.464 1 29.19 17 GLU B N 1
ATOM 2702 C CA . GLU B 1 17 ? 19.819 -1.205 11.537 1 29.19 17 GLU B CA 1
ATOM 2703 C C . GLU B 1 17 ? 20.438 -1.135 10.143 1 29.19 17 GLU B C 1
ATOM 2705 O O . GLU B 1 17 ? 21.388 -0.383 9.917 1 29.19 17 GLU B O 1
ATOM 2710 N N . LYS B 1 18 ? 19.717 -1.866 9.265 1 26.03 18 LYS B N 1
ATOM 2711 C CA . LYS B 1 18 ? 20.405 -2.011 7.986 1 26.03 18 LYS B CA 1
ATOM 2712 C C . LYS B 1 18 ?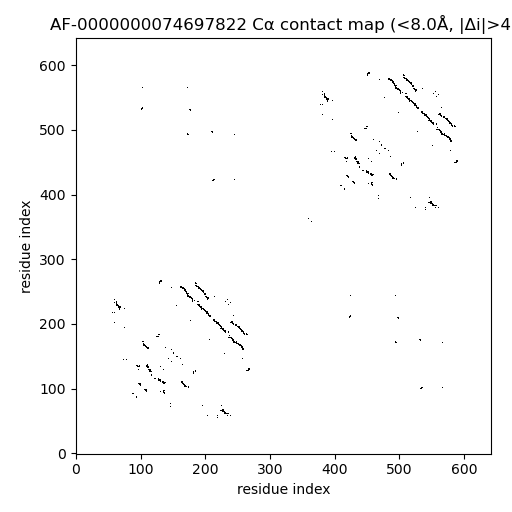 20.136 -0.814 7.078 1 26.03 18 LYS B C 1
ATOM 2714 O O . LYS B 1 18 ? 20.974 -0.457 6.248 1 26.03 18 LYS B O 1
ATOM 2719 N N . LEU B 1 19 ? 19.016 -0.181 7.188 1 25.65 19 LEU B N 1
ATOM 2720 C CA . LEU B 1 19 ? 18.627 0.802 6.183 1 25.65 19 LEU B CA 1
ATOM 2721 C C . LEU B 1 19 ? 19.436 2.085 6.337 1 25.65 19 LEU B C 1
ATOM 2723 O O . LEU B 1 19 ? 19.708 2.774 5.351 1 25.65 19 LEU B O 1
ATOM 2727 N N . ASN B 1 20 ? 19.956 2.468 7.503 1 29.25 20 ASN B N 1
ATOM 2728 C CA . ASN B 1 20 ? 20.688 3.707 7.742 1 29.25 20 ASN B CA 1
ATOM 2729 C C . ASN B 1 20 ? 22.068 3.678 7.091 1 29.25 20 ASN B C 1
ATOM 2731 O O . ASN B 1 20 ? 22.783 4.681 7.097 1 29.25 20 ASN B O 1
ATOM 2735 N N . LYS B 1 21 ? 22.614 2.455 6.799 1 26.92 21 LYS B N 1
ATOM 2736 C CA . LYS B 1 21 ? 24.04 2.494 6.49 1 26.92 21 LYS B CA 1
ATOM 2737 C C . LYS B 1 21 ? 24.278 2.928 5.046 1 26.92 21 LYS B C 1
ATOM 2739 O O . LYS B 1 21 ? 25.415 3.195 4.652 1 26.92 21 LYS B O 1
ATOM 2744 N N . ASN B 1 22 ? 23.299 2.682 4.086 1 22.77 22 ASN B N 1
ATOM 2745 C CA . ASN B 1 22 ? 23.77 2.756 2.706 1 22.77 22 ASN B CA 1
ATOM 2746 C C . ASN B 1 22 ? 23.845 4.199 2.216 1 22.77 22 ASN B C 1
ATOM 2748 O O . ASN B 1 22 ? 24.157 4.447 1.05 1 22.77 22 ASN B O 1
ATOM 2752 N N . SER B 1 23 ? 23.186 5.242 2.832 1 26.41 23 SER B N 1
ATOM 2753 C CA . SER B 1 23 ? 23.118 6.555 2.199 1 26.41 23 SER B CA 1
ATOM 2754 C C . SER B 1 23 ? 24.485 7.232 2.183 1 26.41 23 SER B C 1
ATOM 2756 O O . SER B 1 23 ? 24.634 8.328 1.639 1 26.41 23 SER B O 1
ATOM 2758 N N . ALA B 1 24 ? 25.497 6.636 2.892 1 23.08 24 ALA B N 1
ATOM 2759 C CA . ALA B 1 24 ? 26.573 7.585 3.16 1 23.08 24 ALA B CA 1
ATOM 2760 C C . ALA B 1 24 ? 27.431 7.808 1.918 1 23.08 24 ALA B C 1
ATOM 2762 O O . ALA B 1 24 ? 28.111 8.83 1.8 1 23.08 24 ALA B O 1
ATOM 2763 N N . SER B 1 25 ? 27.643 6.793 0.993 1 23.27 25 SER B N 1
ATOM 2764 C CA . SER B 1 25 ? 29.015 6.852 0.498 1 23.27 25 SER B CA 1
ATOM 2765 C C . SER B 1 25 ? 29.117 7.733 -0.743 1 23.27 25 SER B C 1
ATOM 2767 O O . SER B 1 25 ? 30.196 7.877 -1.322 1 23.27 25 SER B O 1
ATOM 2769 N N . GLN B 1 26 ? 28.031 8.058 -1.478 1 21.35 26 GLN B N 1
ATOM 2770 C CA . GLN B 1 26 ? 28.417 8.343 -2.856 1 21.35 26 GLN B CA 1
ATOM 2771 C C . GLN B 1 26 ? 28.962 9.762 -2.992 1 21.35 26 GLN B C 1
ATOM 2773 O O . GLN B 1 26 ? 28.504 10.529 -3.841 1 21.35 26 GLN B O 1
ATOM 2778 N N . LYS B 1 27 ? 29.469 10.457 -2.045 1 23.08 27 LYS B N 1
ATOM 2779 C CA . LYS B 1 27 ? 29.604 11.902 -2.205 1 23.08 27 LYS B CA 1
ATOM 2780 C C . LYS B 1 27 ? 30.726 12.245 -3.18 1 23.08 27 LYS B C 1
ATOM 2782 O O . LYS B 1 27 ? 30.972 13.42 -3.463 1 23.08 27 LYS B O 1
ATOM 2787 N N . ASP B 1 28 ? 31.635 11.378 -3.547 1 19.93 28 ASP B N 1
ATOM 2788 C CA . ASP B 1 28 ? 32.85 12.18 -3.659 1 19.93 28 ASP B CA 1
ATOM 2789 C C . ASP B 1 28 ? 32.877 12.954 -4.975 1 19.93 28 ASP B C 1
ATOM 2791 O O . ASP B 1 28 ? 33.119 14.163 -4.986 1 19.93 28 ASP B O 1
ATOM 2795 N N . ASN B 1 29 ? 33.43 12.448 -6.213 1 20.15 29 ASN B N 1
ATOM 2796 C CA . ASN B 1 29 ? 34.557 13.118 -6.852 1 20.15 29 ASN B CA 1
ATOM 2797 C C . ASN B 1 29 ? 34.104 13.987 -8.022 1 20.15 29 ASN B C 1
ATOM 2799 O O . ASN B 1 29 ? 34.725 15.009 -8.319 1 20.15 29 ASN B O 1
ATOM 2803 N N . SER B 1 30 ? 33.327 13.441 -9.15 1 22.25 30 SER B N 1
ATOM 2804 C CA . SER B 1 30 ? 33.738 13.849 -10.489 1 22.25 30 SER B CA 1
ATOM 2805 C C . SER B 1 30 ? 33.018 15.12 -10.926 1 22.25 30 SER B C 1
ATOM 2807 O O . SER B 1 30 ? 31.82 15.092 -11.218 1 22.25 30 SER B O 1
ATOM 2809 N N . TRP B 1 31 ? 33.199 16.396 -10.422 1 21.92 31 TRP B N 1
ATOM 2810 C CA . TRP B 1 31 ? 32.59 17.722 -10.395 1 21.92 31 TRP B CA 1
ATOM 2811 C C . TRP B 1 31 ? 32.772 18.432 -11.732 1 21.92 31 TRP B C 1
ATOM 2813 O O . TRP B 1 31 ? 32.217 19.512 -11.949 1 21.92 31 TRP B O 1
ATOM 2823 N N . GLU B 1 32 ? 33.731 18.191 -12.7 1 22.25 32 GLU B N 1
ATOM 2824 C CA . GLU B 1 32 ? 34.32 19.369 -13.331 1 22.25 32 GLU B CA 1
ATOM 2825 C C . GLU B 1 32 ? 33.417 19.914 -14.433 1 22.25 32 GLU B C 1
ATOM 2827 O O . GLU B 1 32 ? 33.126 21.111 -14.469 1 22.25 32 GLU B O 1
ATOM 2832 N N . SER B 1 33 ? 33.646 19.727 -15.91 1 22.73 33 SER B N 1
ATOM 2833 C CA . SER B 1 33 ? 33.703 20.661 -17.03 1 22.73 33 SER B CA 1
ATOM 2834 C C . SER B 1 33 ? 32.343 20.794 -17.708 1 22.73 33 SER B C 1
ATOM 2836 O O . SER B 1 33 ? 32.06 21.808 -18.35 1 22.73 33 SER B O 1
ATOM 2838 N N . ARG B 1 34 ? 31.646 19.727 -18.207 1 24.46 34 ARG B N 1
ATOM 2839 C CA . ARG B 1 34 ? 30.595 19.795 -19.217 1 24.46 34 ARG B CA 1
ATOM 2840 C C . ARG B 1 34 ? 29.345 20.47 -18.661 1 24.46 34 ARG B C 1
ATOM 2842 O O . ARG B 1 34 ? 28.48 19.808 -18.085 1 24.46 34 ARG B O 1
ATOM 2849 N N . LYS B 1 35 ? 29.441 21.626 -17.982 1 26.55 35 LYS B N 1
ATOM 2850 C CA . LYS B 1 35 ? 28.45 22.412 -17.253 1 26.55 35 LYS B CA 1
ATOM 2851 C C . LYS B 1 35 ? 27.605 23.252 -18.206 1 26.55 35 LYS B C 1
ATOM 2853 O O . LYS B 1 35 ? 26.529 23.727 -17.836 1 26.55 35 LYS B O 1
ATOM 2858 N N . ARG B 1 36 ? 27.892 23.602 -19.543 1 26.32 36 ARG B N 1
ATOM 2859 C CA . ARG B 1 36 ? 27.417 24.913 -19.974 1 26.32 36 ARG B CA 1
ATOM 2860 C C . ARG B 1 36 ? 25.953 24.853 -20.396 1 26.32 36 ARG B C 1
ATOM 2862 O O . ARG B 1 36 ? 25.146 25.687 -19.979 1 26.32 36 ARG B O 1
ATOM 2869 N N . LYS B 1 37 ? 25.649 24.558 -21.807 1 29.69 37 LYS B N 1
ATOM 2870 C CA . LYS B 1 37 ? 24.442 24.984 -22.51 1 29.69 37 LYS B CA 1
ATOM 2871 C C . LYS B 1 37 ? 23.228 24.179 -22.056 1 29.69 37 LYS B C 1
ATOM 2873 O O . LYS B 1 37 ? 22.086 24.595 -22.267 1 29.69 37 LYS B O 1
ATOM 2878 N N . ARG B 1 38 ? 23.27 22.882 -21.99 1 27.38 38 ARG B N 1
ATOM 2879 C CA . ARG B 1 38 ? 22.22 22.001 -21.489 1 27.38 38 ARG B CA 1
ATOM 2880 C C . ARG B 1 38 ? 21.713 22.471 -20.13 1 27.38 38 ARG B C 1
ATOM 2882 O O . ARG B 1 38 ? 20.936 21.773 -19.476 1 27.38 38 ARG B O 1
ATOM 2889 N N . ASP B 1 39 ? 21.984 23.622 -19.779 1 28.6 39 ASP B N 1
ATOM 2890 C CA . ASP B 1 39 ? 21.734 24.396 -18.567 1 28.6 39 ASP B CA 1
ATOM 2891 C C . ASP B 1 39 ? 20.315 24.96 -18.558 1 28.6 39 ASP B C 1
ATOM 2893 O O . ASP B 1 39 ? 19.703 25.1 -17.497 1 28.6 39 ASP B O 1
ATOM 2897 N N . GLN B 1 40 ? 19.71 25.472 -19.863 1 29.86 40 GLN B N 1
ATOM 2898 C CA . GLN B 1 40 ? 18.541 26.334 -19.722 1 29.86 40 GLN B CA 1
ATOM 2899 C C . GLN B 1 40 ? 17.278 25.513 -19.481 1 29.86 40 GLN B C 1
ATOM 2901 O O . GLN B 1 40 ? 16.437 25.885 -18.661 1 29.86 40 GLN B O 1
ATOM 2906 N N . ILE B 1 41 ? 16.677 24.7 -20.486 1 29.65 41 ILE B N 1
ATOM 2907 C CA . ILE B 1 41 ? 15.393 24.022 -20.343 1 29.65 41 ILE B CA 1
ATOM 2908 C C . ILE B 1 41 ? 15.488 22.964 -19.246 1 29.65 41 ILE B C 1
ATOM 2910 O O . ILE B 1 41 ? 14.526 22.739 -18.507 1 29.65 41 ILE B O 1
ATOM 2914 N N . SER B 1 42 ? 16.395 22.095 -19.162 1 31.81 42 SER B N 1
ATOM 2915 C CA . SER B 1 42 ? 16.767 21.256 -18.027 1 31.81 42 SER B CA 1
ATOM 2916 C C . SER B 1 42 ? 16.878 22.076 -16.746 1 31.81 42 SER B C 1
ATOM 2918 O O . SER B 1 42 ? 16.951 21.518 -15.649 1 31.81 42 SER B O 1
ATOM 2920 N N . SER B 1 43 ? 17.027 23.367 -16.828 1 32.53 43 SER B N 1
ATOM 2921 C CA . SER B 1 43 ? 17.174 24.402 -15.81 1 32.53 43 SER B CA 1
ATOM 2922 C C . SER B 1 43 ? 15.836 24.73 -15.157 1 32.53 43 SER B C 1
ATOM 2924 O O . SER B 1 43 ? 15.781 25.053 -13.968 1 32.53 43 SER B O 1
ATOM 2926 N N . SER B 1 44 ? 14.749 24.869 -16.009 1 30.57 44 SER B N 1
ATOM 2927 C CA . SER B 1 44 ? 13.491 25.274 -15.391 1 30.57 44 SER B CA 1
ATOM 2928 C C . SER B 1 44 ? 12.863 24.124 -14.611 1 30.57 44 SER B C 1
ATOM 2930 O O . SER B 1 44 ? 11.813 24.291 -13.987 1 30.57 44 SER B O 1
ATOM 2932 N N . LEU B 1 45 ? 12.808 22.891 -15.164 1 35.16 45 LEU B N 1
ATOM 2933 C CA . LEU B 1 45 ? 12.545 21.78 -14.256 1 35.16 45 LEU B CA 1
ATOM 2934 C C . LEU B 1 45 ? 13.458 21.848 -13.036 1 35.16 45 LEU B C 1
ATOM 2936 O O . LEU B 1 45 ? 14.484 21.167 -12.984 1 35.16 45 LEU B O 1
ATOM 2940 N N . HIS B 1 46 ? 13.942 22.902 -12.725 1 34.23 46 HIS B N 1
ATOM 2941 C CA . HIS B 1 46 ? 14.827 23.616 -11.811 1 34.23 46 HIS B CA 1
ATOM 2942 C C . HIS B 1 46 ? 14.993 22.856 -10.5 1 34.23 46 HIS B C 1
ATOM 2944 O O . HIS B 1 46 ? 14.174 21.996 -10.167 1 34.23 46 HIS B O 1
ATOM 2950 N N . HIS B 1 47 ? 15.877 23.21 -9.582 1 40.05 47 HIS B N 1
ATOM 2951 C CA . HIS B 1 47 ? 16.406 23.335 -8.228 1 40.05 47 HIS B CA 1
ATOM 2952 C C . HIS B 1 47 ? 15.294 23.632 -7.227 1 40.05 47 HIS B C 1
ATOM 2954 O O . HIS B 1 47 ? 15.016 24.796 -6.929 1 40.05 47 HIS B O 1
ATOM 2960 N N . TYR B 1 48 ? 14.095 23.14 -7.55 1 49.04 48 TYR B N 1
ATOM 2961 C CA . TYR B 1 48 ? 13.536 23.279 -6.21 1 49.04 48 TYR B CA 1
ATOM 2962 C C . TYR B 1 48 ? 14.638 23.293 -5.158 1 49.04 48 TYR B C 1
ATOM 2964 O O . TYR B 1 48 ? 15.257 22.262 -4.884 1 49.04 48 TYR B O 1
ATOM 2972 N N . SER B 1 49 ? 15.32 24.302 -5.251 1 62.89 49 SER B N 1
ATOM 2973 C CA . SER B 1 49 ? 16.496 24.577 -4.431 1 62.89 49 SER B CA 1
ATOM 2974 C C . SER B 1 49 ? 16.321 24.036 -3.016 1 62.89 49 SER B C 1
ATOM 2976 O O . SER B 1 49 ? 15.195 23.855 -2.55 1 62.89 49 SER B O 1
ATOM 2978 N N . THR B 1 50 ? 17.294 23.379 -2.684 1 68.87 50 THR B N 1
ATOM 2979 C CA . THR B 1 50 ? 17.352 23.082 -1.257 1 68.87 50 THR B CA 1
ATOM 2980 C C . THR B 1 50 ? 16.609 24.145 -0.453 1 68.87 50 THR B C 1
ATOM 2982 O O . THR B 1 50 ? 15.934 23.829 0.529 1 68.87 50 THR B O 1
ATOM 2985 N N . TYR B 1 51 ? 16.57 25.364 -1.151 1 70.64 51 TYR B N 1
ATOM 2986 C CA . TYR B 1 51 ? 15.902 26.467 -0.469 1 70.64 51 TYR B CA 1
ATOM 2987 C C . TYR B 1 51 ? 14.387 26.328 -0.56 1 70.64 51 TYR B C 1
ATOM 2989 O O . TYR B 1 51 ? 13.682 26.489 0.439 1 70.64 51 TYR B O 1
ATOM 2997 N N . ASP B 1 52 ? 13.912 26.027 -1.807 1 82.22 52 ASP B N 1
ATOM 2998 C CA . ASP B 1 52 ? 12.472 25.871 -1.985 1 82.22 52 ASP B CA 1
ATOM 2999 C C . ASP B 1 52 ? 11.936 24.715 -1.143 1 82.22 52 ASP B C 1
ATOM 3001 O O . ASP B 1 52 ? 10.85 24.81 -0.567 1 82.22 52 ASP B O 1
ATOM 3005 N N . ARG B 1 53 ? 12.684 23.734 -1.07 1 84.32 53 ARG B N 1
ATOM 3006 C CA . ARG B 1 53 ? 12.293 22.597 -0.243 1 84.32 53 ARG B CA 1
ATOM 3007 C C . ARG B 1 53 ? 12.264 22.978 1.233 1 84.32 53 ARG B C 1
ATOM 3009 O O . ARG B 1 53 ? 11.376 22.548 1.973 1 84.32 53 ARG B O 1
ATOM 3016 N N . ASP B 1 54 ? 13.203 23.77 1.634 1 88.55 54 ASP B N 1
ATOM 3017 C CA . ASP B 1 54 ? 13.267 24.201 3.027 1 88.55 54 ASP B CA 1
ATOM 3018 C C . ASP B 1 54 ? 12.089 25.108 3.376 1 88.55 54 ASP B C 1
ATOM 3020 O O . ASP B 1 54 ? 11.526 25.01 4.468 1 88.55 54 ASP B O 1
ATOM 3024 N N . VAL B 1 55 ? 11.724 25.962 2.464 1 92.16 55 VAL B N 1
ATOM 3025 C CA . VAL B 1 55 ? 10.593 26.859 2.676 1 92.16 55 VAL B CA 1
ATOM 3026 C C . VAL B 1 55 ? 9.302 26.049 2.771 1 92.16 55 VAL B C 1
ATOM 3028 O O . VAL B 1 55 ? 8.466 26.301 3.642 1 92.16 55 VAL B O 1
ATOM 3031 N N . GLU B 1 56 ? 9.21 25.16 1.882 1 93.89 56 GLU B N 1
ATOM 3032 C CA . GLU B 1 56 ? 8.023 24.311 1.901 1 93.89 56 GLU B CA 1
ATOM 3033 C C . GLU B 1 56 ? 7.937 23.512 3.198 1 93.89 56 GLU B C 1
ATOM 3035 O O . GLU B 1 56 ? 6.861 23.39 3.788 1 93.89 56 GLU B O 1
ATOM 3040 N N . LEU B 1 57 ? 9.014 22.986 3.639 1 95.81 57 LEU B N 1
ATOM 3041 C CA . LEU B 1 57 ? 9.08 22.243 4.893 1 95.81 57 LEU B CA 1
ATOM 3042 C C . LEU B 1 57 ? 8.613 23.106 6.061 1 95.81 57 LEU B C 1
ATOM 3044 O O . LEU B 1 57 ? 7.853 22.643 6.914 1 95.81 57 LEU B O 1
ATOM 3048 N N . GLN B 1 58 ? 8.992 24.303 6.08 1 96.43 58 GLN B N 1
ATOM 3049 C CA . GLN B 1 58 ? 8.604 25.213 7.152 1 96.43 58 GLN B CA 1
ATOM 3050 C C . GLN B 1 58 ? 7.103 25.483 7.128 1 96.43 58 GLN B C 1
ATOM 3052 O O . GLN B 1 58 ? 6.454 25.508 8.176 1 96.43 58 GLN B O 1
ATOM 3057 N N . LYS B 1 59 ? 6.651 25.741 5.944 1 97.11 59 LYS B N 1
ATOM 3058 C CA . LYS B 1 59 ? 5.216 25.976 5.809 1 97.11 59 LYS B CA 1
ATOM 3059 C C . LYS B 1 59 ? 4.413 24.782 6.318 1 97.11 59 LYS B C 1
ATOM 3061 O O . LYS B 1 59 ? 3.393 24.955 6.989 1 97.11 59 LYS B O 1
ATOM 3066 N N . VAL B 1 60 ? 4.867 23.569 6.029 1 97.74 60 VAL B N 1
ATOM 3067 C CA . VAL B 1 60 ? 4.193 22.352 6.47 1 97.74 60 VAL B CA 1
ATOM 3068 C C . VAL B 1 60 ? 4.225 22.267 7.994 1 97.74 60 VAL B C 1
ATOM 3070 O O . VAL B 1 60 ? 3.194 22.041 8.631 1 97.74 60 VAL B O 1
ATOM 3073 N N . GLN B 1 61 ? 5.329 22.479 8.553 1 97.69 61 GLN B N 1
ATOM 3074 C CA . GLN B 1 61 ? 5.53 22.343 9.992 1 97.69 61 GLN B CA 1
ATOM 3075 C C . GLN B 1 61 ? 4.68 23.349 10.764 1 97.69 61 GLN B C 1
ATOM 3077 O O . GLN B 1 61 ? 4.194 23.049 11.856 1 97.69 61 GLN B O 1
ATOM 3082 N N . GLN B 1 62 ? 4.455 24.524 10.152 1 97.61 62 GLN B N 1
ATOM 3083 C CA . GLN B 1 62 ? 3.676 25.565 10.815 1 97.61 62 GLN B CA 1
ATOM 3084 C C . GLN B 1 62 ? 2.212 25.155 10.947 1 97.61 62 GLN B C 1
ATOM 3086 O O . GLN B 1 62 ? 1.501 25.649 11.825 1 97.61 62 GLN B O 1
ATOM 3091 N N . GLY B 1 63 ? 1.808 24.256 10.096 1 98.14 63 GLY B N 1
ATOM 3092 C CA . GLY B 1 63 ? 0.412 23.85 10.088 1 98.14 63 GLY B CA 1
ATOM 3093 C C . GLY B 1 63 ? 0.152 22.589 10.892 1 98.14 63 GLY B C 1
ATOM 3094 O O . GLY B 1 63 ? -0.95 22.038 10.854 1 98.14 63 GLY B O 1
ATOM 3095 N N . ILE B 1 64 ? 1.199 22.108 11.657 1 98.57 64 ILE B N 1
ATOM 3096 C CA . ILE B 1 64 ? 1.087 20.842 12.375 1 98.57 64 ILE B CA 1
ATOM 3097 C C . ILE B 1 64 ? 1.293 21.076 13.869 1 98.57 64 ILE B C 1
ATOM 3099 O O . ILE B 1 64 ? 2.211 21.795 14.271 1 98.57 64 ILE B O 1
ATOM 3103 N N . ARG B 1 65 ? 0.405 20.538 14.671 1 98.2 65 ARG B N 1
ATOM 3104 C CA . ARG B 1 65 ? 0.58 20.449 16.117 1 98.2 65 ARG B CA 1
ATOM 3105 C C . ARG B 1 65 ? 0.393 19.016 16.605 1 98.2 65 ARG B C 1
ATOM 3107 O O . ARG B 1 65 ? -0.526 18.321 16.167 1 98.2 65 ARG B O 1
ATOM 3114 N N . GLN B 1 66 ? 1.319 18.546 17.434 1 97.89 66 GLN B N 1
ATOM 3115 C CA . GLN B 1 66 ? 1.245 17.195 17.98 1 97.89 66 GLN B CA 1
ATOM 3116 C C . GLN B 1 66 ? 1.368 17.209 19.501 1 97.89 66 GLN B C 1
ATOM 3118 O O . GLN B 1 66 ? 2.118 18.011 20.061 1 97.89 66 GLN B O 1
ATOM 3123 N N . ARG B 1 67 ? 0.629 16.307 20.101 1 97.47 67 ARG B N 1
ATOM 3124 C CA . ARG B 1 67 ? 0.673 16.129 21.549 1 97.47 67 ARG B CA 1
ATOM 3125 C C . ARG B 1 67 ? 0.292 14.705 21.938 1 97.47 67 ARG B C 1
ATOM 3127 O O . ARG B 1 67 ? -0.703 14.167 21.448 1 97.47 67 ARG B O 1
ATOM 3134 N N . VAL B 1 68 ? 1.123 14.101 22.773 1 97.7 68 VAL B N 1
ATOM 3135 C CA . VAL B 1 68 ? 0.679 12.846 23.371 1 97.7 68 VAL B CA 1
ATOM 3136 C C . VAL B 1 68 ? -0.383 13.126 24.432 1 97.7 68 VAL B C 1
ATOM 3138 O O . VAL B 1 68 ? -0.067 13.603 25.525 1 97.7 68 VAL B O 1
ATOM 3141 N N . LEU B 1 69 ? -1.508 12.901 24.111 1 98.27 69 LEU B N 1
ATOM 3142 C CA . LEU B 1 69 ? -2.631 13.306 24.948 1 98.27 69 LEU B CA 1
ATOM 3143 C C . LEU B 1 69 ? -3.154 12.129 25.765 1 98.27 69 LEU B C 1
ATOM 3145 O O . LEU B 1 69 ? -3.667 12.314 26.871 1 98.27 69 LEU B O 1
ATOM 3149 N N . PHE B 1 70 ? -3.079 10.886 25.253 1 98.7 70 PHE B N 1
ATOM 3150 C CA . PHE B 1 70 ? -3.642 9.703 25.893 1 98.7 70 PHE B CA 1
ATOM 3151 C C . PHE B 1 70 ? -2.544 8.859 26.53 1 98.7 70 PHE B C 1
ATOM 3153 O O . PHE B 1 70 ? -1.536 8.555 25.889 1 98.7 70 PHE B O 1
ATOM 3160 N N . ASP B 1 71 ? -2.715 8.517 27.759 1 97.88 71 ASP B N 1
ATOM 3161 C CA . ASP B 1 71 ? -1.735 7.658 28.416 1 97.88 71 ASP B CA 1
ATOM 3162 C C . ASP B 1 71 ? -1.999 6.186 28.107 1 97.88 71 ASP B C 1
ATOM 3164 O O . ASP B 1 71 ? -2.921 5.86 27.356 1 97.88 71 ASP B O 1
ATOM 3168 N N . LYS B 1 72 ? -1.23 5.355 28.653 1 97.93 72 LYS B N 1
ATOM 3169 C CA . LYS B 1 72 ? -1.256 3.933 28.321 1 97.93 72 LYS B CA 1
ATOM 3170 C C . LYS B 1 72 ? -2.616 3.319 28.636 1 97.93 72 LYS B C 1
ATOM 3172 O O . LYS B 1 72 ? -3.152 2.543 27.842 1 97.93 72 LYS B O 1
ATOM 3177 N N . GLU B 1 73 ? -3.185 3.617 29.755 1 98.45 73 GLU B N 1
ATOM 3178 C CA . GLU B 1 73 ? -4.468 3.059 30.17 1 98.45 73 GLU B CA 1
ATOM 3179 C C . GLU B 1 73 ? -5.6 3.552 29.273 1 98.45 73 GLU B C 1
ATOM 3181 O O . GLU B 1 73 ? -6.478 2.775 28.889 1 98.45 73 GLU B O 1
ATOM 3186 N N . GLU B 1 74 ? -5.557 4.856 28.991 1 98.53 74 GLU B N 1
ATOM 3187 C CA . GLU B 1 74 ? -6.555 5.431 28.093 1 98.53 74 GLU B CA 1
ATOM 3188 C C . GLU B 1 74 ? -6.478 4.801 26.706 1 98.53 74 GLU B C 1
ATOM 3190 O O . GLU B 1 74 ? -7.507 4.487 26.103 1 98.53 74 GLU B O 1
ATOM 3195 N N . CYS B 1 75 ? -5.268 4.578 26.251 1 98.75 75 CYS B N 1
ATOM 3196 C CA . CYS B 1 75 ? -5.083 3.933 24.956 1 98.75 75 CYS B CA 1
ATOM 3197 C C . CYS B 1 75 ? -5.668 2.525 24.96 1 98.75 75 CYS B C 1
ATOM 3199 O O . CYS B 1 75 ? -6.352 2.131 24.014 1 98.75 75 CYS B O 1
ATOM 3201 N N . GLN B 1 76 ? -5.42 1.798 25.977 1 98.79 76 GLN B N 1
ATOM 3202 C CA . GLN B 1 76 ? -5.926 0.433 26.068 1 98.79 76 GLN B CA 1
ATOM 3203 C C . GLN B 1 76 ? -7.451 0.407 26.024 1 98.79 76 GLN B C 1
ATOM 3205 O O . GLN B 1 76 ? -8.044 -0.433 25.344 1 98.79 76 GLN B O 1
ATOM 3210 N N . GLU B 1 77 ? -8.036 1.303 26.771 1 98.82 77 GLU B N 1
ATOM 3211 C CA . GLU B 1 77 ? -9.494 1.38 26.797 1 98.82 77 GLU B CA 1
ATOM 3212 C C . GLU B 1 77 ? -10.054 1.718 25.418 1 98.82 77 GLU B C 1
ATOM 3214 O O . GLU B 1 77 ? -10.986 1.065 24.943 1 98.82 77 GLU B O 1
ATOM 3219 N N . ILE B 1 78 ? -9.503 2.72 24.761 1 98.89 78 ILE B N 1
ATOM 3220 C CA . ILE B 1 78 ? -9.96 3.163 23.449 1 98.89 78 ILE B CA 1
ATOM 3221 C C . ILE B 1 78 ? -9.735 2.054 22.423 1 98.89 78 ILE B C 1
ATOM 3223 O O . ILE B 1 78 ? -10.596 1.797 21.578 1 98.89 78 ILE B O 1
ATOM 3227 N N . GLU B 1 79 ? -8.6 1.38 22.487 1 98.93 79 GLU B N 1
ATOM 3228 C CA . GLU B 1 79 ? -8.277 0.282 21.581 1 98.93 79 GLU B CA 1
ATOM 3229 C C . GLU B 1 79 ? -9.259 -0.875 21.743 1 98.93 79 GLU B C 1
ATOM 3231 O O . GLU B 1 79 ? -9.653 -1.504 20.758 1 98.93 79 GLU B O 1
ATOM 3236 N N . HIS B 1 80 ? -9.65 -1.136 22.98 1 98.88 80 HIS B N 1
ATOM 3237 C CA . HIS B 1 80 ? -10.676 -2.146 23.214 1 98.88 80 HIS B CA 1
ATOM 3238 C C . HIS B 1 80 ? -11.992 -1.758 22.549 1 98.88 80 HIS B C 1
ATOM 3240 O O . HIS B 1 80 ? -12.662 -2.602 21.949 1 98.88 80 HIS B O 1
ATOM 3246 N N . LYS B 1 81 ? -12.34 -0.515 22.64 1 98.91 81 LYS B N 1
ATOM 3247 C CA . LYS B 1 81 ? -13.565 -0.021 22.018 1 98.91 81 LYS B CA 1
ATOM 3248 C C . LYS B 1 81 ? -13.486 -0.115 20.497 1 98.91 81 LYS B C 1
ATOM 3250 O O . LYS B 1 81 ? -14.479 -0.43 19.837 1 98.91 81 LYS B O 1
ATOM 3255 N N . ILE B 1 82 ? -12.316 0.167 19.928 1 98.89 82 ILE B N 1
ATOM 3256 C CA . ILE B 1 82 ? -12.112 0.029 18.49 1 98.89 82 ILE B CA 1
ATOM 3257 C C . ILE B 1 82 ? -12.307 -1.428 18.078 1 98.89 82 ILE B C 1
ATOM 3259 O O . ILE B 1 82 ? -12.959 -1.713 17.071 1 98.89 82 ILE B O 1
ATOM 3263 N N . ASP B 1 83 ? -11.748 -2.353 18.854 1 98.85 83 ASP B N 1
ATOM 3264 C CA . ASP B 1 83 ? -11.927 -3.776 18.585 1 98.85 83 ASP B CA 1
ATOM 3265 C C . ASP B 1 83 ? -13.407 -4.152 18.574 1 98.85 83 ASP B C 1
ATOM 3267 O O . ASP B 1 83 ? -13.837 -4.977 17.765 1 98.85 83 ASP B O 1
ATOM 3271 N N . GLU B 1 84 ? -14.158 -3.573 19.452 1 98.75 84 GLU B N 1
ATOM 3272 C CA . GLU B 1 84 ? -15.596 -3.821 19.488 1 98.75 84 GLU B CA 1
ATOM 3273 C C . GLU B 1 84 ? -16.271 -3.338 18.207 1 98.75 84 GLU B C 1
ATOM 3275 O O . GLU B 1 84 ? -17.165 -4.005 17.681 1 98.75 84 GLU B O 1
ATOM 3280 N N . ILE B 1 85 ? -15.868 -2.158 17.724 1 98.77 85 ILE B N 1
ATOM 3281 C CA . ILE B 1 85 ? -16.399 -1.632 16.471 1 98.77 85 ILE B CA 1
ATOM 3282 C C . ILE B 1 85 ? -16.13 -2.623 15.34 1 98.77 85 ILE B C 1
ATOM 3284 O O . ILE B 1 85 ? -17.016 -2.906 14.531 1 98.77 85 ILE B O 1
ATOM 3288 N N . VAL B 1 86 ? -14.902 -3.122 15.259 1 98.48 86 VAL B N 1
ATOM 3289 C CA . VAL B 1 86 ? -14.501 -4.065 14.22 1 98.48 86 VAL B CA 1
ATOM 3290 C C . VAL B 1 86 ? -15.367 -5.32 14.3 1 98.48 86 VAL B C 1
ATOM 3292 O O . VAL B 1 86 ? -15.851 -5.814 13.279 1 98.48 86 VAL B O 1
ATOM 3295 N N . GLN B 1 87 ? -15.577 -5.816 15.479 1 98.44 87 GLN B N 1
ATOM 3296 C CA . GLN B 1 87 ? -16.382 -7.017 15.674 1 98.44 87 GLN B CA 1
ATOM 3297 C C . GLN B 1 87 ? -17.827 -6.788 15.241 1 98.44 87 GLN B C 1
ATOM 3299 O O . GLN B 1 87 ? -18.417 -7.629 14.559 1 98.44 87 GLN B O 1
ATOM 3304 N N . LEU B 1 88 ? -18.398 -5.708 15.642 1 98.22 88 LEU B N 1
ATOM 3305 C CA . LEU B 1 88 ? -19.777 -5.381 15.295 1 98.22 88 LEU B CA 1
ATOM 3306 C C . LEU B 1 88 ? -19.933 -5.217 13.787 1 98.22 88 LEU B C 1
ATOM 3308 O O . LEU B 1 88 ? -20.939 -5.64 13.213 1 98.22 88 LEU B O 1
ATOM 3312 N N . ALA B 1 89 ? -18.952 -4.551 13.191 1 98 89 ALA B N 1
ATOM 3313 C CA . ALA B 1 89 ? -18.973 -4.382 11.74 1 98 89 ALA B CA 1
ATOM 3314 C C . ALA B 1 89 ? -18.95 -5.732 11.03 1 98 89 ALA B C 1
ATOM 3316 O O . ALA B 1 89 ? -19.676 -5.94 10.055 1 98 89 ALA B O 1
ATOM 3317 N N . ASN B 1 90 ? -18.104 -6.649 11.488 1 96.49 90 ASN B N 1
ATOM 3318 C CA . ASN B 1 90 ? -17.975 -7.975 10.893 1 96.49 90 ASN B CA 1
ATOM 3319 C C . ASN B 1 90 ? -19.257 -8.788 11.051 1 96.49 90 ASN B C 1
ATOM 3321 O O . ASN B 1 90 ? -19.518 -9.702 10.267 1 96.49 90 ASN B O 1
ATOM 3325 N N . ARG B 1 91 ? -20.076 -8.416 12.004 1 97.26 91 ARG B N 1
ATOM 3326 C CA . ARG B 1 91 ? -21.349 -9.094 12.227 1 97.26 91 ARG B CA 1
ATOM 3327 C C . ARG B 1 91 ? -22.474 -8.418 11.449 1 97.26 91 ARG B C 1
ATOM 3329 O O . ARG B 1 91 ? -23.635 -8.817 11.555 1 97.26 91 ARG B O 1
ATOM 3336 N N . GLY B 1 92 ? -22.165 -7.399 10.773 1 95.89 92 GLY B N 1
ATOM 3337 C CA . GLY B 1 92 ? -23.156 -6.721 9.952 1 95.89 92 GLY B CA 1
ATOM 3338 C C . GLY B 1 92 ? -24.103 -5.851 10.757 1 95.89 92 GLY B C 1
ATOM 3339 O O . GLY B 1 92 ? -25.25 -5.637 10.358 1 95.89 92 GLY B O 1
ATOM 3340 N N . THR B 1 93 ? -23.654 -5.304 11.877 1 97.18 93 THR B N 1
ATOM 3341 C CA . THR B 1 93 ? -24.501 -4.544 12.789 1 97.18 93 THR B CA 1
ATOM 3342 C C . THR B 1 93 ? -24.649 -3.101 12.314 1 97.18 93 THR B C 1
ATOM 3344 O O . THR B 1 93 ? -25.604 -2.415 12.684 1 97.18 93 THR B O 1
ATOM 3347 N N . TYR B 1 94 ? -23.798 -2.614 11.523 1 97.99 94 TYR B N 1
ATOM 3348 C CA . TYR B 1 94 ? -23.784 -1.213 11.117 1 97.99 94 TYR B CA 1
ATOM 3349 C C . TYR B 1 94 ? -24.486 -1.025 9.778 1 97.99 94 TYR B C 1
ATOM 3351 O O . TYR B 1 94 ? -24.639 -1.979 9.011 1 97.99 94 TYR B O 1
ATOM 3359 N N . LYS B 1 95 ? -24.92 0.229 9.587 1 96.65 95 LYS B N 1
ATOM 3360 C CA . LYS B 1 95 ? -25.456 0.611 8.284 1 96.65 95 LYS B CA 1
ATOM 3361 C C . LYS B 1 95 ? -24.428 0.387 7.179 1 96.65 95 LYS B C 1
ATOM 3363 O O . LYS B 1 95 ? -23.221 0.454 7.424 1 96.65 95 LYS B O 1
ATOM 3368 N N . LYS B 1 96 ? -24.892 0.219 5.984 1 93.54 96 LYS B N 1
ATOM 3369 C CA . LYS B 1 96 ? -24.057 -0.116 4.834 1 93.54 96 LYS B CA 1
ATOM 3370 C C . LYS B 1 96 ? -22.999 0.957 4.592 1 93.54 96 LYS B C 1
ATOM 3372 O O . LYS B 1 96 ? -21.845 0.642 4.295 1 93.54 96 LYS B O 1
ATOM 3377 N N . ARG B 1 97 ? -23.341 2.23 4.778 1 95.27 97 ARG B N 1
ATOM 3378 C CA . ARG B 1 97 ? -22.433 3.314 4.415 1 95.27 97 ARG B CA 1
ATOM 3379 C C . ARG B 1 97 ? -21.527 3.684 5.585 1 95.27 97 ARG B C 1
ATOM 3381 O O . ARG B 1 97 ? -20.657 4.548 5.454 1 95.27 97 ARG B O 1
ATOM 3388 N N . THR B 1 98 ? -21.691 2.998 6.678 1 97.84 98 THR B N 1
ATOM 3389 C CA . THR B 1 98 ? -20.813 3.211 7.824 1 97.84 98 THR B CA 1
ATOM 3390 C C . THR B 1 98 ? -19.466 2.528 7.608 1 97.84 98 THR B C 1
ATOM 3392 O O . THR B 1 98 ? -18.437 3.007 8.088 1 97.84 98 THR B O 1
ATOM 3395 N N . VAL B 1 99 ? -19.527 1.458 6.878 1 97.49 99 VAL B N 1
ATOM 3396 C CA . VAL B 1 99 ? -18.328 0.642 6.721 1 97.49 99 VAL B CA 1
ATOM 3397 C C . VAL B 1 99 ? -17.843 0.708 5.275 1 97.49 99 VAL B C 1
ATOM 3399 O O . VAL B 1 99 ? -18.606 0.439 4.345 1 97.49 99 VAL B O 1
ATOM 3402 N N . ASP B 1 100 ? -16.631 1.157 5.091 1 94.56 100 ASP B N 1
ATOM 3403 C CA . ASP B 1 100 ? -15.965 1.172 3.792 1 94.56 100 ASP B CA 1
ATOM 3404 C C . ASP B 1 100 ? -14.712 0.301 3.807 1 94.56 100 ASP B C 1
ATOM 3406 O O . ASP B 1 100 ? -13.689 0.684 4.38 1 94.56 100 ASP B O 1
ATOM 3410 N N . ARG B 1 101 ? -14.746 -0.775 3.125 1 92.88 101 ARG B N 1
ATOM 3411 C CA . ARG B 1 101 ? -13.668 -1.756 3.186 1 92.88 101 ARG B CA 1
ATOM 3412 C C . ARG B 1 101 ? -12.772 -1.662 1.955 1 92.88 101 ARG B C 1
ATOM 3414 O O . ARG B 1 101 ? -13.256 -1.726 0.822 1 92.88 101 ARG B O 1
ATOM 3421 N N . ALA B 1 102 ? -11.546 -1.424 2.149 1 90.4 102 ALA B N 1
ATOM 3422 C CA . ALA B 1 102 ? -10.467 -1.555 1.174 1 90.4 102 ALA B CA 1
ATOM 3423 C C . ALA B 1 102 ? -9.468 -2.627 1.602 1 90.4 102 ALA B C 1
ATOM 3425 O O . ALA B 1 102 ? -9.489 -3.082 2.748 1 90.4 102 ALA B O 1
ATOM 3426 N N . PRO B 1 103 ? -8.613 -3.037 0.562 1 89.11 103 PRO B N 1
ATOM 3427 C CA . PRO B 1 103 ? -7.577 -3.983 0.982 1 89.11 103 PRO B CA 1
ATOM 3428 C C . PRO B 1 103 ? -6.674 -3.422 2.078 1 89.11 103 PRO B C 1
ATOM 3430 O O . PRO B 1 103 ? -6.041 -2.38 1.887 1 89.11 103 PRO B O 1
ATOM 3433 N N . LEU B 1 104 ? -6.616 -3.996 3.254 1 95.27 104 LEU B N 1
ATOM 3434 C CA . LEU B 1 104 ? -5.706 -3.761 4.369 1 95.27 104 LEU B CA 1
ATOM 3435 C C . LEU B 1 104 ? -6.072 -2.478 5.109 1 95.27 104 LEU B C 1
ATOM 3437 O O . LEU B 1 104 ? -5.291 -1.982 5.924 1 95.27 104 LEU B O 1
ATOM 3441 N N . ARG B 1 105 ? -7.18 -1.844 4.68 1 96.73 105 ARG B N 1
ATOM 3442 C CA . ARG B 1 105 ? -7.665 -0.671 5.4 1 96.73 105 ARG B CA 1
ATOM 3443 C C . ARG B 1 105 ? -9.189 -0.633 5.422 1 96.73 105 ARG B C 1
ATOM 3445 O O . ARG B 1 105 ? -9.831 -0.661 4.37 1 96.73 105 ARG B O 1
ATOM 3452 N N . VAL B 1 106 ? -9.749 -0.524 6.619 1 97.11 106 VAL B N 1
ATOM 3453 C CA . VAL B 1 106 ? -11.193 -0.362 6.754 1 97.11 106 VAL B CA 1
ATOM 3454 C C . VAL B 1 106 ? -11.504 0.972 7.429 1 97.11 106 VAL B C 1
ATOM 3456 O O . VAL B 1 106 ? -10.866 1.337 8.419 1 97.11 106 VAL B O 1
ATOM 3459 N N . LYS B 1 107 ? -12.49 1.639 6.882 1 96.96 107 LYS B N 1
ATOM 3460 C CA . LYS B 1 107 ? -12.956 2.903 7.445 1 96.96 107 LYS B CA 1
ATOM 3461 C C . LYS B 1 107 ? -14.338 2.748 8.073 1 96.96 107 LYS B C 1
ATOM 3463 O O . LYS B 1 107 ? -15.214 2.09 7.506 1 96.96 107 LYS B O 1
ATOM 3468 N N . TYR B 1 108 ? -14.546 3.282 9.207 1 98.52 108 TYR B N 1
ATOM 3469 C CA . TYR B 1 108 ? -15.832 3.337 9.893 1 98.52 108 TYR B CA 1
ATOM 3470 C C . TYR B 1 108 ? -16.286 4.778 10.086 1 98.52 108 TYR B C 1
ATOM 3472 O O . TYR B 1 108 ? -15.742 5.5 10.924 1 98.52 108 TYR B O 1
ATOM 3480 N N . PHE B 1 109 ? -17.355 5.17 9.361 1 98.15 109 PHE B N 1
ATOM 3481 C CA . PHE B 1 109 ? -17.9 6.521 9.418 1 98.15 109 PHE B CA 1
ATOM 3482 C C . PHE B 1 109 ? -18.97 6.628 10.497 1 98.15 109 PHE B C 1
ATOM 3484 O O . PHE B 1 109 ? -19.866 5.785 10.577 1 98.15 109 PHE B O 1
ATOM 3491 N N . PHE B 1 110 ? -18.928 7.659 11.279 1 98.61 110 PHE B N 1
ATOM 3492 C CA . PHE B 1 110 ? -19.964 7.954 12.261 1 98.61 110 PHE B CA 1
ATOM 3493 C C . PHE B 1 110 ? -20.364 9.423 12.201 1 98.61 110 PHE B C 1
ATOM 3495 O O . PHE B 1 110 ? -19.505 10.304 12.121 1 98.61 110 PHE B O 1
ATOM 3502 N N . GLY B 1 111 ? -21.628 9.719 12.299 1 97.73 111 GLY B N 1
ATOM 3503 C CA . GLY B 1 111 ? -22.134 11.077 12.185 1 97.73 111 GLY B CA 1
ATOM 3504 C C . GLY B 1 111 ? -22.321 11.525 10.747 1 97.73 111 GLY B C 1
ATOM 3505 O O . GLY B 1 111 ? -23.452 11.716 10.293 1 97.73 111 GLY B O 1
ATOM 3506 N N . GLU B 1 112 ? -21.226 11.584 10.06 1 96.46 112 GLU B N 1
ATOM 3507 C CA . GLU B 1 112 ? -21.185 11.933 8.643 1 96.46 112 GLU B CA 1
ATOM 3508 C C . GLU B 1 112 ? -20.261 10.995 7.871 1 96.46 112 GLU B C 1
ATOM 3510 O O . GLU B 1 112 ? -19.248 10.537 8.402 1 96.46 112 GLU B O 1
ATOM 3515 N N . GLY B 1 113 ? -20.681 10.667 6.694 1 94.47 113 GLY B N 1
ATOM 3516 C CA . GLY B 1 113 ? -19.859 9.911 5.763 1 94.47 113 GLY B CA 1
ATOM 3517 C C . GLY B 1 113 ? -19.798 10.534 4.38 1 94.47 113 GLY B C 1
ATOM 3518 O O . GLY B 1 113 ? -20.621 11.386 4.041 1 94.47 113 GLY B O 1
ATOM 3519 N N . TYR B 1 114 ? -18.742 10.225 3.678 1 90.66 114 TYR B N 1
ATOM 3520 C CA . TYR B 1 114 ? -18.589 10.828 2.359 1 90.66 114 TYR B CA 1
ATOM 3521 C C . TYR B 1 114 ? -17.979 9.837 1.374 1 90.66 114 TYR B C 1
ATOM 3523 O O . TYR B 1 114 ? -17.482 8.781 1.774 1 90.66 114 TYR B O 1
ATOM 3531 N N . THR B 1 115 ? -18.014 10.175 0.098 1 84.79 115 THR B N 1
ATOM 3532 C CA . THR B 1 115 ? -17.474 9.354 -0.98 1 84.79 115 THR B CA 1
ATOM 3533 C C . THR B 1 115 ? -16.726 10.216 -1.993 1 84.79 115 THR B C 1
ATOM 3535 O O . THR B 1 115 ? -16.988 11.415 -2.11 1 84.79 115 THR B O 1
ATOM 3538 N N . TYR B 1 116 ? -15.568 9.744 -2.668 1 71.56 116 TYR B N 1
ATOM 3539 C CA . TYR B 1 116 ? -14.823 10.411 -3.73 1 71.56 116 TYR B CA 1
ATOM 3540 C C . TYR B 1 116 ? -15.314 9.965 -5.102 1 71.56 116 TYR B C 1
ATOM 3542 O O . TYR B 1 116 ? -14.993 10.59 -6.116 1 71.56 116 TYR B O 1
ATOM 3550 N N . GLY B 1 117 ? -15.943 8.881 -5.473 1 57 117 GLY B N 1
ATOM 3551 C CA . GLY B 1 117 ? -15.938 8.342 -6.823 1 57 117 GLY B CA 1
ATOM 3552 C C . GLY B 1 117 ? -17.285 7.793 -7.252 1 57 117 GLY B C 1
ATOM 3553 O O . GLY B 1 117 ? -17.836 8.212 -8.272 1 57 117 GLY B O 1
ATOM 3554 N N . LYS B 1 118 ? -17.424 6.498 -6.776 1 52.17 118 LYS B N 1
ATOM 3555 C CA . LYS B 1 118 ? -18.192 5.565 -7.596 1 52.17 118 LYS B CA 1
ATOM 3556 C C . LYS B 1 118 ? -19.585 6.112 -7.893 1 52.17 118 LYS B C 1
ATOM 3558 O O . LYS B 1 118 ? -20.154 5.834 -8.95 1 52.17 118 LYS B O 1
ATOM 3563 N N . GLN B 1 119 ? -19.972 6.852 -7.008 1 44.53 119 GLN B N 1
ATOM 3564 C CA . GLN B 1 119 ? -21.36 7.263 -7.195 1 44.53 119 GLN B CA 1
ATOM 3565 C C . GLN B 1 119 ? -21.446 8.574 -7.971 1 44.53 119 GLN B C 1
ATOM 3567 O O . GLN B 1 119 ? -22.541 9.074 -8.236 1 44.53 119 GLN B O 1
ATOM 3572 N N . LEU B 1 120 ? -20.085 9.018 -8.279 1 45.92 120 LEU B N 1
ATOM 3573 C CA . LEU B 1 120 ? -20.115 10.309 -8.959 1 45.92 120 LEU B CA 1
ATOM 3574 C C . LEU B 1 120 ? -19.845 10.143 -10.45 1 45.92 120 LEU B C 1
ATOM 3576 O O . LEU B 1 120 ? -19.074 9.269 -10.853 1 45.92 120 LEU B O 1
ATOM 3580 N N . ALA B 1 121 ? -20.627 10.703 -11.26 1 48.44 121 ALA B N 1
ATOM 3581 C CA . ALA B 1 121 ? -20.42 10.79 -12.703 1 48.44 121 ALA B CA 1
ATOM 3582 C C . ALA B 1 121 ? -19.016 11.293 -13.026 1 48.44 121 ALA B C 1
ATOM 3584 O O . ALA B 1 121 ? -18.389 10.829 -13.981 1 48.44 121 ALA B O 1
ATOM 3585 N N . GLU B 1 122 ? -18.57 12.359 -12.271 1 47.79 122 GLU B N 1
ATOM 3586 C CA . GLU B 1 122 ? -17.242 12.943 -12.435 1 47.79 122 GLU B CA 1
ATOM 3587 C C . GLU B 1 122 ? -16.35 12.631 -11.238 1 47.79 122 GLU B C 1
ATOM 3589 O O . GLU B 1 122 ? -16.787 12.727 -10.089 1 47.79 122 GLU B O 1
ATOM 3594 N N . ARG B 1 123 ? -15.221 11.992 -11.535 1 56.45 123 ARG B N 1
ATOM 3595 C CA . ARG B 1 123 ? -14.283 11.613 -10.483 1 56.45 123 ARG B CA 1
ATOM 3596 C C . ARG B 1 123 ? -13.139 12.617 -10.381 1 56.45 123 ARG B C 1
ATOM 3598 O O . ARG B 1 123 ? -12.857 13.344 -11.336 1 56.45 123 ARG B O 1
ATOM 3605 N N . GLY B 1 124 ? -12.747 13.007 -9.116 1 60.02 124 GLY B N 1
ATOM 3606 C CA . GLY B 1 124 ? -11.587 13.855 -8.896 1 60.02 124 GLY B CA 1
ATOM 3607 C C . GLY B 1 124 ? -11.738 14.775 -7.699 1 60.02 124 GLY B C 1
ATOM 3608 O O . GLY B 1 124 ? -12.786 14.789 -7.049 1 60.02 124 GLY B O 1
ATOM 3609 N N . PRO B 1 125 ? -10.701 15.423 -7.424 1 61.4 125 PRO B N 1
ATOM 3610 C CA . PRO B 1 125 ? -10.72 16.368 -6.304 1 61.4 125 PRO B CA 1
ATOM 3611 C C . PRO B 1 125 ? -11.8 17.437 -6.453 1 61.4 125 PRO B C 1
ATOM 3613 O O . PRO B 1 125 ? -11.994 17.975 -7.546 1 61.4 125 PRO B O 1
ATOM 3616 N N . GLY B 1 126 ? -12.617 17.607 -5.43 1 69.54 126 GLY B N 1
ATOM 3617 C CA . GLY B 1 126 ? -13.685 18.593 -5.431 1 69.54 126 GLY B CA 1
ATOM 3618 C C . GLY B 1 126 ? -15.054 17.989 -5.68 1 69.54 126 GLY B C 1
ATOM 3619 O O . GLY B 1 126 ? -16.074 18.66 -5.51 1 69.54 126 GLY B O 1
ATOM 3620 N N . GLN B 1 127 ? -15.004 16.73 -6.006 1 78.47 127 GLN B N 1
ATOM 3621 C CA . GLN B 1 127 ? -16.266 16.081 -6.344 1 78.47 127 GLN B CA 1
ATOM 3622 C C . GLN B 1 127 ? -16.792 15.259 -5.171 1 78.47 127 GLN B C 1
ATOM 3624 O O . GLN B 1 127 ? -17.86 14.65 -5.263 1 78.47 127 GLN B O 1
ATOM 3629 N N . GLU B 1 128 ? -16.092 15.332 -4.073 1 86.29 128 GLU B N 1
ATOM 3630 C CA . GLU B 1 128 ? -16.505 14.583 -2.89 1 86.29 128 GLU B CA 1
ATOM 3631 C C . GLU B 1 128 ? -17.839 15.093 -2.352 1 86.29 128 GLU B C 1
ATOM 3633 O O . GLU B 1 128 ? -18.092 16.3 -2.346 1 86.29 128 GLU B O 1
ATOM 3638 N N . ARG B 1 129 ? -18.729 14.223 -1.927 1 91.57 129 ARG B N 1
ATOM 3639 C CA . ARG B 1 129 ? -20.036 14.552 -1.367 1 91.57 129 ARG B CA 1
ATOM 3640 C C . ARG B 1 129 ? -20.306 13.749 -0.098 1 91.57 129 ARG B C 1
ATOM 3642 O O . ARG B 1 129 ? -19.855 12.609 0.029 1 91.57 129 ARG B O 1
ATOM 3649 N N . LEU B 1 130 ? -21.019 14.378 0.698 1 94.69 130 LEU B N 1
ATOM 3650 C CA . LEU B 1 130 ? -21.503 13.667 1.876 1 94.69 130 LEU B CA 1
ATOM 3651 C C . LEU B 1 130 ? -22.643 12.722 1.51 1 94.69 130 LEU B C 1
ATOM 3653 O O . LEU B 1 130 ? -23.434 13.016 0.611 1 94.69 130 LEU B O 1
ATOM 3657 N N . PHE B 1 131 ? -22.668 11.629 2.207 1 93.9 131 PHE B N 1
ATOM 3658 C CA . PHE B 1 131 ? -23.88 10.821 2.144 1 93.9 131 PHE B CA 1
ATOM 3659 C C . PHE B 1 131 ? -25.067 11.58 2.724 1 93.9 131 PHE B C 1
ATOM 3661 O O . PHE B 1 131 ? -24.891 12.508 3.516 1 93.9 131 PHE B O 1
ATOM 3668 N N . PRO B 1 132 ? -26.305 11.197 2.253 1 92.71 132 PRO B N 1
ATOM 3669 C CA . PRO B 1 132 ? -27.464 11.81 2.905 1 92.71 132 PRO B CA 1
ATOM 3670 C C . PRO B 1 132 ? -27.443 11.648 4.423 1 92.71 132 PRO B C 1
ATOM 3672 O O . PRO B 1 132 ? -26.894 10.669 4.935 1 92.71 132 PRO B O 1
ATOM 3675 N N . GLN B 1 133 ? -28.039 12.616 5.053 1 91.29 133 GLN B N 1
ATOM 3676 C CA . GLN B 1 133 ? -28.064 12.592 6.512 1 91.29 133 GLN B CA 1
ATOM 3677 C C . GLN B 1 133 ? -28.692 11.301 7.03 1 91.29 133 GLN B C 1
ATOM 3679 O O . GLN B 1 133 ? -29.712 10.848 6.508 1 91.29 133 GLN B O 1
ATOM 3684 N N . GLY B 1 134 ? -28.052 10.706 7.915 1 92.13 134 GLY B N 1
ATOM 3685 C CA . GLY B 1 134 ? -28.624 9.53 8.55 1 92.13 134 GLY B CA 1
ATOM 3686 C C . GLY B 1 134 ? -28.215 8.232 7.882 1 92.13 134 GLY B C 1
ATOM 3687 O O . GLY B 1 134 ? -28.562 7.147 8.354 1 92.13 134 GLY B O 1
ATOM 3688 N N . GLU B 1 135 ? -27.458 8.3 6.861 1 94.55 135 GLU B N 1
ATOM 3689 C CA . GLU B 1 135 ? -27.101 7.097 6.115 1 94.55 135 GLU B CA 1
ATOM 3690 C C . GLU B 1 135 ? -25.898 6.397 6.74 1 94.55 135 GLU B C 1
ATOM 3692 O O . GLU B 1 135 ? -25.567 5.269 6.368 1 94.55 135 GLU B O 1
ATOM 3697 N N . VAL B 1 136 ? -25.286 7.027 7.683 1 97.11 136 VAL B N 1
ATOM 3698 C CA . VAL B 1 136 ? -24.257 6.375 8.486 1 97.11 136 VAL B CA 1
ATOM 3699 C C . VAL B 1 136 ? -24.652 6.411 9.961 1 97.11 136 VAL B C 1
ATOM 3701 O O . VAL B 1 136 ? -25.527 7.184 10.356 1 97.11 136 VAL B O 1
ATOM 3704 N N . ASP B 1 137 ? -24.089 5.513 10.755 1 98.43 137 ASP B N 1
ATOM 3705 C CA . ASP B 1 137 ? -24.417 5.412 12.174 1 98.43 137 ASP B CA 1
ATOM 3706 C C . ASP B 1 137 ? -23.977 6.664 12.93 1 98.43 137 ASP B C 1
ATOM 3708 O O . ASP B 1 137 ? -23.09 7.39 12.475 1 98.43 137 ASP B O 1
ATOM 3712 N N . GLU B 1 138 ? -24.668 6.953 14.023 1 98.18 138 GLU B N 1
ATOM 3713 C CA . GLU B 1 138 ? -24.314 8.069 14.895 1 98.18 138 GLU B CA 1
ATOM 3714 C C . GLU B 1 138 ? -22.954 7.847 15.551 1 98.18 138 GLU B C 1
ATOM 3716 O O . GLU B 1 138 ? -22.495 6.709 15.671 1 98.18 138 GLU B O 1
ATOM 3721 N N . ILE B 1 139 ? -22.341 8.894 15.93 1 98.46 139 ILE B N 1
ATOM 3722 C CA . ILE B 1 139 ? -21.086 8.798 16.667 1 98.46 139 ILE B CA 1
ATOM 3723 C C . ILE B 1 139 ? -21.312 8.043 17.975 1 98.46 139 ILE B C 1
ATOM 3725 O O . ILE B 1 139 ? -22.133 8.45 18.8 1 98.46 139 ILE B O 1
ATOM 3729 N N . PRO B 1 140 ? -20.585 6.975 18.158 1 98.46 140 PRO B N 1
ATOM 3730 C CA . PRO B 1 140 ? -20.722 6.252 19.425 1 98.46 140 PRO B CA 1
ATOM 3731 C C . PRO B 1 140 ? -20.423 7.129 20.639 1 98.46 140 PRO B C 1
ATOM 3733 O O . PRO B 1 140 ? -19.511 7.959 20.596 1 98.46 140 PRO B O 1
ATOM 3736 N N . GLU B 1 141 ? -21.113 6.86 21.683 1 98.53 141 GLU B N 1
ATOM 3737 C CA . GLU B 1 141 ? -20.995 7.663 22.897 1 98.53 141 GLU B CA 1
ATOM 3738 C C . GLU B 1 141 ? -19.568 7.637 23.439 1 98.53 141 GLU B C 1
ATOM 3740 O O . GLU B 1 141 ? -19.069 8.648 23.936 1 98.53 141 GLU B O 1
ATOM 3745 N N . TRP B 1 142 ? -18.96 6.498 23.322 1 98.78 142 TRP B N 1
ATOM 3746 C CA . TRP B 1 142 ? -17.63 6.374 23.909 1 98.78 142 TRP B CA 1
ATOM 3747 C C . TRP B 1 142 ? -16.63 7.273 23.187 1 98.78 142 TRP B C 1
ATOM 3749 O O . TRP B 1 142 ? -15.645 7.717 23.78 1 98.78 142 TRP B O 1
ATOM 3759 N N . ILE B 1 143 ? -16.799 7.544 21.895 1 98.81 143 ILE B N 1
ATOM 3760 C CA . ILE B 1 143 ? -15.919 8.459 21.177 1 98.81 143 ILE B CA 1
ATOM 3761 C C . ILE B 1 143 ? -16.06 9.868 21.751 1 98.81 143 ILE B C 1
ATOM 3763 O O . ILE B 1 143 ? -15.063 10.564 21.957 1 98.81 143 ILE B O 1
ATOM 3767 N N . SER B 1 144 ? -17.289 10.323 22.006 1 98.27 144 SER B N 1
ATOM 3768 C CA . SER B 1 144 ? -17.539 11.628 22.61 1 98.27 144 SER B CA 1
ATOM 3769 C C . SER B 1 144 ? -16.92 11.721 24.001 1 98.27 144 SER B C 1
ATOM 3771 O O . SER B 1 144 ? -16.294 12.727 24.342 1 98.27 144 SER B O 1
ATOM 3773 N N . GLU B 1 145 ? -17.019 10.676 24.745 1 98.47 145 GLU B N 1
ATOM 3774 C CA . GLU B 1 145 ? -16.603 10.678 26.144 1 98.47 145 GLU B CA 1
ATOM 3775 C C . GLU B 1 145 ? -15.086 10.566 26.269 1 98.47 145 GLU B C 1
ATOM 3777 O O . GLU B 1 145 ? -14.465 11.305 27.035 1 98.47 145 GLU B O 1
ATOM 3782 N N . LEU B 1 146 ? -14.517 9.656 25.491 1 98.78 146 LEU B N 1
ATOM 3783 C CA . LEU B 1 146 ? -13.119 9.31 25.724 1 98.78 146 LEU B CA 1
ATOM 3784 C C . LEU B 1 146 ? -12.201 10.105 24.802 1 98.78 146 LEU B C 1
ATOM 3786 O O . LEU B 1 146 ? -11.02 10.29 25.104 1 98.78 146 LEU B O 1
ATOM 3790 N N . VAL B 1 147 ? -12.739 10.57 23.644 1 98.83 147 VAL B N 1
ATOM 3791 C CA . VAL B 1 147 ? -11.867 11.193 22.654 1 98.83 147 VAL B CA 1
ATOM 3792 C C . VAL B 1 147 ? -12.213 12.674 22.518 1 98.83 147 VAL B C 1
ATOM 3794 O O . VAL B 1 147 ? -11.407 13.54 22.865 1 98.83 147 VAL B O 1
ATOM 3797 N N . VAL B 1 148 ? -13.441 12.993 22.188 1 98.73 148 VAL B N 1
ATOM 3798 C CA . VAL B 1 148 ? -13.836 14.367 21.891 1 98.73 148 VAL B CA 1
ATOM 3799 C C . VAL B 1 148 ? -13.711 15.224 23.149 1 98.73 148 VAL B C 1
ATOM 3801 O O . VAL B 1 148 ? -13.17 16.331 23.102 1 98.73 148 VAL B O 1
ATOM 3804 N N . SER B 1 149 ? -14.217 14.702 24.257 1 98.41 149 SER B N 1
ATOM 3805 C CA . SER B 1 149 ? -14.154 15.443 25.512 1 98.41 149 SER B CA 1
ATOM 3806 C C . SER B 1 149 ? -12.711 15.748 25.903 1 98.41 149 SER B C 1
ATOM 3808 O O . SER B 1 149 ? -12.411 16.84 26.388 1 98.41 149 SER B O 1
ATOM 3810 N N . ARG B 1 150 ? -11.818 14.792 25.682 1 98.22 150 ARG B N 1
ATOM 3811 C CA . ARG B 1 150 ? -10.405 14.97 25.997 1 98.22 150 ARG B CA 1
ATOM 3812 C C . ARG B 1 150 ? -9.782 16.056 25.126 1 98.22 150 ARG B C 1
ATOM 3814 O O . ARG B 1 150 ? -8.974 16.855 25.605 1 98.22 150 ARG B O 1
ATOM 3821 N N . LEU B 1 151 ? -10.153 16.081 23.895 1 98.67 151 LEU B N 1
ATOM 3822 C CA . LEU B 1 151 ? -9.657 17.088 22.963 1 98.67 151 LEU B CA 1
ATOM 3823 C C . LEU B 1 151 ? -10.146 18.478 23.355 1 98.67 151 LEU B C 1
ATOM 3825 O O . LEU B 1 151 ? -9.378 19.442 23.325 1 98.67 151 LEU B O 1
ATOM 3829 N N . GLU B 1 152 ? -11.418 18.59 23.746 1 98.54 152 GLU B N 1
ATOM 3830 C CA . GLU B 1 152 ? -11.996 19.863 24.167 1 98.54 152 GLU B CA 1
ATOM 3831 C C . GLU B 1 152 ? -11.339 20.371 25.447 1 98.54 152 GLU B C 1
ATOM 3833 O O . GLU B 1 152 ? -10.974 21.545 25.54 1 98.54 152 GLU B O 1
ATOM 3838 N N . LYS B 1 153 ? -11.146 19.479 26.411 1 98.18 153 LYS B N 1
ATOM 3839 C CA . LYS B 1 153 ? -10.532 19.843 27.685 1 98.18 153 LYS B CA 1
ATOM 3840 C C . LYS B 1 153 ? -9.093 20.312 27.486 1 98.18 153 LYS B C 1
ATOM 3842 O O . LYS B 1 153 ? -8.618 21.196 28.203 1 98.18 153 LYS B O 1
ATOM 3847 N N . ALA B 1 154 ? -8.452 19.757 26.478 1 97.98 154 ALA B N 1
ATOM 3848 C CA . ALA B 1 154 ? -7.057 20.096 26.208 1 97.98 154 ALA B CA 1
ATOM 3849 C C . ALA B 1 154 ? -6.955 21.352 25.348 1 97.98 154 ALA B C 1
ATOM 3851 O O . ALA B 1 154 ? -5.853 21.815 25.042 1 97.98 154 ALA B O 1
ATOM 3852 N N . GLY B 1 155 ? -8.056 21.901 24.912 1 97.66 155 GLY B N 1
ATOM 3853 C CA . GLY B 1 155 ? -8.072 23.122 24.122 1 97.66 155 GLY B CA 1
ATOM 3854 C C . GLY B 1 155 ? -7.667 22.903 22.677 1 97.66 155 GLY B C 1
ATOM 3855 O O . GLY B 1 155 ? -7.217 23.834 22.005 1 97.66 155 GLY B O 1
ATOM 3856 N N . ILE B 1 156 ? -7.764 21.684 22.254 1 97.9 156 ILE B N 1
ATOM 3857 C CA . ILE B 1 156 ? -7.364 21.363 20.888 1 97.9 156 ILE B CA 1
ATOM 3858 C C . ILE B 1 156 ? -8.475 21.76 19.919 1 97.9 156 ILE B C 1
ATOM 3860 O O . ILE B 1 156 ? -8.203 22.242 18.817 1 97.9 156 ILE B O 1
ATOM 3864 N N . VAL B 1 157 ? -9.7 21.54 20.312 1 97.82 157 VAL B N 1
ATOM 3865 C CA . VAL B 1 157 ? -10.861 22.015 19.568 1 97.82 157 VAL B CA 1
ATOM 3866 C C . VAL B 1 157 ? -11.858 22.664 20.525 1 97.82 157 VAL B C 1
ATOM 3868 O O . VAL B 1 157 ? -11.886 22.342 21.715 1 97.82 157 VAL B O 1
ATOM 3871 N N . PRO B 1 158 ? -12.672 23.536 20.008 1 97.62 158 PRO B N 1
ATOM 3872 C CA . PRO B 1 158 ? -13.703 24.121 20.868 1 97.62 158 PRO B CA 1
ATOM 3873 C C . PRO B 1 158 ? -14.852 23.157 21.151 1 97.62 158 PRO B C 1
ATOM 3875 O O . PRO B 1 158 ? -15.044 22.185 20.415 1 97.62 158 PRO B O 1
ATOM 3878 N N . LYS B 1 159 ? -15.528 23.445 22.201 1 97.65 159 LYS B N 1
ATOM 3879 C CA . LYS B 1 159 ? -16.703 22.648 22.54 1 97.65 159 LYS B CA 1
ATOM 3880 C C . LYS B 1 159 ? -17.716 22.647 21.399 1 97.65 159 LYS B C 1
ATOM 3882 O O . LYS B 1 159 ? -18.019 23.698 20.83 1 97.65 159 LYS B O 1
ATOM 3887 N N . GLY B 1 160 ? -18.174 21.472 21.015 1 96.67 160 GLY B N 1
ATOM 3888 C CA . GLY B 1 160 ? -19.211 21.354 20.003 1 96.67 160 GLY B CA 1
ATOM 3889 C C . GLY B 1 160 ? -18.669 21.392 18.586 1 96.67 160 GLY B C 1
ATOM 3890 O O . GLY B 1 160 ? -19.437 21.379 17.622 1 96.67 160 GLY B O 1
ATOM 3891 N N . PHE B 1 161 ? -17.41 21.459 18.417 1 97.84 161 PHE B N 1
ATOM 3892 C CA . PHE B 1 161 ? -16.767 21.558 17.112 1 97.84 161 PHE B CA 1
ATOM 3893 C C . PHE B 1 161 ? -17.005 20.294 16.295 1 97.84 161 PHE B C 1
ATOM 3895 O O . PHE B 1 161 ? -17.325 20.368 15.107 1 97.84 161 PHE B O 1
ATOM 3902 N N . VAL B 1 162 ? -16.897 19.078 16.922 1 98.39 162 VAL B N 1
ATOM 3903 C CA . VAL B 1 162 ? -16.83 17.792 16.235 1 98.39 162 VAL B CA 1
ATOM 3904 C C . VAL B 1 162 ? -18.24 17.306 15.909 1 98.39 162 VAL B C 1
ATOM 3906 O O . VAL B 1 162 ? -19.091 17.211 16.796 1 98.39 162 VAL B O 1
ATOM 3909 N N . ASN B 1 163 ? -18.529 17.049 14.661 1 97.8 163 ASN B N 1
ATOM 3910 C CA . ASN B 1 163 ? -19.799 16.447 14.269 1 97.8 163 ASN B CA 1
ATOM 3911 C C . ASN B 1 163 ? -19.591 15.266 13.325 1 97.8 163 ASN B C 1
ATOM 3913 O O . ASN B 1 163 ? -20.552 14.742 12.76 1 97.8 163 ASN B O 1
ATOM 3917 N N . SER B 1 164 ? -18.404 14.862 13.14 1 98.02 164 SER B N 1
ATOM 3918 C CA . SER B 1 164 ? -18.041 13.699 12.337 1 98.02 164 SER B CA 1
ATOM 3919 C C . SER B 1 164 ? -16.835 12.975 12.925 1 98.02 164 SER B C 1
ATOM 3921 O O . SER B 1 164 ? -15.884 13.613 13.383 1 98.02 164 SER B O 1
ATOM 3923 N N . ALA B 1 165 ? -16.897 11.681 12.954 1 98.69 165 ALA B N 1
ATOM 3924 C CA . ALA B 1 165 ? -15.791 10.836 13.396 1 98.69 165 ALA B CA 1
ATOM 3925 C C . ALA B 1 165 ? -15.57 9.673 12.433 1 98.69 165 ALA B C 1
ATOM 3927 O O . ALA B 1 165 ? -16.528 9.037 11.988 1 98.69 165 ALA B O 1
ATOM 3928 N N . VAL B 1 166 ? -14.35 9.398 12.112 1 98.46 166 VAL B N 1
ATOM 3929 C CA . VAL B 1 166 ? -14.011 8.252 11.276 1 98.46 166 VAL B CA 1
ATOM 3930 C C . VAL B 1 166 ? -12.882 7.454 11.925 1 98.46 166 VAL B C 1
ATOM 3932 O O . VAL B 1 166 ? -11.924 8.032 12.443 1 98.46 166 VAL B O 1
ATOM 3935 N N . ILE B 1 167 ? -13.024 6.176 11.973 1 98.83 167 ILE B N 1
ATOM 3936 C CA . ILE B 1 167 ? -11.95 5.282 12.394 1 98.83 167 ILE B CA 1
ATOM 3937 C C . ILE B 1 167 ? -11.328 4.61 11.172 1 98.83 167 ILE B C 1
ATOM 3939 O O . ILE B 1 167 ? -12.027 3.961 10.39 1 98.83 167 ILE B O 1
ATOM 3943 N N . ASN B 1 168 ? -10.092 4.848 10.944 1 98.1 168 ASN B N 1
ATOM 3944 C CA . ASN B 1 168 ? -9.322 4.095 9.959 1 98.1 168 ASN B CA 1
ATOM 3945 C C . ASN B 1 168 ? -8.518 2.976 10.613 1 98.1 168 ASN B C 1
ATOM 3947 O O . ASN B 1 168 ? -7.674 3.233 11.474 1 98.1 168 ASN B O 1
ATOM 3951 N N . ASP B 1 169 ? -8.771 1.828 10.249 1 98.54 169 ASP B N 1
ATOM 3952 C CA . ASP B 1 169 ? -8.103 0.637 10.764 1 98.54 169 ASP B CA 1
ATOM 3953 C C . ASP B 1 169 ? -7.191 0.018 9.708 1 98.54 169 ASP B C 1
ATOM 3955 O O . ASP B 1 169 ? -7.668 -0.525 8.709 1 98.54 169 ASP B O 1
ATOM 3959 N N . TYR B 1 170 ? -5.848 0.062 9.965 1 97.93 170 TYR B N 1
ATOM 3960 C CA . TYR B 1 170 ? -4.844 -0.368 8.998 1 97.93 170 TYR B CA 1
ATOM 3961 C C . TYR B 1 170 ? -4.223 -1.697 9.412 1 97.93 170 TYR B C 1
ATOM 3963 O O . TYR B 1 170 ? -3.797 -1.861 10.558 1 97.93 170 TYR B O 1
ATOM 3971 N N . GLN B 1 171 ? -4.144 -2.569 8.454 1 97.73 171 GLN B N 1
ATOM 3972 C CA . GLN B 1 171 ? -3.283 -3.74 8.574 1 97.73 171 GLN B CA 1
ATOM 3973 C C . GLN B 1 171 ? -1.898 -3.467 7.994 1 97.73 171 GLN B C 1
ATOM 3975 O O . GLN B 1 171 ? -1.703 -2.484 7.276 1 97.73 171 GLN B O 1
ATOM 3980 N N . PRO B 1 172 ? -0.883 -4.255 8.4 1 96.88 172 PRO B N 1
ATOM 3981 C CA . PRO B 1 172 ? 0.456 -4.021 7.852 1 96.88 172 PRO B CA 1
ATOM 3982 C C . PRO B 1 172 ? 0.451 -3.85 6.335 1 96.88 172 PRO B C 1
ATOM 3984 O O . PRO B 1 172 ? -0.165 -4.647 5.622 1 96.88 172 PRO B O 1
ATOM 3987 N N . GLY B 1 173 ? 1.044 -2.793 5.927 1 95.34 173 GLY B N 1
ATOM 3988 C CA . GLY B 1 173 ? 1.095 -2.492 4.506 1 95.34 173 GLY B CA 1
ATOM 3989 C C . GLY B 1 173 ? -0.071 -1.643 4.034 1 95.34 173 GLY B C 1
ATOM 3990 O O . GLY B 1 173 ? -0.094 -1.195 2.885 1 95.34 173 GLY B O 1
ATOM 3991 N N . GLY B 1 174 ? -1.053 -1.493 4.944 1 95.93 174 GLY B N 1
ATOM 3992 C CA . GLY B 1 174 ? -2.145 -0.595 4.603 1 95.93 174 GLY B CA 1
ATOM 3993 C C . GLY B 1 174 ? -1.686 0.824 4.325 1 95.93 174 GLY B C 1
ATOM 3994 O O . GLY B 1 174 ? -0.666 1.267 4.855 1 95.93 174 GLY B O 1
ATOM 3995 N N . CYS B 1 175 ? -2.433 1.496 3.439 1 93.46 175 CYS B N 1
ATOM 3996 C CA . CYS B 1 175 ? -1.972 2.825 3.055 1 93.46 175 CYS B CA 1
ATOM 3997 C C . CYS B 1 175 ? -3.142 3.713 2.648 1 93.46 175 CYS B C 1
ATOM 3999 O O . CYS B 1 175 ? -4.268 3.234 2.501 1 93.46 175 CYS B O 1
ATOM 4001 N N . ILE B 1 176 ? -2.978 4.935 2.58 1 93.75 176 ILE B N 1
ATOM 4002 C CA . ILE B 1 176 ? -3.808 5.932 1.912 1 93.75 176 ILE B CA 1
ATOM 4003 C C . ILE B 1 176 ? -2.937 6.819 1.027 1 93.75 176 ILE B C 1
ATOM 4005 O O . ILE B 1 176 ? -1.923 7.356 1.48 1 93.75 176 ILE B O 1
ATOM 4009 N N . VAL B 1 177 ? -3.328 6.896 -0.211 1 91.76 177 VAL B N 1
ATOM 4010 C CA . VAL B 1 177 ? -2.555 7.636 -1.203 1 91.76 177 VAL B CA 1
ATOM 4011 C C . VAL B 1 177 ? -2.613 9.13 -0.894 1 91.76 177 VAL B C 1
ATOM 4013 O O . VAL B 1 1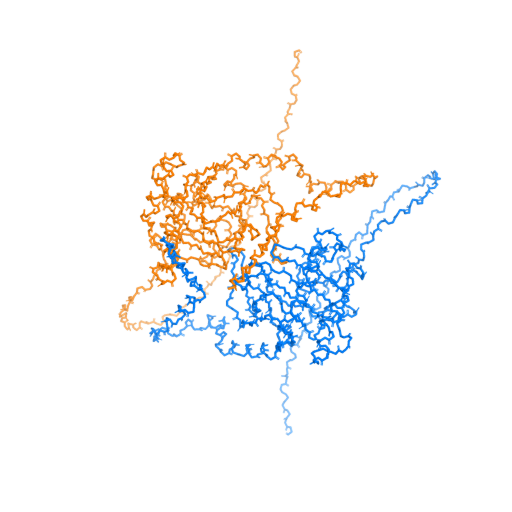77 ? -3.453 9.576 -0.108 1 91.76 177 VAL B O 1
ATOM 4016 N N . SER B 1 178 ? -1.782 9.869 -1.564 1 94.02 178 SER B N 1
ATOM 4017 C CA . SER B 1 178 ? -1.671 11.309 -1.356 1 94.02 178 SER B CA 1
ATOM 4018 C C . SER B 1 178 ? -3.004 12.008 -1.603 1 94.02 178 SER B C 1
ATOM 4020 O O . SER B 1 178 ? -3.631 11.811 -2.646 1 94.02 178 SER B O 1
ATOM 4022 N N . HIS B 1 179 ? -3.406 12.835 -0.567 1 92.94 179 HIS B N 1
ATOM 4023 C CA . HIS B 1 179 ? -4.685 13.529 -0.674 1 92.94 179 HIS B CA 1
ATOM 4024 C C . HIS B 1 179 ? -4.731 14.743 0.248 1 92.94 179 HIS B C 1
ATOM 4026 O O . HIS B 1 179 ? -3.845 14.925 1.086 1 92.94 179 HIS B O 1
ATOM 4032 N N . ILE B 1 180 ? -5.729 15.569 -0.018 1 94.33 180 ILE B N 1
ATOM 4033 C CA . ILE B 1 180 ? -6.15 16.64 0.879 1 94.33 180 ILE B CA 1
ATOM 4034 C C . ILE B 1 180 ? -7.576 16.38 1.36 1 94.33 180 ILE B C 1
ATOM 4036 O O . ILE B 1 180 ? -8.44 15.983 0.574 1 94.33 180 ILE B O 1
ATOM 4040 N N . ASP B 1 181 ? -7.75 16.43 2.68 1 94.18 181 ASP B N 1
ATOM 4041 C CA . ASP B 1 181 ? -9.144 16.4 3.113 1 94.18 181 ASP B CA 1
ATOM 4042 C C . ASP B 1 181 ? -9.94 17.542 2.484 1 94.18 181 ASP B C 1
ATOM 4044 O O . ASP B 1 181 ? -9.537 18.704 2.566 1 94.18 181 ASP B O 1
ATOM 4048 N N . PRO B 1 182 ? -11.043 17.273 1.891 1 92.93 182 PRO B N 1
ATOM 4049 C CA . PRO B 1 182 ? -11.738 18.276 1.08 1 92.93 182 PRO B CA 1
ATOM 4050 C C . PRO B 1 182 ? -12.096 19.531 1.873 1 92.93 182 PRO B C 1
ATOM 4052 O O . PRO B 1 182 ? -12.916 19.472 2.793 1 92.93 182 PRO B O 1
ATOM 4055 N N . PRO B 1 183 ? -11.572 20.609 1.441 1 93.3 183 PRO B N 1
ATOM 4056 C CA . PRO B 1 183 ? -11.808 21.838 2.202 1 93.3 183 PRO B CA 1
ATOM 4057 C C . PRO B 1 183 ? -13.25 22.329 2.097 1 93.3 183 PRO B C 1
ATOM 4059 O O . PRO B 1 183 ? -13.704 23.106 2.941 1 93.3 183 PRO B O 1
ATOM 4062 N N . HIS B 1 184 ? -13.967 21.911 1.067 1 93.1 184 HIS B N 1
ATOM 4063 C CA . HIS B 1 184 ? -15.344 22.361 0.897 1 93.1 184 HIS B CA 1
ATOM 4064 C C . HIS B 1 184 ? -16.303 21.536 1.749 1 93.1 184 HIS B C 1
ATOM 4066 O O . HIS B 1 184 ? -17.482 21.877 1.871 1 93.1 184 HIS B O 1
ATOM 4072 N N . ILE B 1 185 ? -15.79 20.488 2.353 1 95.85 185 ILE B N 1
ATOM 4073 C CA . ILE B 1 185 ? -16.62 19.633 3.194 1 95.85 185 ILE B CA 1
ATOM 4074 C C . ILE B 1 185 ? -16.244 19.83 4.661 1 95.85 185 ILE B C 1
ATOM 4076 O O . ILE B 1 185 ? -17.118 19.974 5.518 1 95.85 185 ILE B O 1
ATOM 4080 N N . PHE B 1 186 ? -14.99 19.891 4.873 1 96.66 186 PHE B N 1
ATOM 4081 C CA . PHE B 1 186 ? -14.529 19.833 6.255 1 96.66 186 PHE B CA 1
ATOM 4082 C C . PHE B 1 186 ? -13.919 21.163 6.679 1 96.66 186 PHE B C 1
ATOM 4084 O O . PHE B 1 186 ? -13.122 21.75 5.943 1 96.66 186 PHE B O 1
ATOM 4091 N N . ASP B 1 187 ? -14.273 21.589 7.855 1 97.37 187 ASP B N 1
ATOM 4092 C CA . ASP B 1 187 ? -13.626 22.716 8.522 1 97.37 187 ASP B CA 1
ATOM 4093 C C . ASP B 1 187 ? -12.275 22.307 9.105 1 97.37 187 ASP B C 1
ATOM 4095 O O . ASP B 1 187 ? -11.926 21.124 9.106 1 97.37 187 ASP B O 1
ATOM 4099 N N . ARG B 1 188 ? -11.515 23.224 9.465 1 97.4 188 ARG B N 1
ATOM 4100 C CA . ARG B 1 188 ? -10.231 23.02 10.127 1 97.4 188 ARG B CA 1
ATOM 4101 C C . ARG B 1 188 ? -10.3 23.431 11.594 1 97.4 188 ARG B C 1
ATOM 4103 O O . ARG B 1 188 ? -11.087 24.305 11.963 1 97.4 188 ARG B O 1
ATOM 4110 N N . PRO B 1 189 ? -9.515 22.824 12.422 1 97.84 189 PRO B N 1
ATOM 4111 C CA . PRO B 1 189 ? -8.492 21.834 12.08 1 97.84 189 PRO B CA 1
ATOM 4112 C C . PRO B 1 189 ? -9.069 20.436 11.871 1 97.84 189 PRO B C 1
ATOM 4114 O O . PRO B 1 189 ? -10.179 20.148 12.326 1 97.84 189 PRO B O 1
ATOM 4117 N N . ILE B 1 190 ? -8.303 19.555 11.119 1 98.19 190 ILE B N 1
ATOM 4118 C CA . ILE B 1 190 ? -8.503 18.11 11.128 1 98.19 190 ILE B CA 1
ATOM 4119 C C . ILE B 1 190 ? -7.72 17.488 12.282 1 98.19 190 ILE B C 1
ATOM 4121 O O . ILE B 1 190 ? -6.53 17.762 12.452 1 98.19 190 ILE B O 1
ATOM 4125 N N . VAL B 1 191 ? -8.372 16.696 13.059 1 98.82 191 VAL B N 1
ATOM 4126 C CA . VAL B 1 191 ? -7.712 16.164 14.247 1 98.82 191 VAL B CA 1
ATOM 4127 C C . VAL B 1 191 ? -7.662 14.64 14.171 1 98.82 191 VAL B C 1
ATOM 4129 O O . VAL B 1 191 ? -8.683 13.99 13.93 1 98.82 191 VAL B O 1
ATOM 4132 N N . SER B 1 192 ? -6.526 14.047 14.344 1 98.73 192 SER B N 1
ATOM 4133 C CA . SER B 1 192 ? -6.358 12.598 14.33 1 98.73 192 SER B CA 1
ATOM 4134 C C . SER B 1 192 ? -5.756 12.098 15.638 1 98.73 192 SER B C 1
ATOM 4136 O O . SER B 1 192 ? -4.888 12.753 16.219 1 98.73 192 SER B O 1
ATOM 4138 N N . CYS B 1 193 ? -6.202 11.028 16.154 1 98.88 193 CYS B N 1
ATOM 4139 C CA . CYS B 1 193 ? -5.707 10.341 17.342 1 98.88 193 CYS B CA 1
ATOM 4140 C C . CYS B 1 193 ? -5.206 8.944 16.995 1 98.88 193 CYS B C 1
ATOM 4142 O O . CYS B 1 193 ? -5.974 8.104 16.522 1 98.88 193 CYS B O 1
ATOM 4144 N N . SER B 1 194 ? -3.981 8.658 17.287 1 98.76 194 SER B N 1
ATOM 4145 C CA . SER B 1 194 ? -3.338 7.428 16.835 1 98.76 194 SER B CA 1
ATOM 4146 C C . SER B 1 194 ? -3.331 6.371 17.935 1 98.76 194 SER B C 1
ATOM 4148 O O . SER B 1 194 ? -2.997 6.666 19.084 1 98.76 194 SER B O 1
ATOM 4150 N N . PHE B 1 195 ? -3.601 5.118 17.559 1 98.88 195 PHE B N 1
ATOM 4151 C CA . PHE B 1 195 ? -3.698 4.032 18.528 1 98.88 195 PHE B CA 1
ATOM 4152 C C . PHE B 1 195 ? -3.069 2.758 17.977 1 98.88 195 PHE B C 1
ATOM 4154 O O . PHE B 1 195 ? -2.855 2.637 16.769 1 98.88 195 PHE B O 1
ATOM 4161 N N . PHE B 1 196 ? -2.773 1.722 18.835 1 98.59 196 PHE B N 1
ATOM 4162 C CA . PHE B 1 196 ? -2.187 0.407 18.602 1 98.59 196 PHE B CA 1
ATOM 4163 C C . PHE B 1 196 ? -0.695 0.522 18.317 1 98.59 196 PHE B C 1
ATOM 4165 O O . PHE B 1 196 ? 0.132 0.258 19.193 1 98.59 196 PHE B O 1
ATOM 4172 N N . SER B 1 197 ? -0.316 1.005 17.074 1 97.67 197 SER B N 1
ATOM 4173 C CA . SER B 1 197 ? 1.105 1.048 16.745 1 97.67 197 SER B CA 1
ATOM 4174 C C . SER B 1 197 ? 1.489 2.39 16.129 1 97.67 197 SER B C 1
ATOM 4176 O O . SER B 1 197 ? 0.619 3.183 15.764 1 97.67 197 SER B O 1
ATOM 4178 N N . GLU B 1 198 ? 2.756 2.588 16.114 1 96.55 198 GLU B N 1
ATOM 4179 C CA . GLU B 1 198 ? 3.298 3.791 15.491 1 96.55 198 GLU B CA 1
ATOM 4180 C C . GLU B 1 198 ? 3.284 3.679 13.969 1 96.55 198 GLU B C 1
ATOM 4182 O O . GLU B 1 198 ? 3.348 2.576 13.422 1 96.55 198 GLU B O 1
ATOM 4187 N N . SER B 1 199 ? 3.114 4.743 13.381 1 97.03 199 SER B N 1
ATOM 4188 C CA . SER B 1 199 ? 3.233 4.915 11.937 1 97.03 199 SER B CA 1
ATOM 4189 C C . SER B 1 199 ? 3.742 6.309 11.587 1 97.03 199 SER B C 1
ATOM 4191 O O . SER B 1 199 ? 4.342 6.986 12.425 1 97.03 199 SER B O 1
ATOM 4193 N N . SER B 1 200 ? 3.649 6.682 10.286 1 97.59 200 SER B N 1
ATOM 4194 C CA . SER B 1 200 ? 4.073 8.015 9.868 1 97.59 200 SER B CA 1
ATOM 4195 C C . SER B 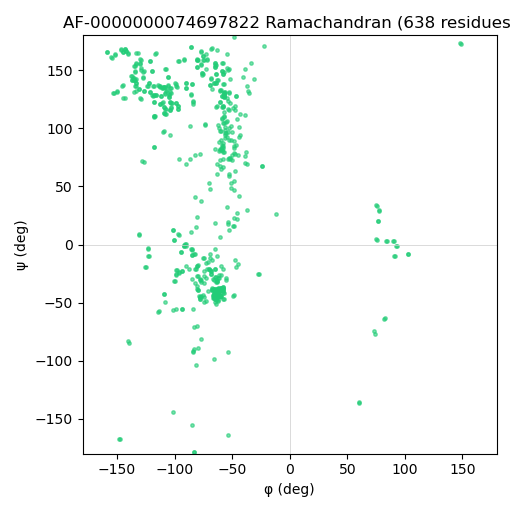1 200 ? 3.074 8.633 8.895 1 97.59 200 SER B C 1
ATOM 4197 O O . SER B 1 200 ? 2.464 7.925 8.091 1 97.59 200 SER B O 1
ATOM 4199 N N . LEU B 1 201 ? 2.902 9.857 9.08 1 98.24 201 LEU B N 1
ATOM 4200 C CA . LEU B 1 201 ? 2.184 10.696 8.126 1 98.24 201 LEU B CA 1
ATOM 4201 C C . LEU B 1 201 ? 3.157 11.446 7.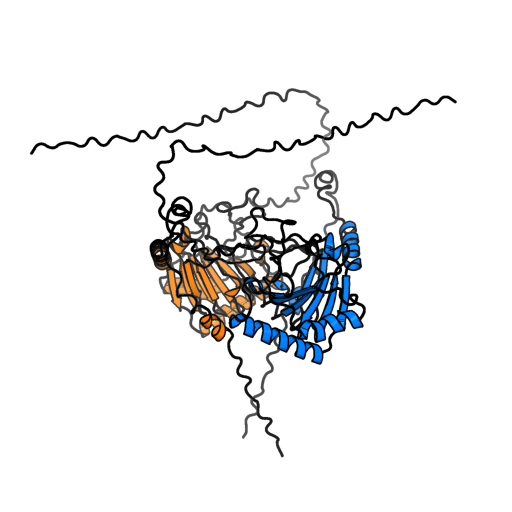222 1 98.24 201 LEU B C 1
ATOM 4203 O O . LEU B 1 201 ? 4.02 12.181 7.706 1 98.24 201 LEU B O 1
ATOM 4207 N N . SER B 1 202 ? 3.032 11.233 5.888 1 98.16 202 SER B N 1
ATOM 4208 C CA . SER B 1 202 ? 3.976 11.832 4.95 1 98.16 202 SER B CA 1
ATOM 4209 C C . SER B 1 202 ? 3.32 12.946 4.141 1 98.16 202 SER B C 1
ATOM 4211 O O . SER B 1 202 ? 2.181 12.805 3.691 1 98.16 202 SER B O 1
ATOM 4213 N N . PHE B 1 203 ? 4.073 14.101 4.006 1 98.44 203 PHE B N 1
ATOM 4214 C CA . PHE B 1 203 ? 3.583 15.256 3.262 1 98.44 203 PHE B CA 1
ATOM 4215 C C . PHE B 1 203 ? 4.37 15.441 1.971 1 98.44 203 PHE B C 1
ATOM 4217 O O . PHE B 1 203 ? 5.596 15.31 1.96 1 98.44 203 PHE B O 1
ATOM 4224 N N . GLY B 1 204 ? 3.674 15.69 0.852 1 96.87 204 GLY B N 1
ATOM 4225 C CA . GLY B 1 204 ? 4.324 16.001 -0.411 1 96.87 204 GLY B CA 1
ATOM 4226 C C . GLY B 1 204 ? 4.931 14.785 -1.085 1 96.87 204 GLY B C 1
ATOM 4227 O O . GLY B 1 204 ? 5.996 14.875 -1.699 1 96.87 204 GLY B O 1
ATOM 4228 N N . CYS B 1 205 ? 4.265 13.698 -0.885 1 93.5 205 CYS B N 1
ATOM 4229 C CA . CYS B 1 205 ? 4.67 12.417 -1.454 1 93.5 205 CYS B CA 1
ATOM 4230 C C . CYS B 1 205 ? 3.804 12.056 -2.656 1 93.5 205 CYS B C 1
ATOM 4232 O O . CYS B 1 205 ? 2.59 12.265 -2.637 1 93.5 205 CYS B O 1
ATOM 4234 N N . LYS B 1 206 ? 4.479 11.609 -3.703 1 90.75 206 LYS B N 1
ATOM 4235 C CA . LYS B 1 206 ? 3.749 11.159 -4.884 1 90.75 206 LYS B CA 1
ATOM 4236 C C . LYS B 1 206 ? 3.768 9.637 -4.995 1 90.75 206 LYS B C 1
ATOM 4238 O O . LYS B 1 206 ? 4.77 8.998 -4.67 1 90.75 206 LYS B O 1
ATOM 4243 N N . PHE B 1 207 ? 2.614 9.063 -5.487 1 87.63 207 PHE B N 1
ATOM 4244 C CA . PHE B 1 207 ? 2.497 7.629 -5.722 1 87.63 207 PHE B CA 1
ATOM 4245 C C . PHE B 1 207 ? 2.549 7.319 -7.213 1 87.63 207 PHE B C 1
ATOM 4247 O O . PHE B 1 207 ? 1.957 8.035 -8.023 1 87.63 207 PHE B O 1
ATOM 4254 N N . THR B 1 208 ? 3.306 6.28 -7.48 1 83.51 208 THR B N 1
ATOM 4255 C CA . THR B 1 208 ? 3.202 5.648 -8.791 1 83.51 208 THR B CA 1
ATOM 4256 C C . THR B 1 208 ? 2.77 4.191 -8.656 1 83.51 208 THR B C 1
ATOM 4258 O O . THR B 1 208 ? 3.072 3.538 -7.654 1 83.51 208 THR B O 1
ATOM 4261 N N . PHE B 1 209 ? 2.033 3.507 -9.568 1 75.05 209 PHE B N 1
ATOM 4262 C CA . PHE B 1 209 ? 1.312 2.271 -9.289 1 75.05 209 PHE B CA 1
ATOM 4263 C C . PHE B 1 209 ? 1.768 1.156 -10.222 1 75.05 209 PHE B C 1
ATOM 4265 O O . PHE B 1 209 ? 1.369 0.001 -10.059 1 75.05 209 PHE B O 1
ATOM 4272 N N . LYS B 1 210 ? 2.601 1.109 -11.198 1 74.47 210 LYS B N 1
ATOM 4273 C CA . LYS B 1 210 ? 3.058 0.001 -12.032 1 74.47 210 LYS B CA 1
ATOM 4274 C C . LYS B 1 210 ? 4.582 -0.064 -12.072 1 74.47 210 LYS B C 1
ATOM 4276 O O . LYS B 1 210 ? 5.208 0.466 -12.993 1 74.47 210 LYS B O 1
ATOM 4281 N N . PRO B 1 211 ? 5.174 -0.494 -10.906 1 76.11 211 PRO B N 1
ATOM 4282 C CA . PRO B 1 211 ? 4.652 -0.92 -9.605 1 76.11 211 PRO B CA 1
ATOM 4283 C C . PRO B 1 211 ? 4.413 0.25 -8.654 1 76.11 211 PRO B C 1
ATOM 4285 O O . PRO B 1 211 ? 4.786 1.386 -8.96 1 76.11 211 PRO B O 1
ATOM 4288 N N . ILE B 1 212 ? 3.742 -0.007 -7.512 1 81.58 212 ILE B N 1
ATOM 4289 C CA . ILE B 1 212 ? 3.499 1.042 -6.527 1 81.58 212 ILE B CA 1
ATOM 4290 C C . ILE B 1 212 ? 4.829 1.54 -5.966 1 81.58 212 ILE B C 1
ATOM 4292 O O . ILE B 1 212 ? 5.63 0.751 -5.457 1 81.58 212 ILE B O 1
ATOM 4296 N N . ARG B 1 213 ? 5.085 2.746 -6.143 1 86.62 213 ARG B N 1
ATOM 4297 C CA . ARG B 1 213 ? 6.26 3.428 -5.612 1 86.62 213 ARG B CA 1
ATOM 4298 C C . ARG B 1 213 ? 5.883 4.776 -5.007 1 86.62 213 ARG B C 1
ATOM 4300 O O . ARG B 1 213 ? 4.847 5.349 -5.35 1 86.62 213 ARG B O 1
ATOM 4307 N N . THR B 1 214 ? 6.607 5.191 -4.134 1 91.29 214 THR B N 1
ATOM 4308 C CA . THR B 1 214 ? 6.397 6.492 -3.509 1 91.29 214 THR B CA 1
ATOM 4309 C C . THR B 1 214 ? 7.644 7.362 -3.637 1 91.29 214 THR B C 1
ATOM 4311 O O . THR B 1 214 ? 8.766 6.87 -3.499 1 91.29 214 THR B O 1
ATOM 4314 N N . SER B 1 215 ? 7.492 8.665 -3.979 1 92.98 215 SER B N 1
ATOM 4315 C CA . SER B 1 215 ? 8.603 9.611 -4.022 1 92.98 215 SER B CA 1
ATOM 4316 C C . SER B 1 215 ? 9.023 10.034 -2.618 1 92.98 215 SER B C 1
ATOM 4318 O O . SER B 1 215 ? 8.28 9.832 -1.655 1 92.98 215 SER B O 1
ATOM 4320 N N . PRO B 1 216 ? 10.178 10.558 -2.535 1 93.88 216 PRO B N 1
ATOM 4321 C CA . PRO B 1 216 ? 10.564 11.112 -1.235 1 93.88 216 PRO B CA 1
ATOM 4322 C C . PRO B 1 216 ? 9.634 12.23 -0.771 1 93.88 216 PRO B C 1
ATOM 4324 O O . PRO B 1 216 ? 9.323 13.141 -1.543 1 93.88 216 PRO B O 1
ATOM 4327 N N . PRO B 1 217 ? 9.197 12.195 0.443 1 96.9 217 PRO B N 1
ATOM 4328 C CA . PRO B 1 217 ? 8.302 13.238 0.949 1 96.9 217 PRO B CA 1
ATOM 4329 C C . PRO B 1 217 ? 9.047 14.507 1.358 1 96.9 217 PRO B C 1
ATOM 4331 O O . PRO B 1 217 ? 10.262 14.472 1.573 1 96.9 217 PRO B O 1
ATOM 4334 N N . VAL B 1 218 ? 8.318 15.616 1.417 1 97.51 218 VAL B N 1
ATOM 4335 C CA . VAL B 1 218 ? 8.822 16.862 1.985 1 97.51 218 VAL B CA 1
ATOM 4336 C C . VAL B 1 218 ? 9.031 16.698 3.488 1 97.51 218 VAL B C 1
ATOM 4338 O O . VAL B 1 218 ? 10.003 17.213 4.046 1 97.51 218 VAL B O 1
ATOM 4341 N N . LEU B 1 219 ? 8.131 15.969 4.136 1 97.9 219 LEU B N 1
ATOM 4342 C CA . LEU B 1 219 ? 8.168 15.723 5.573 1 97.9 219 LEU B CA 1
ATOM 4343 C C . LEU B 1 219 ? 7.545 14.372 5.91 1 97.9 219 LEU B C 1
ATOM 4345 O O . LEU B 1 219 ? 6.498 14.014 5.366 1 97.9 219 LEU B O 1
ATOM 4349 N N . THR B 1 220 ? 8.193 13.618 6.681 1 97.95 220 THR B N 1
ATOM 4350 C CA . THR B 1 220 ? 7.629 12.433 7.317 1 97.95 220 THR B CA 1
ATOM 4351 C C . THR B 1 220 ? 7.424 12.665 8.811 1 97.95 220 THR B C 1
ATOM 4353 O O . THR B 1 220 ? 8.389 12.873 9.55 1 97.95 220 THR B O 1
ATOM 4356 N N . LEU B 1 221 ? 6.202 12.635 9.285 1 98.21 221 LEU B N 1
ATOM 4357 C CA . LEU B 1 221 ? 5.838 12.935 10.665 1 98.21 221 LEU B CA 1
ATOM 4358 C C . LEU B 1 221 ? 5.531 11.655 11.436 1 98.21 221 LEU B C 1
ATOM 4360 O O . LEU B 1 221 ? 4.55 10.968 11.142 1 98.21 221 LEU B O 1
ATOM 4364 N N . PRO B 1 222 ? 6.295 11.311 12.453 1 97.86 222 PRO B N 1
ATOM 4365 C CA . PRO B 1 222 ? 5.957 10.144 13.271 1 97.86 222 PRO B CA 1
ATOM 4366 C C . PRO B 1 222 ? 4.634 10.308 14.015 1 97.86 222 PRO B C 1
ATOM 4368 O O . PRO B 1 222 ? 4.318 11.402 14.488 1 97.86 222 PRO B O 1
ATOM 4371 N N . LEU B 1 223 ? 3.874 9.259 14.051 1 97.97 223 LEU B N 1
ATOM 4372 C CA . LEU B 1 223 ? 2.599 9.188 14.756 1 97.97 223 LEU B CA 1
ATOM 4373 C C . LEU B 1 223 ? 2.645 8.136 15.86 1 97.97 223 LEU B C 1
ATOM 4375 O O . LEU B 1 223 ? 2.154 7.019 15.68 1 97.97 223 LEU B O 1
ATOM 4379 N N . PRO B 1 224 ? 3.15 8.469 17.025 1 97.42 224 PRO B N 1
ATOM 4380 C CA . PRO B 1 224 ? 3.209 7.477 18.102 1 97.42 224 PRO B CA 1
ATOM 4381 C C . PRO B 1 224 ? 1.835 7.158 18.686 1 97.42 224 PRO B C 1
ATOM 4383 O O . PRO B 1 224 ? 0.899 7.947 18.538 1 97.42 224 PRO B O 1
ATOM 4386 N N . ARG B 1 225 ? 1.76 6.018 19.322 1 98.2 225 ARG B N 1
ATOM 4387 C CA . ARG B 1 225 ? 0.556 5.603 20.035 1 98.2 225 ARG B CA 1
ATOM 4388 C C . ARG B 1 225 ? 0.162 6.632 21.089 1 98.2 225 ARG B C 1
ATOM 4390 O O . ARG B 1 225 ? 1.003 7.086 21.867 1 98.2 225 ARG B O 1
ATOM 4397 N N . GLY B 1 226 ? -1.136 7.077 20.999 1 98.55 226 GLY B N 1
ATOM 4398 C CA . GLY B 1 226 ? -1.667 8.01 21.979 1 98.55 226 GLY B CA 1
ATOM 4399 C C . GLY B 1 226 ? -1.47 9.463 21.588 1 98.55 226 GLY B C 1
ATOM 4400 O O . GLY B 1 226 ? -1.882 10.368 22.316 1 98.55 226 GLY B O 1
ATOM 4401 N N . CYS B 1 227 ? -0.921 9.681 20.425 1 98.34 227 CYS B N 1
ATOM 4402 C CA . CYS B 1 227 ? -0.597 11.028 19.968 1 98.34 227 CYS B CA 1
ATOM 4403 C C . CYS B 1 227 ? -1.767 11.642 19.208 1 98.34 227 CYS B C 1
ATOM 4405 O O . CYS B 1 227 ? -2.441 10.956 18.438 1 98.34 227 CYS B O 1
ATOM 4407 N N . VAL B 1 228 ? -2.024 12.924 19.451 1 98.82 228 VAL B N 1
ATOM 4408 C CA . VAL B 1 228 ? -2.998 13.732 18.724 1 98.82 228 VAL B CA 1
ATOM 4409 C C . VAL B 1 228 ? -2.274 14.676 17.767 1 98.82 228 VAL B C 1
ATOM 4411 O O . VAL B 1 228 ? -1.328 15.363 18.159 1 98.82 228 VAL B O 1
ATOM 4414 N N . THR B 1 229 ? -2.631 14.66 16.529 1 98.79 229 THR B N 1
ATOM 4415 C CA . THR B 1 229 ? -2.078 15.528 15.494 1 98.79 229 THR B CA 1
ATOM 4416 C C . THR B 1 229 ? -3.163 16.425 14.905 1 98.79 229 THR B C 1
ATOM 4418 O O . THR B 1 229 ? -4.235 15.947 14.529 1 98.79 229 THR B O 1
ATOM 4421 N N . THR B 1 230 ? -2.943 17.736 14.844 1 98.71 230 THR B N 1
ATOM 4422 C CA . THR B 1 230 ? -3.851 18.696 14.228 1 98.71 230 THR B CA 1
ATOM 4423 C C . THR B 1 230 ? -3.237 19.285 12.961 1 98.71 230 THR B C 1
ATOM 4425 O O . THR B 1 230 ? -2.063 19.66 12.95 1 98.71 230 THR B O 1
ATOM 4428 N N . LEU B 1 231 ? -3.952 19.226 11.948 1 98.53 231 LEU B N 1
ATOM 4429 C CA . LEU B 1 231 ? -3.528 19.812 10.681 1 98.53 231 LEU B CA 1
ATOM 4430 C C . LEU B 1 231 ? -4.337 21.066 10.365 1 98.53 231 LEU B C 1
ATOM 4432 O O . LEU B 1 231 ? -5.568 21.05 10.434 1 98.53 231 LEU B O 1
ATOM 4436 N N . SER B 1 232 ? -3.708 22.141 10.043 1 97.98 232 SER B N 1
ATOM 4437 C CA . SER B 1 232 ? -4.291 23.404 9.603 1 97.98 232 SER B CA 1
ATOM 4438 C C . SER B 1 232 ? -3.393 24.105 8.589 1 97.98 232 SER B C 1
ATOM 4440 O O . SER B 1 232 ? -2.277 23.652 8.323 1 97.98 232 SER B O 1
ATOM 4442 N N . GLY B 1 233 ? -3.917 25.094 7.968 1 97.43 233 GLY B N 1
ATOM 4443 C CA . GLY B 1 233 ? -3.118 25.906 7.064 1 97.43 233 GLY B CA 1
ATOM 4444 C C . GLY B 1 233 ? -2.529 25.112 5.913 1 97.43 233 GLY B C 1
ATOM 4445 O O . GLY B 1 233 ? -3.224 24.308 5.287 1 97.43 233 GLY B O 1
ATOM 4446 N N . TYR B 1 234 ? -1.254 25.384 5.642 1 97.68 234 TYR B N 1
ATOM 4447 C CA . TYR B 1 234 ? -0.571 24.788 4.499 1 97.68 234 TYR B CA 1
ATOM 4448 C C . TYR B 1 234 ? -0.593 23.266 4.583 1 97.68 234 TYR B C 1
ATOM 4450 O O . TYR B 1 234 ? -0.81 22.586 3.578 1 97.68 234 TYR B O 1
ATOM 4458 N N . ALA B 1 235 ? -0.456 22.685 5.779 1 98.19 235 ALA B N 1
ATOM 4459 C CA . ALA B 1 235 ? -0.395 21.239 5.975 1 98.19 235 ALA B CA 1
ATOM 4460 C C . ALA B 1 235 ? -1.739 20.586 5.667 1 98.19 235 ALA B C 1
ATOM 4462 O O . ALA B 1 235 ? -1.794 19.417 5.278 1 98.19 235 ALA B O 1
ATOM 4463 N N . ALA B 1 236 ? -2.792 21.346 5.791 1 97.74 236 ALA B N 1
ATOM 4464 C CA . ALA B 1 236 ? -4.13 20.791 5.604 1 97.74 236 ALA B CA 1
ATOM 4465 C C . ALA B 1 236 ? -4.655 21.086 4.202 1 97.74 236 ALA B C 1
ATOM 4467 O O . ALA B 1 236 ? -5.438 20.31 3.649 1 97.74 236 ALA B O 1
ATOM 4468 N N . ASP B 1 237 ? -4.142 22.198 3.583 1 96.74 237 ASP B N 1
ATOM 4469 C CA . ASP B 1 237 ? -4.899 22.703 2.442 1 96.74 237 ASP B CA 1
ATOM 4470 C C . ASP B 1 237 ? -4.017 22.807 1.2 1 96.74 237 ASP B C 1
ATOM 4472 O O . ASP B 1 237 ? -4.521 22.917 0.081 1 96.74 237 ASP B O 1
ATOM 4476 N N . ASP B 1 238 ? -2.708 22.836 1.335 1 96.94 238 ASP B N 1
ATOM 4477 C CA . ASP B 1 238 ? -1.899 23.232 0.186 1 96.94 238 ASP B CA 1
ATOM 4478 C C . ASP B 1 238 ? -0.894 22.142 -0.18 1 96.94 238 ASP B C 1
ATOM 4480 O O . ASP B 1 238 ? -0.233 22.222 -1.218 1 96.94 238 ASP B O 1
ATOM 4484 N N . ILE B 1 239 ? -0.785 21.184 0.667 1 97.31 239 ILE B N 1
ATOM 4485 C CA . ILE B 1 239 ? 0.087 20.048 0.389 1 97.31 239 ILE B CA 1
ATOM 4486 C C . ILE B 1 239 ? -0.646 18.746 0.707 1 97.31 239 ILE B C 1
ATOM 4488 O O . ILE B 1 239 ? -1.374 18.663 1.699 1 97.31 239 ILE B O 1
ATOM 4492 N N . THR B 1 240 ? -0.421 17.767 -0.092 1 96.68 240 THR B N 1
ATOM 4493 C CA . THR B 1 240 ? -1.071 16.482 0.142 1 96.68 240 THR B CA 1
ATOM 4494 C C . THR B 1 240 ? -0.38 15.725 1.273 1 96.68 240 THR B C 1
ATOM 4496 O O . THR B 1 240 ? 0.781 15.996 1.59 1 96.68 240 THR B O 1
ATOM 4499 N N . HIS B 1 241 ? -1.12 14.857 1.921 1 97.45 241 HIS B N 1
ATOM 4500 C CA . HIS B 1 241 ? -0.557 13.929 2.895 1 97.45 241 HIS B CA 1
ATOM 4501 C C . HIS B 1 241 ? -1 12.498 2.613 1 97.45 241 HIS B C 1
ATOM 4503 O O . HIS B 1 241 ? -1.976 12.276 1.892 1 97.45 241 HIS B O 1
ATOM 4509 N N . CYS B 1 242 ? -0.245 11.554 3.132 1 96.2 242 CYS B N 1
ATOM 4510 C CA . CYS B 1 242 ? -0.512 10.144 2.867 1 96.2 242 CYS B CA 1
ATOM 4511 C C . CYS B 1 242 ? 0.032 9.266 3.988 1 96.2 242 CYS B C 1
ATOM 4513 O O . CYS B 1 242 ? 0.732 9.752 4.879 1 96.2 242 CYS B O 1
ATOM 4515 N N . ILE B 1 243 ? -0.468 8.085 4.061 1 96.68 243 ILE B N 1
ATOM 4516 C CA . ILE B 1 243 ? 0.125 6.967 4.788 1 96.68 243 ILE B CA 1
ATOM 4517 C C . ILE B 1 243 ? 0.695 5.952 3.798 1 96.68 243 ILE B C 1
ATOM 4519 O O . ILE B 1 243 ? -0.051 5.337 3.033 1 96.68 243 ILE B O 1
ATOM 4523 N N . ARG B 1 244 ? 2.026 5.839 3.795 1 95.08 244 ARG B N 1
ATOM 4524 C CA . ARG B 1 244 ? 2.67 4.96 2.824 1 95.08 244 ARG B CA 1
ATOM 4525 C C . ARG B 1 244 ? 2.618 3.506 3.283 1 95.08 244 ARG B C 1
ATOM 4527 O O . ARG B 1 244 ? 2.629 3.228 4.484 1 95.08 244 ARG B O 1
ATOM 4534 N N . PRO B 1 245 ? 2.633 2.59 2.344 1 94.03 245 PRO B N 1
ATOM 4535 C CA . PRO B 1 245 ? 2.582 1.177 2.728 1 94.03 245 PRO B CA 1
ATOM 4536 C C . PRO B 1 245 ? 3.735 0.772 3.643 1 94.03 245 PRO B C 1
ATOM 4538 O O . PRO B 1 245 ? 3.54 -0.009 4.578 1 94.03 245 PRO B O 1
ATOM 4541 N N . GLN B 1 246 ? 4.918 1.296 3.446 1 94.51 246 GLN B N 1
ATOM 4542 C CA . GLN B 1 246 ? 6.103 0.899 4.2 1 94.51 246 GLN B CA 1
ATOM 4543 C C . GLN B 1 246 ? 6.075 1.476 5.612 1 94.51 246 GLN B C 1
ATOM 4545 O O . GLN B 1 246 ? 6.852 1.06 6.474 1 94.51 246 GLN B O 1
ATOM 4550 N N . ASP B 1 247 ? 5.148 2.397 5.842 1 96.22 247 ASP B N 1
ATOM 4551 C CA . ASP B 1 247 ? 5.121 3.077 7.134 1 96.22 247 ASP B CA 1
ATOM 4552 C C . ASP B 1 247 ? 4.159 2.386 8.098 1 96.22 247 ASP B C 1
ATOM 4554 O O . ASP B 1 247 ? 4.06 2.769 9.266 1 96.22 247 ASP B O 1
ATOM 4558 N N . VAL B 1 248 ? 3.427 1.423 7.679 1 96.81 248 VAL B N 1
ATOM 4559 C CA . VAL B 1 248 ? 2.514 0.655 8.52 1 96.81 248 VAL B CA 1
ATOM 4560 C C . VAL B 1 248 ? 3.056 -0.759 8.713 1 96.81 248 VAL B C 1
ATOM 4562 O O . VAL B 1 248 ? 2.752 -1.66 7.928 1 96.81 248 VAL B O 1
ATOM 4565 N N . LYS B 1 249 ? 3.726 -0.962 9.8 1 94.74 249 LYS B N 1
ATOM 4566 C CA . LYS B 1 249 ? 4.453 -2.209 10.018 1 94.74 249 LYS B CA 1
ATOM 4567 C C . LYS B 1 249 ? 3.641 -3.177 10.873 1 94.74 249 LYS B C 1
ATOM 4569 O O . LYS B 1 249 ? 3.918 -4.378 10.893 1 94.74 249 LYS B O 1
ATOM 4574 N N . ALA B 1 250 ? 2.741 -2.665 11.597 1 96.8 250 ALA B N 1
ATOM 4575 C CA . ALA B 1 250 ? 1.799 -3.39 12.447 1 96.8 250 ALA B CA 1
ATOM 4576 C C . ALA B 1 250 ? 0.419 -2.738 12.416 1 96.8 250 ALA B C 1
ATOM 4578 O O . ALA B 1 250 ? 0.257 -1.638 11.883 1 96.8 250 ALA B O 1
ATOM 4579 N N . ARG B 1 251 ? -0.516 -3.493 12.922 1 98.04 251 ARG B N 1
ATOM 4580 C CA . ARG B 1 251 ? -1.864 -2.935 12.949 1 98.04 251 ARG B CA 1
ATOM 4581 C C . ARG B 1 251 ? -1.876 -1.566 13.621 1 98.04 251 ARG B C 1
ATOM 4583 O O . ARG B 1 251 ? -1.308 -1.394 14.702 1 98.04 251 ARG B O 1
ATOM 4590 N N . ARG B 1 252 ? -2.49 -0.662 12.96 1 97.72 252 ARG B N 1
ATOM 4591 C CA . ARG B 1 252 ? -2.652 0.701 13.455 1 97.72 252 ARG B CA 1
ATOM 4592 C C . ARG B 1 252 ? -4.074 1.202 13.226 1 97.72 252 ARG B C 1
ATOM 4594 O O . ARG B 1 252 ? -4.694 0.881 12.211 1 97.72 252 ARG B O 1
ATOM 4601 N N . ALA B 1 253 ? -4.559 1.966 14.193 1 98.8 253 ALA B N 1
ATOM 4602 C CA . ALA B 1 253 ? -5.837 2.641 13.987 1 98.8 253 ALA B CA 1
ATOM 4603 C C . ALA B 1 253 ? -5.73 4.129 14.309 1 98.8 253 ALA B C 1
ATOM 4605 O O . ALA B 1 253 ? -4.907 4.534 15.133 1 98.8 253 ALA B O 1
ATOM 4606 N N . VAL B 1 254 ? -6.54 4.912 13.664 1 98.8 254 VAL B N 1
ATOM 4607 C CA . VAL B 1 254 ? -6.611 6.349 13.91 1 98.8 254 VAL B CA 1
ATOM 4608 C C . VAL B 1 254 ? -8.071 6.789 13.982 1 98.8 254 VAL B C 1
ATOM 4610 O O . VAL B 1 254 ? -8.902 6.339 13.189 1 98.8 254 VAL B O 1
ATOM 4613 N N . ILE B 1 255 ? -8.425 7.515 14.947 1 98.91 255 ILE B N 1
ATOM 4614 C CA . ILE B 1 255 ? -9.714 8.196 15.01 1 98.91 255 ILE B CA 1
ATOM 4615 C C . ILE B 1 255 ? -9.558 9.641 14.544 1 98.91 255 ILE B C 1
ATOM 4617 O O . ILE B 1 255 ? -8.799 10.413 15.136 1 98.91 255 ILE B O 1
ATOM 4621 N N . ILE B 1 256 ? -10.194 9.944 13.505 1 98.79 256 ILE B N 1
ATOM 4622 C CA . ILE B 1 256 ? -10.182 11.301 12.969 1 98.79 256 ILE B CA 1
ATOM 4623 C C . ILE B 1 256 ? -11.503 11.995 13.29 1 98.79 256 ILE B C 1
ATOM 4625 O O . ILE B 1 256 ? -12.576 11.486 12.956 1 98.79 256 ILE B O 1
ATOM 4629 N N . VAL B 1 257 ? -11.421 13.061 13.935 1 98.6 257 VAL B N 1
ATOM 4630 C CA . VAL B 1 257 ? -12.616 13.84 14.243 1 98.6 257 VAL B CA 1
ATOM 4631 C C . VAL B 1 257 ? -12.563 15.179 13.511 1 98.6 257 VAL B C 1
ATOM 4633 O O . VAL B 1 257 ? -11.496 15.787 13.393 1 98.6 257 VAL B O 1
ATOM 4636 N N . ARG B 1 258 ? -13.64 15.524 12.991 1 97.43 258 ARG B N 1
ATOM 4637 C CA . ARG B 1 258 ? -13.726 16.695 12.124 1 97.43 258 ARG B CA 1
ATOM 4638 C C . ARG B 1 258 ? -15.063 17.408 12.298 1 97.43 258 ARG B C 1
ATOM 4640 O O . ARG B 1 258 ? -15.966 16.893 12.961 1 97.43 258 ARG B O 1
ATOM 4647 N N . ARG B 1 259 ? -15.112 18.613 11.784 1 98.17 259 ARG B N 1
ATOM 4648 C CA . ARG B 1 259 ? -16.363 19.345 11.615 1 98.17 259 ARG B CA 1
ATOM 4649 C C . ARG B 1 259 ? -16.741 19.449 10.142 1 98.17 259 ARG B C 1
ATOM 4651 O O . ARG B 1 259 ? -15.971 19.969 9.332 1 98.17 259 ARG B O 1
ATOM 4658 N N . VAL B 1 260 ? -17.853 18.897 9.834 1 97.26 260 VAL B N 1
ATOM 4659 C CA . VAL B 1 260 ? -18.419 19.043 8.497 1 97.26 260 VAL B CA 1
ATOM 4660 C C . VAL B 1 260 ? -19.225 20.338 8.416 1 97.26 260 VAL B C 1
ATOM 4662 O O . VAL B 1 260 ? -19.994 20.655 9.326 1 97.26 260 VAL B O 1
ATOM 4665 N N . TYR B 1 261 ? -19.07 21.03 7.331 1 96.46 261 TYR B N 1
ATOM 4666 C CA . TYR B 1 261 ? -19.833 22.258 7.139 1 96.46 261 TYR B CA 1
ATOM 4667 C C . TYR B 1 261 ? -21.316 21.957 6.961 1 96.46 261 TYR B C 1
ATOM 4669 O O . TYR B 1 261 ? -21.683 20.974 6.312 1 96.46 261 TYR B O 1
ATOM 4677 N N . PRO B 1 262 ? -22.144 22.805 7.503 1 93.05 262 PRO B N 1
ATOM 4678 C CA . PRO B 1 262 ? -23.585 22.585 7.357 1 93.05 262 PRO B CA 1
ATOM 4679 C C . PRO B 1 262 ? -24.042 22.611 5.9 1 93.05 262 PRO B C 1
ATOM 4681 O O . PRO B 1 262 ? -25.025 21.955 5.546 1 93.05 262 PRO B O 1
ATOM 4684 N N . ASP B 1 263 ? -23.348 23.359 5.062 1 93.15 263 ASP B N 1
ATOM 4685 C CA . ASP B 1 263 ? -23.763 23.514 3.671 1 93.15 263 ASP B CA 1
ATOM 4686 C C . ASP B 1 263 ? -22.933 22.624 2.748 1 93.15 263 ASP B C 1
ATOM 4688 O O . ASP B 1 263 ? -22.919 22.825 1.532 1 93.15 263 ASP B O 1
ATOM 4692 N N . ALA B 1 264 ? -22.177 21.683 3.37 1 94.17 264 ALA B N 1
ATOM 4693 C CA . ALA B 1 264 ? -21.4 20.771 2.535 1 94.17 264 ALA B CA 1
ATOM 4694 C C . ALA B 1 264 ? -22.302 20.009 1.568 1 94.17 264 ALA B C 1
ATOM 4696 O O . ALA B 1 264 ? -23.402 19.591 1.935 1 94.17 264 ALA B O 1
ATOM 4697 N N . PRO B 1 265 ? -21.881 19.844 0.296 1 92.53 265 PRO B N 1
ATOM 4698 C CA . PRO B 1 265 ? -22.719 19.148 -0.683 1 92.53 265 PRO B CA 1
ATOM 4699 C C . PRO B 1 265 ? -22.973 17.689 -0.312 1 92.53 265 PRO B C 1
ATOM 4701 O O . PRO B 1 265 ? -22.076 17.012 0.197 1 92.53 265 PRO B O 1
ATOM 4704 N N . ARG B 1 266 ? -24.178 17.245 -0.563 1 92.33 266 ARG B N 1
ATOM 4705 C CA . ARG B 1 266 ? -24.591 15.885 -0.23 1 92.33 266 ARG B CA 1
ATOM 4706 C C . ARG B 1 266 ? -25.173 15.176 -1.448 1 92.33 266 ARG B C 1
ATOM 4708 O O . ARG B 1 266 ? -25.713 15.821 -2.349 1 92.33 266 ARG B O 1
ATOM 4715 N N . LEU B 1 267 ? -24.951 13.868 -1.419 1 89.25 267 LEU B N 1
ATOM 4716 C CA . LEU B 1 267 ? -25.646 13.049 -2.406 1 89.25 267 LEU B CA 1
ATOM 4717 C C . LEU B 1 267 ? -27.155 13.103 -2.192 1 89.25 267 LEU B C 1
ATOM 4719 O O . LEU B 1 267 ? -27.62 13.279 -1.064 1 89.25 267 LEU B O 1
ATOM 4723 N N . GLU B 1 268 ? -27.853 13.026 -3.35 1 82.6 268 GLU B N 1
ATOM 4724 C CA . GLU B 1 268 ? -29.305 12.919 -3.238 1 82.6 268 GLU B CA 1
ATOM 4725 C C . GLU B 1 268 ? -29.716 11.566 -2.664 1 82.6 268 GLU B C 1
ATOM 4727 O O . GLU B 1 268 ? -29.086 10.546 -2.953 1 82.6 268 GLU B O 1
ATOM 4732 N N . PRO B 1 269 ? -30.685 11.667 -1.757 1 74.23 269 PRO B N 1
ATOM 4733 C CA . PRO B 1 269 ? -31.122 10.4 -1.168 1 74.23 269 PRO B CA 1
ATOM 4734 C C . PRO B 1 269 ? -31.525 9.368 -2.219 1 74.23 269 PRO B C 1
ATOM 4736 O O . PRO B 1 269 ? -32.039 9.731 -3.281 1 74.23 269 PRO B O 1
ATOM 4739 N N . SER B 1 270 ? -30.923 8.287 -2.161 1 56.73 270 SER B N 1
ATOM 4740 C CA . SER B 1 270 ? -31.39 7.227 -3.05 1 56.73 270 SER B CA 1
ATOM 4741 C C . SER B 1 270 ? -32.897 7.026 -2.925 1 56.73 270 SER B C 1
ATOM 4743 O O . SER B 1 270 ? -33.426 6.929 -1.816 1 56.73 270 SER B O 1
ATOM 4745 N N . ILE B 1 271 ? -33.799 7.653 -3.653 1 47.74 271 ILE B N 1
ATOM 4746 C CA . ILE B 1 271 ? -35.217 7.309 -3.628 1 47.74 271 ILE B CA 1
ATOM 4747 C C . ILE B 1 271 ? -35.379 5.793 -3.543 1 47.74 271 ILE B C 1
ATOM 4749 O O . ILE B 1 271 ? -34.947 5.065 -4.44 1 47.74 271 ILE B O 1
ATOM 4753 N N . THR B 1 272 ? -35.183 5.232 -2.44 1 42.44 272 THR B N 1
ATOM 4754 C CA . THR B 1 272 ? -35.755 3.891 -2.378 1 42.44 272 THR B CA 1
ATOM 4755 C C . THR B 1 272 ? -37.105 3.845 -3.087 1 42.44 272 THR B C 1
ATOM 4757 O O . THR B 1 272 ? -37.931 4.744 -2.919 1 42.44 272 THR B O 1
ATOM 4760 N N . GLU B 1 273 ? -37.312 3.17 -4.234 1 39.87 273 GLU B N 1
ATOM 4761 C CA . GLU B 1 273 ? -38.575 2.771 -4.849 1 39.87 273 GLU B CA 1
ATOM 4762 C C . GLU B 1 273 ? -39.595 2.354 -3.793 1 39.87 273 GLU B C 1
ATOM 4764 O O . GLU B 1 273 ? -39.414 1.341 -3.114 1 39.87 273 GLU B O 1
ATOM 4769 N N . ASN B 1 274 ? -40.157 3.141 -2.953 1 33.06 274 ASN B N 1
ATOM 4770 C CA . ASN B 1 274 ? -41.417 2.779 -2.314 1 33.06 274 ASN B CA 1
ATOM 4771 C C . ASN B 1 274 ? -42.342 2.04 -3.277 1 33.06 274 ASN B C 1
ATOM 4773 O O . ASN B 1 274 ? -42.291 2.263 -4.487 1 33.06 274 ASN B O 1
ATOM 4777 N N . GLY B 1 275 ? -43.049 0.886 -2.827 1 31.75 275 GLY B N 1
ATOM 4778 C CA . GLY B 1 275 ? -44.103 0.032 -3.35 1 31.75 275 GLY B CA 1
ATOM 4779 C C . GLY B 1 275 ? -45.265 0.81 -3.94 1 31.75 275 GLY B C 1
ATOM 4780 O O . GLY B 1 275 ? -46.389 0.729 -3.441 1 31.75 275 GLY B O 1
ATOM 4781 N N . ALA B 1 276 ? -45.19 2.049 -4.356 1 27.6 276 ALA B N 1
ATOM 4782 C CA . ALA B 1 276 ? -46.459 2.543 -4.884 1 27.6 276 ALA B CA 1
ATOM 4783 C C . ALA B 1 276 ? -47.013 1.602 -5.95 1 27.6 276 ALA B C 1
ATOM 4785 O O . ALA B 1 276 ? -46.502 1.554 -7.071 1 27.6 276 ALA B O 1
ATOM 4786 N N . GLN B 1 277 ? -47.278 0.311 -5.484 1 26.85 277 GLN B N 1
ATOM 4787 C CA . GLN B 1 277 ? -48.225 -0.473 -6.269 1 26.85 277 GLN B CA 1
ATOM 4788 C C . GLN B 1 277 ? -49.454 0.354 -6.637 1 26.85 277 GLN B C 1
ATOM 4790 O O . GLN B 1 277 ? -50.512 0.209 -6.022 1 26.85 277 GLN B O 1
ATOM 4795 N N . LYS B 1 278 ? -49.297 1.628 -6.721 1 24.45 278 LYS B N 1
ATOM 4796 C CA . LYS B 1 278 ? -50.606 2.122 -7.14 1 24.45 278 LYS B CA 1
ATOM 4797 C C . LYS B 1 278 ? -51.093 1.394 -8.39 1 24.45 278 LYS B C 1
ATOM 4799 O O . LYS B 1 278 ? -50.313 1.137 -9.309 1 24.45 278 LYS B O 1
ATOM 4804 N N . GLN B 1 279 ? -52.226 0.653 -8.177 1 22.33 279 GLN B N 1
ATOM 4805 C CA . GLN B 1 279 ? -53.168 -0.018 -9.066 1 22.33 279 GLN B CA 1
ATOM 4806 C C . GLN B 1 279 ? -53.533 0.87 -10.253 1 22.33 279 GLN B C 1
ATOM 4808 O O . GLN B 1 279 ? -54.373 1.763 -10.131 1 22.33 279 GLN B O 1
ATOM 4813 N N . GLU B 1 280 ? -52.499 1.558 -10.806 1 22.78 280 GLU B N 1
ATOM 4814 C CA . GLU B 1 280 ? -52.985 2.366 -11.92 1 22.78 280 GLU B CA 1
ATOM 4815 C C . GLU B 1 280 ? -53.817 1.528 -12.887 1 22.78 280 GLU B C 1
ATOM 4817 O O . GLU B 1 280 ? -53.409 0.433 -13.278 1 22.78 280 GLU B O 1
ATOM 4822 N N . GLY B 1 281 ? -55.104 1.737 -12.722 1 20.19 281 GLY B N 1
ATOM 4823 C CA . GLY B 1 281 ? -56.203 1.332 -13.584 1 20.19 281 GLY B CA 1
ATOM 4824 C C . GLY B 1 281 ? -55.881 1.456 -15.061 1 20.19 281 GLY B C 1
ATOM 4825 O O . GLY B 1 281 ? -54.929 2.143 -15.438 1 20.19 281 GLY B O 1
ATOM 4826 N N . ASN B 1 282 ? -56.508 0.628 -15.825 1 21.42 282 ASN B N 1
ATOM 4827 C CA . ASN B 1 282 ? -56.521 0.055 -17.167 1 21.42 282 ASN B CA 1
ATOM 4828 C C . ASN B 1 282 ? -56.698 1.131 -18.234 1 21.42 282 ASN B C 1
ATOM 4830 O O . ASN B 1 282 ? -57.02 0.824 -19.383 1 21.42 282 ASN B O 1
ATOM 4834 N N . SER B 1 283 ? -56.674 2.469 -17.731 1 19.38 283 SER B N 1
ATOM 4835 C CA . SER B 1 283 ? -57.42 3.065 -18.835 1 19.38 283 SER B CA 1
ATOM 4836 C C . SER B 1 283 ? -56.615 3.029 -20.129 1 19.38 283 SER B C 1
ATOM 4838 O O . SER B 1 283 ? -55.386 3.13 -20.106 1 19.38 283 SER B O 1
ATOM 4840 N N . ASP B 1 284 ? -57.243 2.637 -21.138 1 20.76 284 ASP B N 1
ATOM 4841 C CA . ASP B 1 284 ? -57.014 2.214 -22.516 1 20.76 284 ASP B CA 1
ATOM 4842 C C . ASP B 1 284 ? -56.464 3.363 -23.358 1 20.76 284 ASP B C 1
ATOM 4844 O O . ASP B 1 284 ? -56.365 3.25 -24.582 1 20.76 284 ASP B O 1
ATOM 4848 N N . PRO B 1 285 ? -55.892 4.474 -22.653 1 18.27 285 PRO B N 1
ATOM 4849 C CA . PRO B 1 285 ? -56.111 5.527 -23.647 1 18.27 285 PRO B CA 1
ATOM 4850 C C . PRO B 1 285 ? -55.359 5.272 -24.951 1 18.27 285 PRO B C 1
ATOM 4852 O O . PRO B 1 285 ? -54.399 4.497 -24.974 1 18.27 285 PRO B O 1
ATOM 4855 N N . GLU B 1 286 ? -55.79 6.102 -25.925 1 18.68 286 GLU B N 1
ATOM 4856 C CA . GLU B 1 286 ? -55.804 6.245 -27.378 1 18.68 286 GLU B CA 1
ATOM 4857 C C . GLU B 1 286 ? -54.419 6.602 -27.911 1 18.68 286 GLU B C 1
ATOM 4859 O O . GLU B 1 286 ? -53.587 7.144 -27.18 1 18.68 286 GLU B O 1
ATOM 4864 N N . SER B 1 287 ? -54.193 6.448 -29.193 1 18.26 287 SER B N 1
ATOM 4865 C CA . SER B 1 287 ? -53.262 6.091 -30.257 1 18.26 287 SER B CA 1
ATOM 4866 C C . SER B 1 287 ? -52.42 7.29 -30.681 1 18.26 287 SER B C 1
ATOM 4868 O O . SER B 1 287 ? -51.61 7.191 -31.605 1 18.26 287 SER B O 1
ATOM 4870 N N . ASP B 1 288 ? -52.419 8.497 -29.926 1 17.8 288 ASP B N 1
ATOM 4871 C CA . ASP B 1 288 ? -52.193 9.517 -30.945 1 17.8 288 ASP B CA 1
ATOM 4872 C C . ASP B 1 288 ? -50.747 9.492 -31.437 1 17.8 288 ASP B C 1
ATOM 4874 O O . ASP B 1 288 ? -49.83 9.195 -30.668 1 17.8 288 ASP B O 1
ATOM 4878 N N . GLU B 1 289 ? -50.533 9.901 -32.7 1 17.45 289 GLU B N 1
ATOM 4879 C CA . GLU B 1 289 ? -49.628 9.684 -33.825 1 17.45 289 GLU B CA 1
ATOM 4880 C C . GLU B 1 289 ? -48.366 10.531 -33.688 1 17.45 289 GLU B C 1
ATOM 4882 O O . GLU B 1 289 ? -47.255 10.037 -33.891 1 17.45 289 GLU B O 1
ATOM 4887 N N . GLN B 1 290 ? -48.43 11.946 -33.531 1 16.9 290 GLN B N 1
ATOM 4888 C CA . GLN B 1 290 ? -47.807 12.566 -34.696 1 16.9 290 GLN B CA 1
ATOM 4889 C C . GLN B 1 290 ? -46.293 12.664 -34.524 1 16.9 290 GLN B C 1
ATOM 4891 O O . GLN B 1 290 ? -45.781 12.543 -33.409 1 16.9 290 GLN B O 1
ATOM 4896 N N . ASP B 1 291 ? -45.644 13.713 -35.284 1 17.67 291 ASP B N 1
ATOM 4897 C CA . ASP B 1 291 ? -44.634 13.856 -36.328 1 17.67 291 ASP B CA 1
ATOM 4898 C C . ASP B 1 291 ? -43.289 14.274 -35.739 1 17.67 291 ASP B C 1
ATOM 4900 O O . ASP B 1 291 ? -43.217 14.702 -34.585 1 17.67 291 ASP B O 1
ATOM 4904 N N . GLU B 1 292 ? -42.531 15.111 -36.463 1 17.53 292 GLU B N 1
ATOM 4905 C CA . GLU B 1 292 ? -41.282 15.047 -37.216 1 17.53 292 GLU B CA 1
ATOM 4906 C C . GLU B 1 292 ? -40.166 15.8 -36.499 1 17.53 292 GLU B C 1
ATOM 4908 O O . GLU B 1 292 ? -39.027 15.331 -36.447 1 17.53 292 GLU B O 1
ATOM 4913 N N . ASN B 1 293 ? -40.336 17.078 -36.024 1 18.42 293 ASN B N 1
ATOM 4914 C CA . ASN B 1 293 ? -39.429 18.074 -36.587 1 18.42 293 ASN B CA 1
ATOM 4915 C C . ASN B 1 293 ? -38.221 18.306 -35.685 1 18.42 293 ASN B C 1
ATOM 4917 O O . ASN B 1 293 ? -38.355 18.862 -34.593 1 18.42 293 ASN B O 1
ATOM 4921 N N . GLY B 1 294 ? -37.24 17.465 -35.547 1 18.59 294 GLY B N 1
ATOM 4922 C CA . GLY B 1 294 ? -36.216 17.58 -34.52 1 18.59 294 GLY B CA 1
ATOM 4923 C C . GLY B 1 294 ? -35.175 18.638 -34.832 1 18.59 294 GLY B C 1
ATOM 4924 O O . GLY B 1 294 ? -34.11 18.67 -34.212 1 18.59 294 GLY B O 1
ATOM 4925 N N . PRO B 1 295 ? -35.552 19.857 -35.467 1 18.24 295 PRO B N 1
ATOM 4926 C CA . PRO B 1 295 ? -34.338 20.272 -36.173 1 18.24 295 PRO B CA 1
ATOM 4927 C C . PRO B 1 295 ? -33.196 20.63 -35.224 1 18.24 295 PRO B C 1
ATOM 4929 O O . PRO B 1 295 ? -32.09 20.1 -35.356 1 18.24 295 PRO B O 1
ATOM 4932 N N . SER B 1 296 ? -32.992 21.942 -34.951 1 18.49 296 SER B N 1
ATOM 4933 C CA . SER B 1 296 ? -31.931 22.851 -35.37 1 18.49 296 SER B CA 1
ATOM 4934 C C . SER B 1 296 ? -30.937 23.098 -34.24 1 18.49 296 SER B C 1
ATOM 4936 O O . SER B 1 296 ? -31.323 23.524 -33.149 1 18.49 296 SER B O 1
ATOM 4938 N N . LEU B 1 297 ? -29.819 22.378 -34.115 1 18.43 297 LEU B N 1
ATOM 4939 C CA . LEU B 1 297 ? -28.767 22.388 -33.104 1 18.43 297 LEU B CA 1
ATOM 4940 C C . LEU B 1 297 ? -28.018 23.717 -33.113 1 18.43 297 LEU B C 1
ATOM 4942 O O . LEU B 1 297 ? -27.332 24.041 -34.085 1 18.43 297 LEU B O 1
ATOM 4946 N N . ALA B 1 298 ? -28.477 24.809 -32.473 1 17.86 298 ALA B N 1
ATOM 4947 C CA . ALA B 1 298 ? -27.874 26.137 -32.395 1 17.86 298 ALA B CA 1
ATOM 4948 C C . ALA B 1 298 ? -26.482 26.071 -31.773 1 17.86 298 ALA B C 1
ATOM 4950 O O . ALA B 1 298 ? -26.312 25.548 -30.669 1 17.86 298 ALA B O 1
ATOM 4951 N N . LYS B 1 299 ? -25.342 26.252 -32.527 1 19.48 299 LYS B N 1
ATOM 4952 C CA . LYS B 1 299 ? -23.89 26.292 -32.379 1 19.48 299 LYS B CA 1
ATOM 4953 C C . LYS B 1 299 ? -23.46 27.452 -31.486 1 19.48 299 LYS B C 1
ATOM 4955 O O . LYS B 1 299 ? -23.577 28.616 -31.873 1 19.48 299 LYS B O 1
ATOM 4960 N N . ARG B 1 300 ? -23.732 27.436 -30.171 1 18.36 300 ARG B N 1
ATOM 4961 C CA . ARG B 1 300 ? -23.391 28.587 -29.341 1 18.36 300 ARG B CA 1
ATOM 4962 C C . ARG B 1 300 ? -21.903 28.907 -29.433 1 18.36 300 ARG B C 1
ATOM 4964 O O . ARG B 1 300 ? -21.061 28.026 -29.254 1 18.36 300 ARG B O 1
ATOM 4971 N N . LYS B 1 301 ? -21.485 29.953 -30.152 1 19.44 301 LYS B N 1
ATOM 4972 C CA . LYS B 1 301 ? -20.235 30.64 -30.462 1 19.44 301 LYS B CA 1
ATOM 4973 C C . LYS B 1 301 ? -19.502 31.05 -29.187 1 19.44 301 LYS B C 1
ATOM 4975 O O . LYS B 1 301 ? -20.049 31.779 -28.357 1 19.44 301 LYS B O 1
ATOM 4980 N N . ARG B 1 302 ? -18.576 30.206 -28.667 1 19.29 302 ARG B N 1
ATOM 4981 C CA . ARG B 1 302 ? -17.753 30.381 -27.475 1 19.29 302 ARG B CA 1
ATOM 4982 C C . ARG B 1 302 ? -16.895 31.637 -27.581 1 19.29 302 ARG B C 1
ATOM 4984 O O . ARG B 1 302 ? -16.084 31.766 -28.501 1 19.29 302 ARG B O 1
ATOM 4991 N N . VAL B 1 303 ? -17.404 32.8 -27.301 1 19.54 303 VAL B N 1
ATOM 4992 C CA . VAL B 1 303 ? -16.757 34.105 -27.383 1 19.54 303 VAL B CA 1
ATOM 4993 C C . VAL B 1 303 ? -15.512 34.121 -26.5 1 19.54 303 VAL B C 1
ATOM 4995 O O . VAL B 1 303 ? -15.595 33.875 -25.294 1 19.54 303 VAL B O 1
ATOM 4998 N N . VAL B 1 304 ? -14.382 33.711 -26.975 1 20.59 304 VAL B N 1
ATOM 4999 C CA . VAL B 1 304 ? -13.045 33.649 -26.393 1 20.59 304 VAL B CA 1
ATOM 5000 C C . VAL B 1 304 ? -12.579 35.054 -26.018 1 20.59 304 VAL B C 1
ATOM 5002 O O . VAL B 1 304 ? -12.378 35.902 -26.89 1 20.59 304 VAL B O 1
ATOM 5005 N N . LEU B 1 305 ? -13.103 35.655 -24.99 1 18.4 305 LEU B N 1
ATOM 5006 C CA . LEU B 1 305 ? -12.755 37.021 -24.614 1 18.4 305 LEU B CA 1
ATOM 5007 C C . LEU B 1 305 ? -11.27 37.132 -24.284 1 18.4 305 LEU B C 1
ATOM 5009 O O . LEU B 1 305 ? -10.774 36.44 -23.392 1 18.4 305 LEU B O 1
ATOM 5013 N N . LYS B 1 306 ? -10.393 37.394 -25.221 1 21.16 306 LYS B N 1
ATOM 5014 C CA . LYS B 1 306 ? -8.955 37.648 -25.202 1 21.16 306 LYS B CA 1
ATOM 5015 C C . LYS B 1 306 ? -8.619 38.838 -24.308 1 21.16 306 LYS B C 1
ATOM 5017 O O . LYS B 1 306 ? -8.995 39.973 -24.609 1 21.16 306 LYS B O 1
ATOM 5022 N N . ARG B 1 307 ? -8.692 38.67 -22.92 1 19.56 307 ARG B N 1
ATOM 5023 C CA . ARG B 1 307 ? -8.435 39.774 -22.002 1 19.56 307 ARG B CA 1
ATOM 5024 C C . ARG B 1 307 ? -7.024 40.322 -22.186 1 19.56 307 ARG B C 1
ATOM 5026 O O . ARG B 1 307 ? -6.046 39.577 -22.094 1 19.56 307 ARG B O 1
ATOM 5033 N N . SER B 1 308 ? -6.79 41.335 -23.067 1 21.99 308 SER B N 1
ATOM 5034 C CA . SER B 1 308 ? -5.612 42.101 -23.46 1 21.99 308 SER B CA 1
ATOM 5035 C C . SER B 1 308 ? -4.977 42.794 -22.258 1 21.99 308 SER B C 1
ATOM 5037 O O . SER B 1 308 ? -5.572 43.702 -21.673 1 21.99 308 SER B O 1
ATOM 5039 N N . PHE B 1 309 ? -4.406 42.054 -21.297 1 20.64 309 PHE B N 1
ATOM 5040 C CA . PHE B 1 309 ? -3.832 42.661 -20.102 1 20.64 309 PHE B CA 1
ATOM 5041 C C . PHE B 1 309 ? -2.717 43.632 -20.469 1 20.64 309 PHE B C 1
ATOM 5043 O O . PHE B 1 309 ? -1.67 43.222 -20.974 1 20.64 309 PHE B O 1
ATOM 5050 N N . ARG B 1 310 ? -3.017 44.867 -20.844 1 22.42 310 ARG B N 1
ATOM 5051 C CA . ARG B 1 310 ? -2.151 45.973 -21.236 1 22.42 310 ARG B CA 1
ATOM 5052 C C . ARG B 1 310 ? -1.178 46.33 -20.117 1 22.42 310 ARG B C 1
ATOM 5054 O O . ARG B 1 310 ? -1.577 46.458 -18.958 1 22.42 310 ARG B O 1
ATOM 5061 N N . ARG B 1 311 ? 0.087 46.043 -20.273 1 23.79 311 ARG B N 1
ATOM 5062 C CA . ARG B 1 311 ? 1.28 46.245 -19.458 1 23.79 311 ARG B CA 1
ATOM 5063 C C . ARG B 1 311 ? 1.487 47.724 -19.148 1 23.79 311 ARG B C 1
ATOM 5065 O O . ARG B 1 311 ? 1.616 48.542 -20.06 1 23.79 311 ARG B O 1
ATOM 5072 N N . PRO B 1 312 ? 0.834 48.291 -18.093 1 22.86 312 PRO B N 1
ATOM 5073 C CA . PRO B 1 312 ? 0.977 49.737 -17.91 1 22.86 312 PRO B CA 1
ATOM 5074 C C . PRO B 1 312 ? 2.433 50.172 -17.763 1 22.86 312 PRO B C 1
ATOM 5076 O O . PRO B 1 312 ? 3.224 49.484 -17.113 1 22.86 312 PRO B O 1
ATOM 5079 N N . ILE B 1 313 ? 3.02 50.857 -18.689 1 24.27 313 ILE B N 1
ATOM 5080 C CA . ILE B 1 313 ? 4.344 51.442 -18.865 1 24.27 313 ILE B CA 1
ATOM 5081 C C . ILE B 1 313 ? 4.628 52.427 -17.733 1 24.27 313 ILE B C 1
ATOM 5083 O O . ILE B 1 313 ? 3.902 53.408 -17.559 1 24.27 313 ILE B O 1
ATOM 5087 N N . LEU B 1 314 ? 5.056 52.028 -16.51 1 22.32 314 LEU B N 1
ATOM 5088 C CA . LEU B 1 314 ? 5.372 52.869 -15.361 1 22.32 314 LEU B CA 1
ATOM 5089 C C . LEU B 1 314 ? 6.379 53.95 -15.74 1 22.32 314 LEU B C 1
ATOM 5091 O O . LEU B 1 314 ? 7.473 53.644 -16.221 1 22.32 314 LEU B O 1
ATOM 5095 N N . GLU B 1 315 ? 5.987 55.145 -16.046 1 24.19 315 GLU B N 1
ATOM 5096 C CA . GLU B 1 315 ? 6.642 56.405 -16.383 1 24.19 315 GLU B CA 1
ATOM 5097 C C . GLU B 1 315 ? 7.636 56.818 -15.301 1 24.19 315 GLU B C 1
ATOM 5099 O O . GLU B 1 315 ? 7.331 56.743 -14.109 1 24.19 315 GLU B O 1
ATOM 5104 N N . SER B 1 316 ? 8.96 56.694 -15.541 1 25.86 316 SER B N 1
ATOM 5105 C CA . SER B 1 316 ? 10.156 57.103 -14.812 1 25.86 316 SER B CA 1
ATOM 5106 C C . SER B 1 316 ? 10.105 58.585 -14.454 1 25.86 316 SER B C 1
ATOM 5108 O O . SER B 1 316 ? 10.18 59.445 -15.334 1 25.86 316 SER B O 1
ATOM 5110 N N . LYS B 1 317 ? 9.32 59.084 -13.509 1 26.63 317 LYS B N 1
ATOM 5111 C CA . LYS B 1 317 ? 9.281 60.498 -13.149 1 26.63 317 LYS B CA 1
ATOM 5112 C C . LYS B 1 317 ? 10.651 60.985 -12.685 1 26.63 317 LYS B C 1
ATOM 5114 O O . LYS B 1 317 ? 11.224 60.438 -11.741 1 26.63 317 LYS B O 1
ATOM 5119 N N . GLU B 1 318 ? 11.429 61.615 -13.54 1 27.12 318 GLU B N 1
ATOM 5120 C CA . GLU B 1 318 ? 12.634 62.429 -13.408 1 27.12 318 GLU B CA 1
ATOM 5121 C C . GLU B 1 318 ? 12.442 63.535 -12.374 1 27.12 318 GLU B C 1
ATOM 5123 O O . GLU B 1 318 ? 11.669 64.47 -12.594 1 27.12 318 GLU B O 1
ATOM 5128 N N . HIS B 1 319 ? 12.014 63.289 -11.124 1 23.54 319 HIS B N 1
ATOM 5129 C CA . HIS B 1 319 ? 11.922 64.442 -10.235 1 23.54 319 HIS B CA 1
ATOM 5130 C C . HIS B 1 319 ? 13.263 65.16 -10.123 1 23.54 319 HIS B C 1
ATOM 5132 O O . HIS B 1 319 ? 14.295 64.526 -9.892 1 23.54 319 HIS B O 1
ATOM 5138 N N . SER B 1 320 ? 13.394 66.387 -10.687 1 26.91 320 SER B N 1
ATOM 5139 C CA . SER B 1 320 ? 14.249 67.569 -10.733 1 26.91 320 SER B CA 1
ATOM 5140 C C . SER B 1 320 ? 14.515 68.114 -9.334 1 26.91 320 SER B C 1
ATOM 5142 O O . SER B 1 320 ? 15.305 69.046 -9.165 1 26.91 320 SER B O 1
ATOM 5144 N N . GLU B 1 321 ? 14.391 67.58 -8.084 1 23.82 321 GLU B N 1
ATOM 5145 C CA . GLU B 1 321 ? 14.996 68.474 -7.101 1 23.82 321 GLU B CA 1
ATOM 5146 C C . GLU B 1 321 ? 16.519 68.443 -7.19 1 23.82 321 GLU B C 1
ATOM 5148 O O . GLU B 1 321 ? 17.112 67.385 -7.413 1 23.82 321 GLU B O 1
#

Sequence (642 aa):
MAGHVGNEKKSYSDLREKLNKNSASQKDNSWESRKRKRDQISSSLHHYSTYDRDVELQKVQQGIRQRVLFDKEECQEIEHKIDEIVQLANRGTYKKRTVDRAPLRVKYFFGEGYTYGKQLAERGPGQERLFPQGEVDEIPEWISELVVSRLEKAGIVPKGFVNSAVINDYQPGGCIVSHIDPPHIFDRPIVSCSFFSESSLSFGCKFTFKPIRTSPPVLTLPLPRGCVTTLSGYAADDITHCIRPQDVKARRAVIIVRRVYPDAPRLEPSITENGAQKQEGNSDPESDEQDENGPSLAKRKRVVLKRSFRRPILESKEHSEMAGHVGNEKKSYSDLREKLNKNSASQKDNSWESRKRKRDQISSSLHHYSTYDRDVELQKVQQGIRQRVLFDKEECQEIEHKIDEIVQLANRGTYKKRTVDRAPLRVKYFFGEGYTYGKQLAERGPGQERLFPQGEVDEIPEWISELVVSRLEKAGIVPKGFVNSAVINDYQPGGCIVSHIDPPHIFDRPIVSCSFFSESSLSFGCKFTFKPIRTSPPVLTLPLPRGCVTTLSGYAADDITHCIRPQDVKARRAVIIVRRVYPDAPRLEPSITENGAQKQEGNSDPESDEQDENGPSLAKRKRVVLKRSFRRPILESKEHSE

InterPro domains:
  IPR027450 Alpha-ketoglutarate-dependent dioxygenase AlkB-like [PF13532] (78-247)
  IPR032860 RNA demethylase ALKBH5 [PTHR32074] (105-275)
  IPR037151 Alpha-ketoglutarate-dependent dioxygenase AlkB-like superfamily [G3DSA:2.60.120.590] (15-267)

Organism: Acropora cervicornis (NCBI:txid6130)

Nearest PDB structures (foldseek):
  7wl0-assembly2_C  TM=9.884E-01  e=1.611E-35  Homo sapiens
  4npl-assembly2_B  TM=9.889E-01  e=8.081E-33  Danio rerio
  4npm-assembly2_B  TM=9.907E-01  e=2.741E-32  Danio rerio
  4o7x-assembly1_A  TM=9.662E-01  e=4.043E-32  Homo sapiens
  4nj4-assembly1_A  TM=9.597E-01  e=2.077E-32  Homo sapiens

Foldseek 3Di:
DPDPPPPPPPPPPDPVVVPVPPPPDDPDDDDDDPPDDVCVPVPVVDCCPVVVLVVLLVQQVVFKDKDLQADPVLQVVVVVVVVVVVVCVVVVNWAPQQWDDDVQKIKGKAQKGKDQDDVDPDHDAPRIAIAPGPRGHHDDPCCCVSPVVSCCVVVVDPPPFFRIKMKMKGAQLDKFFWDADRCLWFDDWKKKAKHDAKFWKFKQWHFDPVPTDIDDGSDIGIHGHSMMMIGDGCNRPVIIIMGGNNRRHHIMMMMITTHTDPPTHHDDPPPPPDPPPPPPDDDPDPDDDDDDPDDDDDPVPPPPVPPPPPPPPPPPDPPPD/DPPPPPPPPPPPPDPVVPPVPPPPDDPDDDPDDPPPDCCDPVPVVHPCPVVVLVVLLVQQVVFKDKDLQADPVLQVVVVVVVVVVVVCVVVVNWAPQQWDDDVQKIKGKAQKGKDQDDVDPDHDAPRIAIAPGPRGHHDDPCCCVSPVVSCCVVVVDPPPFFRIKMKMKGAQLDKFFWDADRCLWFDDWKKKAKHDAKFWKFKQWHFDPVPTDIDDGSDIGIHGHSMMMIGDGCNRPVIIIMGGNNRRHHIMMMMITTHTDPPTHHDDPPPPPDCCPVPPDDPPDDDDDDDDDPDDDPPPDPPPPPPPPDDPPPDPPPPPD